Protein AF-A0A9K3PEV1-F1 (afdb_monomer)

Secondary structure (DSSP, 8-state):
--GGGHHHHHHHHHHHHHHHHHHHHHHHHHHH--PPP----------------------------HHHHGGGGG-----HHHHHHHH-TTHHHHHHHTGGG-HHHHHTHHHHHHHHHHHHHHHHHHHHHH-EE-TT-PEEPPSS--TT-------SHHHHHHHHHHHHHHHHHHHHHHHHHHHHHHHHHHHHHHHHHHHHHHHHH---TT--HHHHHHHHHHHHHHHHHHHHHHHHHHS-HHHHHHHHHHHHHHHS-HHHHHHHHH-SSHHHHHHHHHHHHHHHSSS-HHHHHHHHHHHHHHHHHHHHHHHHHHSPSPHHHHHHHHHHHHHHHHHHHHHHTGGGTTSGGGTTHHHHHHHHHHHHHHHHHHHHHHHSHHHHS-HHHHHHHHHHHHHHHHH-S----S---SSGGGTTTTHHHHTTT-SS-----------------PPP------------

Solvent-accessible surface area (backbone atoms only — not comparable to full-atom values): 26932 Å² total; per-residue (Å²): 137,67,73,78,70,46,54,63,50,52,48,50,50,46,50,48,48,51,40,50,52,47,46,50,51,49,38,50,51,48,74,73,49,75,84,80,81,88,80,72,92,74,90,75,92,77,92,80,90,79,91,82,82,92,77,78,82,82,67,78,79,72,86,70,52,68,60,66,68,52,32,61,81,58,38,68,81,86,47,73,68,50,53,51,61,66,70,37,84,66,44,64,63,54,52,62,71,40,49,88,74,34,64,71,55,61,59,46,45,65,62,32,48,50,36,26,49,47,24,48,51,45,48,53,50,28,35,38,39,67,19,43,58,47,98,84,67,48,77,41,75,37,77,52,80,43,96,87,51,73,64,71,68,44,74,49,64,65,56,64,61,47,47,59,57,52,52,50,52,50,51,53,47,32,51,56,12,45,50,50,28,50,51,51,51,47,36,54,49,50,45,58,52,47,52,51,50,47,43,46,46,53,63,73,55,50,55,63,90,88,53,54,72,68,57,53,50,52,52,46,49,47,42,33,49,26,52,36,45,22,53,47,31,43,47,48,71,64,41,61,63,95,77,38,52,71,61,52,54,52,57,34,53,74,72,37,59,63,71,59,30,48,51,28,71,72,36,94,53,31,34,62,47,23,44,50,51,31,52,50,42,56,69,70,47,59,50,58,67,72,60,49,52,57,51,51,55,54,50,52,53,49,52,55,34,47,54,54,45,50,46,54,71,75,54,69,78,64,63,69,55,58,53,49,54,52,49,52,51,50,54,50,53,55,50,41,36,33,24,41,39,71,81,25,60,87,35,76,77,28,56,54,30,33,64,52,42,32,53,53,39,51,54,57,53,43,53,52,52,52,18,60,57,30,56,46,36,65,64,38,48,44,54,63,62,50,38,52,30,48,41,36,51,32,50,24,59,64,68,71,49,95,55,70,83,57,72,70,77,81,74,56,94,58,62,59,62,56,62,72,54,51,80,80,48,86,82,69,96,78,84,94,80,85,90,80,83,87,75,89,82,74,84,84,80,84,84,83,80,88,86,83,86,82,80,90,80,80,81,134

Organism: NCBI:txid303405

InterPro domains:
  IPR044669 Voltage-dependent anion channel-forming protein YneE/VCCN1/2-like [PF25539] (83-395)
  IPR044669 Voltage-dependent anion channel-forming protein YneE/VCCN1/2-like [PTHR33281] (68-400)

Mean predicted aligned error: 14.08 Å

Foldseek 3Di:
DDCPVVVVVCVVVCCVVCVVVVCLVVCLVVVVQDDDDDDDDDDDDDDDDDDDDDPDPPPPPPPDDLLLVCLQVLADDDDPVNVVVVPDPCVVVVVVVCLVVDSLLSVCSVLLVLLLVLLVVLLVLCCQAVFFQDPVRDTDHHVPPDPPRDRQADACVVLVVVVVVLVVLLVVLQVVLQVLLVLLVVLLVLLLVLLLVLLLLLLVQFDPPPDDPVRSLVLSLQLLLLSLQLLLLLLCVLDDCVPPVVVSLVVLVVRDPPVLSCQLNPDPRNNVSSLVSNLVSLVPTPGDVVSSVVSVVSSVSNVVSSVSSVCLSPPFDPVVSLVVSVVSLSVSLNSVSSHQQVVQVVPRSSPVSSVVSSVVSSVSVSSSSSSVSSSSNSSNHNSVLSSQQSSQSSVCSSVVPDTDNSPPDPDCVCVVVVVVPVVVVPPDDDDDDDDDDDPPDDDDDDDDDDDDYDDDDDDD

Nearest PDB structures (foldseek):
  7ek2-assembly1_A  TM=9.112E-01  e=2.661E-16  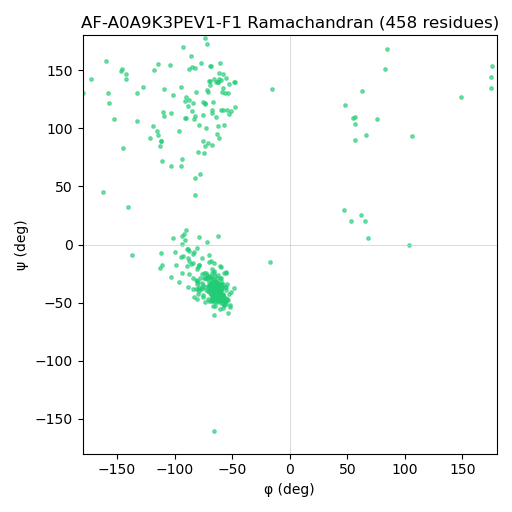Malus domestica
  7ek3-assembly1_A  TM=9.038E-01  e=3.446E-16  Malus domestica
  5x87-assembly1_D  TM=8.751E-01  e=1.471E-10  Klebsiella pneumoniae
  6ivm-assembly1_D  TM=8.769E-01  e=1.748E-10  Klebsiella pneumoniae
  6ivq-assembly1_B  TM=8.432E-01  e=2.219E-09  Klebsiella pneumoniae

pLDDT: mean 75.66, std 26.74, range [22.55, 98.06]

Sequence (460 aa):
MTMRNFLPILSSTILVVVGVVLTASSTIDAFQQSPISPLLHSQSTTTTSSSSALHMDDSPTLDIPYGETSRQYRRTVYTHDDWVKHRSPDRFLRNLASIPASGIYKNMGREIVATTAVATIIFLWNMLVGGYDDFNQVHHDAILQSYYLPPIKLPMAPFTLASSSLGLLLVFRTNTAYQRWDEARKNWGMNINHTRDLVRMGNAFYDSTNVSEAERQADLDRLSKCTWAFVRSMKRHLSPEWEDEASFRLELFERLPESQANAIINAAHRPNRALYDLSMAIENMPMHFMRKNEMHKALTIFEDNLGSSERLLTSPVPLIYNRHTARFLSFWLLLLPAALYDPFKATWNHIGVIPATAMISLFLFGIEELATQMEEPFTILPMQAFCDKIGNWCNEIVSWEDGDNGITTRKSYQGHSKVYFENMGQQNNLPPGVFNGNDNNAFAVKPNGDRQGVFSRYGP

Structure (mmCIF, N/CA/C/O backbone):
data_AF-A0A9K3PEV1-F1
#
_entry.id   AF-A0A9K3PEV1-F1
#
loop_
_atom_site.group_PDB
_atom_site.id
_atom_site.type_symbol
_atom_site.label_atom_id
_atom_site.label_alt_id
_atom_site.label_comp_id
_atom_site.label_asym_id
_atom_site.label_entity_id
_atom_site.label_seq_id
_atom_site.pdbx_PDB_ins_code
_atom_site.Cartn_x
_atom_site.Cartn_y
_atom_site.Cartn_z
_atom_site.occupancy
_atom_site.B_iso_or_equiv
_atom_site.auth_seq_id
_atom_site.auth_comp_id
_atom_site.auth_asym_id
_atom_site.auth_atom_id
_atom_site.pdbx_PDB_model_num
ATOM 1 N N . MET A 1 1 ? 36.847 -15.144 -48.823 1.00 42.34 1 MET A N 1
ATOM 2 C CA . MET A 1 1 ? 37.121 -16.013 -47.656 1.00 42.34 1 MET A CA 1
ATOM 3 C C . MET A 1 1 ? 35.798 -16.307 -46.925 1.00 42.34 1 MET A C 1
ATOM 5 O O . MET A 1 1 ? 35.601 -15.942 -45.783 1.00 42.34 1 MET A O 1
ATOM 9 N N . THR A 1 2 ? 34.764 -16.713 -47.672 1.00 38.91 2 THR A N 1
ATOM 10 C CA . THR A 1 2 ? 34.079 -18.028 -47.597 1.00 38.91 2 THR A CA 1
ATOM 11 C C . THR A 1 2 ? 33.556 -18.419 -46.209 1.00 38.91 2 THR A C 1
ATOM 13 O O . THR A 1 2 ? 34.346 -18.809 -45.355 1.00 38.91 2 THR A O 1
ATOM 16 N N . MET A 1 3 ? 32.217 -18.383 -46.075 1.00 33.72 3 MET A N 1
ATOM 17 C CA . MET A 1 3 ? 31.259 -18.823 -45.027 1.00 33.72 3 MET A CA 1
ATOM 18 C C . MET A 1 3 ? 31.684 -19.829 -43.931 1.00 33.72 3 MET A C 1
ATOM 20 O O . MET A 1 3 ? 30.990 -19.970 -42.927 1.00 33.72 3 MET A O 1
ATOM 24 N N . ARG A 1 4 ? 32.802 -20.536 -44.078 1.00 35.38 4 ARG A N 1
ATOM 25 C CA . ARG A 1 4 ? 33.279 -21.592 -43.181 1.00 35.38 4 ARG A CA 1
ATOM 26 C C . ARG A 1 4 ? 33.794 -21.068 -41.831 1.00 35.38 4 ARG A C 1
ATOM 28 O O . ARG A 1 4 ? 33.687 -21.780 -40.841 1.00 35.38 4 ARG A O 1
ATOM 35 N N . ASN A 1 5 ? 34.257 -19.815 -41.778 1.00 42.22 5 ASN A N 1
ATOM 36 C CA . ASN A 1 5 ? 34.639 -19.135 -40.527 1.00 42.22 5 ASN A CA 1
ATOM 37 C C . ASN A 1 5 ? 33.459 -18.404 -39.859 1.00 42.22 5 ASN A C 1
ATOM 39 O O . ASN A 1 5 ? 33.561 -17.991 -38.709 1.00 42.22 5 ASN A O 1
ATOM 43 N N . PHE A 1 6 ? 32.336 -18.263 -40.571 1.00 39.62 6 PHE A N 1
ATOM 44 C CA . PHE A 1 6 ? 31.150 -17.538 -40.117 1.00 39.62 6 PHE A CA 1
ATOM 45 C C . PHE A 1 6 ? 30.246 -18.425 -39.253 1.00 39.62 6 PHE A C 1
ATOM 47 O O . PHE A 1 6 ? 29.756 -17.969 -38.230 1.00 39.62 6 PHE A O 1
ATOM 54 N N . LEU A 1 7 ? 30.098 -19.715 -39.589 1.00 37.66 7 LEU A N 1
ATOM 55 C CA . LEU A 1 7 ? 29.289 -20.659 -38.806 1.00 37.66 7 LEU A CA 1
ATOM 56 C C . LEU A 1 7 ? 29.687 -20.769 -37.323 1.00 37.66 7 LEU A C 1
ATOM 58 O O . LEU A 1 7 ? 28.783 -20.715 -36.503 1.00 37.66 7 LEU A O 1
ATOM 62 N N . PRO A 1 8 ? 30.970 -20.897 -36.929 1.00 37.38 8 PRO A N 1
ATOM 63 C CA . PRO A 1 8 ? 31.329 -21.005 -35.515 1.00 37.38 8 PRO A CA 1
ATOM 64 C C . PRO A 1 8 ? 31.181 -19.680 -34.755 1.00 37.38 8 PRO A C 1
ATOM 66 O O . PRO A 1 8 ? 30.876 -19.719 -33.568 1.00 37.38 8 PRO A O 1
ATOM 69 N N . ILE A 1 9 ? 31.328 -18.522 -35.417 1.00 41.84 9 ILE A N 1
ATOM 70 C CA . ILE A 1 9 ? 31.182 -17.191 -34.800 1.00 41.84 9 ILE A CA 1
ATOM 71 C C . ILE A 1 9 ? 29.707 -16.821 -34.676 1.00 41.84 9 ILE A C 1
ATOM 73 O O . ILE A 1 9 ? 29.288 -16.472 -33.582 1.00 41.84 9 ILE A O 1
ATOM 77 N N . LEU A 1 10 ? 28.900 -17.000 -35.730 1.00 35.81 10 LEU A N 1
ATOM 78 C CA . LEU A 1 10 ? 27.441 -16.886 -35.661 1.00 35.81 10 LEU A CA 1
ATOM 79 C C . LEU A 1 10 ? 26.872 -17.915 -34.686 1.00 35.81 10 LEU A C 1
ATOM 81 O O . LEU A 1 10 ? 25.998 -17.577 -33.913 1.00 35.81 10 LEU A O 1
ATOM 85 N N . SER A 1 11 ? 27.396 -19.144 -34.656 1.00 35.81 11 SER A N 1
ATOM 86 C CA . SER A 1 11 ? 27.019 -20.155 -33.666 1.00 35.81 11 SER A CA 1
ATOM 87 C C . SER A 1 11 ? 27.353 -19.690 -32.260 1.00 35.81 11 SER A C 1
ATOM 89 O O . SER A 1 11 ? 26.520 -19.882 -31.398 1.00 35.81 11 SER A O 1
ATOM 91 N N . SER A 1 12 ? 28.509 -19.075 -31.999 1.00 35.91 12 SER A N 1
ATOM 92 C CA . SER A 1 12 ? 28.885 -18.631 -30.649 1.00 35.91 12 SER A CA 1
ATOM 93 C C . SER A 1 12 ? 28.243 -17.302 -30.241 1.00 35.91 12 SER A C 1
ATOM 95 O O . SER A 1 12 ? 27.894 -17.166 -29.079 1.00 35.91 12 SER A O 1
ATOM 97 N N . THR A 1 13 ? 27.963 -16.365 -31.155 1.00 39.25 13 THR A N 1
ATOM 98 C CA . THR A 1 13 ? 27.180 -15.148 -30.849 1.00 39.25 13 THR A CA 1
ATOM 99 C C . THR A 1 13 ? 25.684 -15.419 -30.801 1.00 39.25 13 THR A C 1
ATOM 101 O O . THR A 1 13 ? 25.028 -14.890 -29.918 1.00 39.25 13 THR A O 1
ATOM 104 N N . ILE A 1 14 ? 25.134 -16.292 -31.650 1.00 37.38 14 ILE A N 1
ATOM 105 C CA . ILE A 1 14 ? 23.761 -16.793 -31.506 1.00 37.38 14 ILE A CA 1
ATOM 106 C C . ILE A 1 14 ? 23.670 -17.675 -30.260 1.00 37.38 14 ILE A C 1
ATOM 108 O O . ILE A 1 14 ? 22.710 -17.510 -29.539 1.00 37.38 14 ILE A O 1
ATOM 112 N N . LEU A 1 15 ? 24.650 -18.514 -29.897 1.00 33.59 15 LEU A N 1
ATOM 113 C CA . LEU A 1 15 ? 24.645 -19.235 -28.606 1.00 33.59 15 LEU A CA 1
ATOM 114 C C . LEU A 1 15 ? 24.837 -18.313 -27.403 1.00 33.59 15 LEU A C 1
ATOM 116 O O . LEU A 1 15 ? 24.344 -18.647 -26.337 1.00 33.59 15 LEU A O 1
ATOM 120 N N . VAL A 1 16 ? 25.510 -17.170 -27.540 1.00 36.88 16 VAL A N 1
ATOM 121 C CA . VAL A 1 16 ? 25.613 -16.162 -26.472 1.00 36.88 16 VAL A CA 1
ATOM 122 C C . VAL A 1 16 ? 24.354 -15.300 -26.410 1.00 36.88 16 VAL A C 1
ATOM 124 O O . VAL A 1 16 ? 23.943 -14.953 -25.319 1.00 36.88 16 VAL A O 1
ATOM 127 N N . VAL A 1 17 ? 23.680 -14.999 -27.522 1.00 37.28 17 VAL A N 1
ATOM 128 C CA . VAL A 1 17 ? 22.443 -14.192 -27.564 1.00 37.28 17 VAL A CA 1
ATOM 129 C C . VAL A 1 17 ? 21.209 -15.038 -27.265 1.00 37.28 17 VAL A C 1
ATOM 131 O O . VAL A 1 17 ? 20.407 -14.648 -26.433 1.00 37.28 17 VAL A O 1
ATOM 134 N N . VAL A 1 18 ? 21.075 -16.225 -27.854 1.00 35.72 18 VAL A N 1
ATOM 135 C CA . VAL A 1 18 ? 20.146 -17.280 -27.415 1.00 35.72 18 VAL A CA 1
ATOM 136 C C . VAL A 1 18 ? 20.537 -17.731 -26.020 1.00 35.72 18 VAL A C 1
ATOM 138 O O . VAL A 1 18 ? 19.658 -17.989 -25.226 1.00 35.72 18 VAL A O 1
ATOM 141 N N . GLY A 1 19 ? 21.817 -17.721 -25.656 1.00 33.12 19 GLY A N 1
ATOM 142 C CA . GLY A 1 19 ? 22.261 -17.919 -24.281 1.00 33.12 19 GLY A CA 1
ATOM 143 C C . GLY A 1 19 ? 21.822 -16.794 -23.358 1.00 33.12 19 GLY A C 1
ATOM 144 O O . GLY A 1 19 ? 21.414 -17.100 -22.261 1.00 33.12 19 GLY A O 1
ATOM 145 N N . VAL A 1 20 ? 21.812 -15.524 -23.767 1.00 39.06 20 VAL A N 1
ATOM 146 C CA . VAL A 1 20 ? 21.374 -14.362 -22.965 1.00 39.06 20 VAL A CA 1
ATOM 147 C C . VAL A 1 20 ? 19.852 -14.234 -22.939 1.00 39.06 20 VAL A C 1
ATOM 149 O O . VAL A 1 20 ? 19.304 -13.841 -21.923 1.00 39.06 20 VAL A O 1
ATOM 152 N N . VAL A 1 21 ? 19.146 -14.628 -23.999 1.00 35.97 21 VAL A N 1
ATOM 153 C CA . VAL A 1 21 ? 17.677 -14.651 -24.089 1.00 35.97 21 VAL A CA 1
ATOM 154 C C . VAL A 1 21 ? 17.097 -15.909 -23.437 1.00 35.97 21 VAL A C 1
ATOM 156 O O . VAL A 1 21 ? 16.083 -15.811 -22.753 1.00 35.97 21 VAL A O 1
ATOM 159 N N . LEU A 1 22 ? 17.743 -17.074 -23.574 1.00 33.66 22 LEU A N 1
ATOM 160 C CA . LEU A 1 22 ? 17.410 -18.288 -22.823 1.00 33.66 22 LEU A CA 1
ATOM 161 C C . LEU A 1 22 ? 17.897 -18.198 -21.394 1.00 33.66 22 LEU A C 1
ATOM 163 O O . LEU A 1 22 ? 17.168 -18.679 -20.561 1.00 33.66 22 LEU A O 1
ATOM 167 N N . THR A 1 23 ? 19.031 -17.573 -21.066 1.00 37.69 23 THR A N 1
ATOM 168 C CA . THR A 1 23 ? 19.348 -17.271 -19.659 1.00 37.69 23 THR A CA 1
ATOM 169 C C . THR A 1 23 ? 18.465 -16.165 -19.134 1.00 37.69 23 THR A C 1
ATOM 171 O O . THR A 1 23 ? 18.143 -16.236 -17.973 1.00 37.69 23 THR A O 1
ATOM 174 N N . ALA A 1 24 ? 17.981 -15.197 -19.914 1.00 34.69 24 ALA A N 1
ATOM 175 C CA . ALA A 1 24 ? 16.961 -14.251 -19.448 1.00 34.69 24 ALA A CA 1
ATOM 176 C C . ALA A 1 24 ? 15.604 -14.939 -19.237 1.00 34.69 24 ALA A C 1
ATOM 178 O O . ALA A 1 24 ? 14.948 -14.674 -18.243 1.00 34.69 24 ALA A O 1
ATOM 179 N N . SER A 1 25 ? 15.200 -15.868 -20.108 1.00 32.25 25 SER A N 1
ATOM 180 C CA . SER A 1 25 ? 13.945 -16.629 -19.973 1.00 32.25 25 SER A CA 1
ATOM 181 C C . SER A 1 25 ? 14.046 -17.738 -18.919 1.00 32.25 25 SER A C 1
ATOM 183 O O . SER A 1 25 ? 13.133 -17.919 -18.130 1.00 32.25 25 SER A O 1
ATOM 185 N N . SER A 1 26 ? 15.186 -18.421 -18.824 1.00 33.41 26 SER A N 1
ATOM 186 C CA . SER A 1 26 ? 15.487 -19.436 -17.811 1.00 33.41 26 SER A CA 1
ATOM 187 C C . SER A 1 26 ? 15.916 -18.815 -16.491 1.00 33.41 26 SER A C 1
ATOM 189 O O . SER A 1 26 ? 15.835 -19.491 -15.482 1.00 33.41 26 SER A O 1
ATOM 191 N N . THR A 1 27 ? 16.385 -17.562 -16.458 1.00 38.03 27 THR A N 1
ATOM 192 C CA . THR A 1 27 ? 16.434 -16.773 -15.220 1.00 38.03 27 THR A CA 1
ATOM 193 C C . THR A 1 27 ? 15.049 -16.281 -14.894 1.00 38.03 27 THR A C 1
ATOM 195 O O . THR A 1 27 ? 14.719 -16.367 -13.742 1.00 38.03 27 THR A O 1
ATOM 198 N N . ILE A 1 28 ? 14.169 -15.887 -15.814 1.00 39.78 28 ILE A N 1
ATOM 199 C CA . ILE A 1 28 ? 12.763 -15.651 -15.445 1.00 39.78 28 ILE A CA 1
ATOM 200 C C . ILE A 1 28 ? 12.167 -16.915 -14.800 1.00 39.78 28 ILE A C 1
ATOM 202 O O . ILE A 1 28 ? 11.655 -16.817 -13.687 1.00 39.78 28 ILE A O 1
ATOM 206 N N . ASP A 1 29 ? 12.355 -18.096 -15.394 1.00 34.03 29 ASP A N 1
ATOM 207 C CA . ASP A 1 29 ? 11.878 -19.358 -14.820 1.00 34.03 29 ASP A CA 1
ATOM 208 C C . ASP A 1 29 ? 12.655 -19.779 -13.559 1.00 34.03 29 ASP A C 1
ATOM 210 O O . ASP A 1 29 ? 12.027 -20.219 -12.611 1.00 34.03 29 ASP A O 1
ATOM 214 N N . ALA A 1 30 ? 13.976 -19.581 -13.449 1.00 36.31 30 ALA A N 1
ATOM 215 C CA . ALA A 1 30 ? 14.773 -19.925 -12.251 1.00 36.31 30 ALA A CA 1
ATOM 216 C C . ALA A 1 30 ? 14.763 -18.851 -11.138 1.00 36.31 30 ALA A C 1
ATOM 218 O O . ALA A 1 30 ? 15.141 -19.112 -9.997 1.00 36.31 30 ALA A O 1
ATOM 219 N N . PHE A 1 31 ? 14.347 -17.623 -11.446 1.00 36.81 31 PHE A N 1
ATOM 220 C CA . PHE A 1 31 ? 14.158 -16.505 -10.511 1.00 36.81 31 PHE A CA 1
ATOM 221 C C . PHE A 1 31 ? 12.702 -16.471 -10.027 1.00 36.81 31 PHE A C 1
ATOM 223 O O . PHE A 1 31 ? 12.453 -16.004 -8.915 1.00 36.81 31 PHE A O 1
ATOM 230 N N . GLN A 1 32 ? 11.759 -17.019 -10.814 1.00 38.12 32 GLN A N 1
ATOM 231 C CA . GLN A 1 32 ? 10.418 -17.408 -10.364 1.00 38.12 32 GLN A CA 1
ATOM 232 C C . GLN A 1 32 ? 10.398 -18.787 -9.672 1.00 38.12 32 GLN A C 1
ATOM 234 O O . GLN A 1 32 ? 9.602 -18.969 -8.754 1.00 38.12 32 GLN A O 1
ATOM 239 N N . GLN A 1 33 ? 11.279 -19.729 -10.034 1.00 38.09 33 GLN A N 1
ATOM 240 C CA . GLN A 1 33 ? 11.368 -21.074 -9.447 1.00 38.09 33 GLN A CA 1
ATOM 241 C C . GLN A 1 33 ? 12.732 -21.321 -8.781 1.00 38.09 33 GLN A C 1
ATOM 243 O O . GLN A 1 33 ? 13.720 -21.669 -9.421 1.00 38.09 33 GLN A O 1
ATOM 248 N N . SER A 1 34 ? 12.773 -21.230 -7.453 1.00 30.77 34 SER A N 1
ATOM 249 C CA . SER A 1 34 ? 13.769 -21.916 -6.614 1.00 30.77 34 SER A CA 1
ATOM 250 C C . SER A 1 34 ? 13.075 -22.401 -5.326 1.00 30.77 34 SER A C 1
ATOM 252 O O . SER A 1 34 ? 12.068 -21.817 -4.928 1.00 30.77 34 SER A O 1
ATOM 254 N N . PRO A 1 35 ? 13.488 -23.542 -4.745 1.00 30.23 35 PRO A N 1
ATOM 255 C CA . PRO A 1 35 ? 12.805 -24.817 -4.940 1.00 30.23 35 PRO A CA 1
ATOM 256 C C . PRO A 1 35 ? 11.771 -25.122 -3.848 1.00 30.23 35 PRO A C 1
ATOM 258 O O . PRO A 1 35 ? 12.059 -25.046 -2.656 1.00 30.23 35 PRO A O 1
ATOM 261 N N . ILE A 1 36 ? 10.601 -25.598 -4.272 1.00 28.98 36 ILE A N 1
ATOM 262 C CA . ILE A 1 36 ? 9.785 -26.508 -3.465 1.00 28.98 36 ILE A CA 1
ATOM 263 C C . ILE A 1 36 ? 10.341 -27.910 -3.735 1.00 28.98 36 ILE A C 1
ATOM 265 O O . ILE A 1 36 ? 10.422 -28.336 -4.887 1.00 28.98 36 ILE A O 1
ATOM 269 N N . SER A 1 37 ? 10.782 -28.609 -2.690 1.00 28.45 37 SER A N 1
ATOM 270 C CA . SER A 1 37 ? 11.226 -30.003 -2.778 1.00 28.45 37 SER A CA 1
ATOM 271 C C . SER A 1 37 ? 10.141 -30.879 -3.425 1.00 28.45 37 SER A C 1
ATOM 273 O O . SER A 1 37 ? 8.998 -30.846 -2.964 1.00 28.45 37 SER A O 1
ATOM 275 N N . PRO A 1 38 ? 10.462 -31.701 -4.439 1.00 37.12 38 PRO A N 1
ATOM 276 C CA . PRO A 1 38 ? 9.513 -32.646 -4.998 1.00 37.12 38 PRO A CA 1
ATOM 277 C C . PRO A 1 38 ? 9.501 -33.888 -4.105 1.00 37.12 38 PRO A C 1
ATOM 279 O O . PRO A 1 38 ? 10.474 -34.640 -4.069 1.00 37.12 38 PRO A O 1
ATOM 282 N N . LEU A 1 39 ? 8.415 -34.124 -3.372 1.00 26.72 39 LEU A N 1
ATOM 283 C CA . LEU A 1 39 ? 8.203 -35.402 -2.694 1.00 26.72 39 LEU A CA 1
ATOM 284 C C . LEU A 1 39 ? 6.980 -36.114 -3.274 1.00 26.72 39 LEU A C 1
ATOM 286 O O . LEU A 1 39 ? 5.841 -35.862 -2.907 1.00 26.72 39 LEU A O 1
ATOM 290 N N . LEU A 1 40 ? 7.328 -37.035 -4.179 1.00 26.25 40 LEU A N 1
ATOM 291 C CA . LEU A 1 40 ? 6.727 -38.345 -4.434 1.00 26.25 40 LEU A CA 1
ATOM 292 C C . LEU A 1 40 ? 5.295 -38.395 -4.984 1.00 26.25 40 LEU A C 1
ATOM 294 O O . LEU A 1 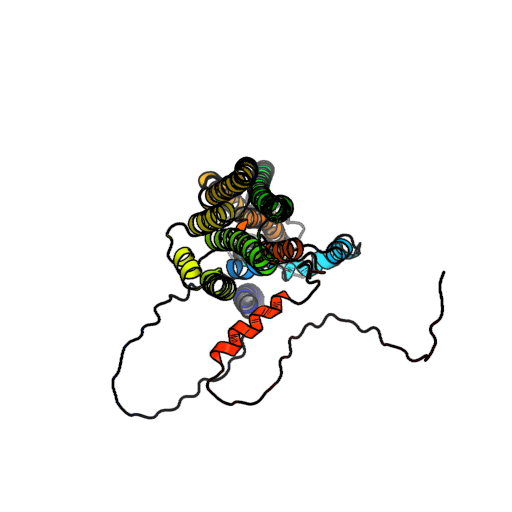40 ? 4.315 -38.572 -4.271 1.00 26.25 40 LEU A O 1
ATOM 298 N N . HIS A 1 41 ? 5.234 -38.483 -6.315 1.00 26.72 41 HIS A N 1
ATOM 299 C CA . HIS A 1 41 ? 4.410 -39.505 -6.956 1.00 26.72 41 HIS A CA 1
ATOM 300 C C . HIS A 1 41 ? 4.778 -40.886 -6.389 1.00 26.72 41 HIS A C 1
ATOM 302 O O . HIS A 1 41 ? 5.860 -41.403 -6.670 1.00 26.72 41 HIS A O 1
ATOM 308 N N . SER A 1 42 ? 3.866 -41.512 -5.651 1.00 25.23 42 SER A N 1
ATOM 309 C CA . SER A 1 42 ? 3.772 -42.967 -5.615 1.00 25.23 42 SER A CA 1
ATOM 310 C C . SER A 1 42 ? 2.502 -43.375 -6.355 1.00 25.23 42 SER A C 1
ATOM 312 O O . SER A 1 42 ? 1.377 -43.118 -5.938 1.00 25.23 42 SER A O 1
ATOM 314 N N . GLN A 1 43 ? 2.702 -43.991 -7.517 1.00 26.28 43 GLN A N 1
ATOM 315 C CA . GLN A 1 43 ? 1.680 -44.816 -8.137 1.00 26.28 43 GLN A CA 1
ATOM 316 C C . GLN A 1 43 ? 1.467 -46.039 -7.239 1.00 26.28 43 GLN A C 1
ATOM 318 O O . GLN A 1 43 ? 2.406 -46.796 -6.996 1.00 26.28 43 GLN A O 1
ATOM 323 N N . SER A 1 44 ? 0.238 -46.262 -6.785 1.00 24.16 44 SER A N 1
ATOM 324 C CA . SER A 1 44 ? -0.221 -47.590 -6.387 1.00 24.16 44 SER A CA 1
ATOM 325 C C . SER A 1 44 ? -1.587 -47.856 -7.013 1.00 24.16 44 SER A C 1
ATOM 327 O O . SER A 1 44 ? -2.622 -47.296 -6.664 1.00 24.16 44 SER A O 1
ATOM 329 N N . THR A 1 45 ? -1.561 -48.718 -8.018 1.00 23.03 45 THR A N 1
ATOM 330 C CA . THR A 1 45 ? -2.712 -49.385 -8.607 1.00 23.03 45 THR A CA 1
ATOM 331 C C . THR A 1 45 ? -3.296 -50.362 -7.592 1.00 23.03 45 THR A C 1
ATOM 333 O O . THR A 1 45 ? -2.655 -51.359 -7.285 1.00 23.03 45 THR A O 1
ATOM 336 N N . THR A 1 46 ? -4.533 -50.140 -7.136 1.00 22.55 46 THR A N 1
ATOM 337 C CA . THR A 1 46 ? -5.448 -51.251 -6.815 1.00 22.55 46 THR A CA 1
ATOM 338 C C . THR A 1 46 ? -6.907 -50.805 -6.877 1.00 22.55 46 THR A C 1
ATOM 340 O O . THR A 1 46 ? -7.340 -49.882 -6.196 1.00 22.55 46 THR A O 1
ATOM 343 N N . THR A 1 47 ? -7.655 -51.492 -7.730 1.00 24.33 47 THR A N 1
ATOM 344 C CA . THR A 1 47 ? -9.112 -51.509 -7.871 1.00 24.33 47 THR A CA 1
ATOM 345 C C . THR A 1 47 ? -9.820 -51.948 -6.589 1.00 24.33 47 THR A C 1
ATOM 347 O O . THR A 1 47 ? -9.496 -53.025 -6.105 1.00 24.33 47 THR A O 1
ATOM 350 N N . THR A 1 48 ? -10.846 -51.215 -6.132 1.00 22.86 48 THR A N 1
ATOM 351 C CA . THR A 1 48 ? -12.215 -51.745 -5.915 1.00 22.86 48 THR A CA 1
ATOM 352 C C . THR A 1 48 ? -13.211 -50.636 -5.554 1.00 22.86 48 THR A C 1
ATOM 354 O O . THR A 1 48 ? -12.904 -49.690 -4.841 1.00 22.86 48 THR A O 1
ATOM 357 N N . SER A 1 49 ? -14.416 -50.797 -6.090 1.00 25.31 49 SER A N 1
ATOM 358 C CA . SER A 1 49 ? -15.648 -50.016 -5.958 1.00 25.31 49 SER A CA 1
ATOM 359 C C . SER A 1 49 ? -16.087 -49.650 -4.534 1.00 25.31 49 SER A C 1
ATOM 361 O O . SER A 1 49 ? -16.170 -50.527 -3.678 1.00 25.31 49 SER A O 1
ATOM 363 N N . SER A 1 50 ? -16.578 -48.424 -4.329 1.00 23.92 50 SER A N 1
ATOM 364 C CA . SER A 1 50 ? -17.997 -48.148 -4.019 1.00 23.92 50 SER A CA 1
ATOM 365 C C . SER A 1 50 ? -18.235 -46.661 -3.707 1.00 23.92 50 SER A C 1
ATOM 367 O O . SER A 1 50 ? -17.395 -45.958 -3.163 1.00 23.92 50 SER A O 1
ATOM 369 N N . SER A 1 51 ? -19.399 -46.201 -4.149 1.00 29.38 51 SER A N 1
ATOM 370 C CA . SER A 1 51 ? -20.007 -44.871 -4.065 1.00 29.38 51 SER A CA 1
ATOM 371 C C . SER A 1 51 ? -19.982 -44.201 -2.687 1.00 29.38 51 SER A C 1
ATOM 373 O O . SER A 1 51 ? -20.371 -44.856 -1.723 1.00 29.38 51 SER A O 1
ATOM 375 N N . SER A 1 52 ? -19.715 -42.883 -2.632 1.00 25.94 52 SER A N 1
ATOM 376 C CA . SER A 1 52 ? -20.506 -41.876 -1.883 1.00 25.94 52 SER A CA 1
ATOM 377 C C . SER A 1 52 ? -19.949 -40.446 -2.034 1.00 25.94 52 SER A C 1
ATOM 379 O O . SER A 1 52 ? -18.772 -40.218 -1.803 1.00 25.94 52 SER A O 1
ATOM 381 N N . ALA A 1 53 ? -20.850 -39.516 -2.376 1.00 27.48 53 ALA A N 1
ATOM 382 C CA . ALA A 1 53 ? -20.802 -38.055 -2.205 1.00 27.48 53 ALA A CA 1
ATOM 383 C C . ALA A 1 53 ? -19.620 -37.255 -2.806 1.00 27.48 53 ALA A C 1
ATOM 385 O O . ALA A 1 53 ? -18.538 -37.147 -2.239 1.00 27.48 53 ALA A O 1
ATOM 386 N N . LEU A 1 54 ? -19.905 -36.581 -3.926 1.00 28.06 54 LEU A N 1
ATOM 387 C CA . LEU A 1 54 ? -19.133 -35.456 -4.460 1.00 28.06 54 LEU A CA 1
ATOM 388 C C . LEU A 1 54 ? -19.149 -34.281 -3.466 1.00 28.06 54 LEU A C 1
ATOM 390 O O . LEU A 1 54 ? -20.122 -33.533 -3.414 1.00 28.06 54 LEU A O 1
ATOM 394 N N . HIS A 1 55 ? -18.064 -34.092 -2.721 1.00 28.53 55 HIS A N 1
ATOM 395 C CA . HIS A 1 55 ? -17.651 -32.764 -2.275 1.00 28.53 55 HIS A CA 1
ATOM 396 C C . HIS A 1 55 ? -16.606 -32.265 -3.280 1.00 28.53 55 HIS A C 1
ATOM 398 O O . HIS A 1 55 ? -15.448 -32.669 -3.227 1.00 28.53 55 HIS A O 1
ATOM 404 N N . MET A 1 56 ? -17.037 -31.444 -4.243 1.00 30.61 56 MET A N 1
ATOM 405 C CA . MET A 1 56 ? -16.118 -30.592 -4.999 1.00 30.61 56 MET A CA 1
ATOM 406 C C . MET A 1 56 ? -15.722 -29.442 -4.075 1.00 30.61 56 MET A C 1
ATOM 408 O O . MET A 1 56 ? -16.558 -28.616 -3.711 1.00 30.61 56 MET A O 1
ATOM 412 N N . ASP A 1 57 ? -14.461 -29.427 -3.658 1.00 31.77 57 ASP A N 1
ATOM 413 C CA . ASP A 1 57 ? -13.811 -28.237 -3.116 1.00 31.77 57 ASP A CA 1
ATOM 414 C C . ASP A 1 57 ? -13.516 -27.297 -4.297 1.00 31.77 57 ASP A C 1
ATOM 416 O O . ASP A 1 57 ? -12.423 -27.284 -4.858 1.00 31.77 57 ASP A O 1
ATOM 420 N N . ASP A 1 58 ? -14.551 -26.588 -4.757 1.00 34.53 58 ASP A N 1
ATOM 421 C CA . ASP A 1 58 ? -14.479 -25.571 -5.814 1.00 34.53 58 ASP A CA 1
ATOM 422 C C . ASP A 1 58 ? -14.015 -24.224 -5.230 1.00 34.53 58 ASP A C 1
ATOM 424 O O . ASP A 1 58 ? -14.689 -23.198 -5.348 1.00 34.53 58 ASP A O 1
ATOM 428 N N . SER A 1 59 ? -12.843 -24.196 -4.592 1.00 36.69 59 SER A N 1
ATOM 429 C CA . SER A 1 59 ? -12.102 -22.941 -4.478 1.00 36.69 59 SER A CA 1
ATOM 430 C C . SER A 1 59 ? -11.160 -22.852 -5.683 1.00 36.69 59 SER A C 1
ATOM 432 O O . SER A 1 59 ? -10.212 -23.632 -5.779 1.00 36.69 59 SER A O 1
ATOM 434 N N . PRO A 1 60 ? -11.401 -21.957 -6.664 1.00 38.84 60 PRO A N 1
ATOM 435 C CA . PRO A 1 60 ? -10.421 -21.740 -7.713 1.00 38.84 60 PRO A CA 1
ATOM 436 C C . PRO A 1 60 ? -9.143 -21.277 -7.020 1.00 38.84 60 PRO A C 1
ATOM 438 O O . PRO A 1 60 ? -9.130 -20.220 -6.384 1.00 38.84 60 PRO A O 1
ATOM 441 N N . THR A 1 61 ? -8.077 -22.071 -7.111 1.00 44.34 61 THR A N 1
ATOM 442 C CA . THR A 1 61 ? -6.737 -21.628 -6.739 1.00 44.34 61 THR A CA 1
ATOM 443 C C . THR A 1 61 ? -6.408 -20.462 -7.659 1.00 44.34 61 THR A C 1
ATOM 445 O O . THR A 1 61 ? -5.983 -20.653 -8.797 1.00 44.34 61 THR A O 1
ATOM 448 N N . LEU A 1 62 ? -6.718 -19.246 -7.210 1.00 53.12 62 LEU A N 1
ATOM 449 C CA . LEU A 1 62 ? -6.310 -18.024 -7.876 1.00 53.12 62 LEU A CA 1
ATOM 450 C C . LEU A 1 62 ? -4.791 -18.120 -8.022 1.00 53.12 62 LEU A C 1
ATOM 452 O O . LEU A 1 62 ? -4.082 -18.191 -7.019 1.00 53.12 62 LEU A O 1
ATOM 456 N N . ASP A 1 63 ? -4.293 -18.167 -9.256 1.00 59.00 63 ASP A N 1
ATOM 457 C CA . ASP A 1 63 ? -2.864 -18.034 -9.535 1.00 59.00 63 ASP A CA 1
ATOM 458 C C . ASP A 1 63 ? -2.464 -16.599 -9.175 1.00 59.00 63 ASP A C 1
ATOM 460 O O . ASP A 1 63 ? -2.521 -15.675 -9.990 1.00 59.00 63 ASP A O 1
ATOM 464 N N . ILE A 1 64 ? -2.147 -16.388 -7.898 1.00 62.72 64 ILE A N 1
ATOM 465 C CA . ILE A 1 64 ? -1.781 -15.083 -7.361 1.00 62.72 64 ILE A CA 1
ATOM 466 C C . ILE A 1 64 ? -0.361 -14.764 -7.855 1.00 62.72 64 ILE A C 1
ATOM 468 O O . ILE A 1 64 ? 0.579 -15.504 -7.546 1.00 62.72 64 ILE A O 1
ATOM 472 N N . PRO A 1 65 ? -0.155 -13.659 -8.597 1.00 70.38 65 PRO A N 1
ATOM 473 C CA . PRO A 1 65 ? 1.172 -13.279 -9.063 1.00 70.38 65 PRO A CA 1
ATOM 474 C C . PRO A 1 65 ? 2.153 -13.098 -7.897 1.00 70.38 65 PRO A C 1
ATOM 476 O O . PRO A 1 65 ? 1.781 -12.592 -6.838 1.00 70.38 65 PRO A O 1
ATOM 479 N N . TYR A 1 66 ? 3.436 -13.418 -8.113 1.00 67.62 66 TYR A N 1
ATOM 480 C CA . TYR A 1 66 ? 4.506 -13.226 -7.116 1.00 67.62 66 TYR A CA 1
ATOM 481 C C . TYR A 1 66 ? 4.493 -11.826 -6.479 1.00 67.62 66 TYR A C 1
ATOM 483 O O . TYR A 1 66 ? 4.743 -11.663 -5.285 1.00 67.62 66 TYR A O 1
ATOM 491 N N . GLY A 1 67 ? 4.172 -10.799 -7.271 1.00 66.69 67 GLY A N 1
ATOM 492 C CA . GLY A 1 67 ? 4.108 -9.435 -6.767 1.00 66.69 67 GLY A CA 1
ATOM 493 C C . GLY A 1 67 ? 3.082 -9.234 -5.669 1.00 66.69 67 GLY A C 1
ATOM 494 O O . GLY A 1 67 ? 3.375 -8.509 -4.720 1.00 66.69 67 GLY A O 1
ATOM 495 N N . GLU A 1 68 ? 1.960 -9.940 -5.745 1.00 73.75 68 GLU A N 1
ATOM 496 C CA . GLU A 1 68 ? 0.867 -9.853 -4.790 1.00 73.75 68 GLU A CA 1
ATOM 497 C C . GLU A 1 68 ? 1.166 -10.657 -3.517 1.00 73.75 68 GLU A C 1
ATOM 499 O O . GLU A 1 68 ? 1.041 -10.128 -2.413 1.00 73.75 68 GLU A O 1
ATOM 504 N N . THR A 1 69 ? 1.714 -11.872 -3.641 1.00 70.62 69 THR A N 1
ATOM 505 C CA . THR A 1 69 ? 2.161 -12.653 -2.471 1.00 70.62 69 THR A CA 1
ATOM 506 C C . THR A 1 69 ? 3.302 -11.965 -1.717 1.00 70.62 69 THR A C 1
ATOM 508 O O . THR A 1 69 ? 3.364 -12.004 -0.487 1.00 70.62 69 THR A O 1
ATOM 511 N N . SER A 1 70 ? 4.184 -11.250 -2.425 1.00 73.38 70 SER A N 1
ATOM 512 C CA . SER A 1 70 ? 5.326 -10.565 -1.811 1.00 73.38 70 SER A CA 1
ATOM 513 C C . SER A 1 70 ? 4.957 -9.344 -0.953 1.00 73.38 70 SER A C 1
ATOM 515 O O . SER A 1 70 ? 5.795 -8.867 -0.180 1.00 73.38 70 SER A O 1
ATOM 517 N N . ARG A 1 71 ? 3.727 -8.816 -1.063 1.00 75.06 71 ARG A N 1
ATOM 518 C CA . ARG A 1 71 ? 3.298 -7.605 -0.339 1.00 75.06 71 ARG A CA 1
ATOM 519 C C . ARG A 1 71 ? 3.312 -7.789 1.173 1.00 75.06 71 ARG A C 1
ATOM 521 O O . ARG A 1 71 ? 3.653 -6.856 1.899 1.00 75.06 71 ARG A O 1
ATOM 528 N N . GLN A 1 72 ? 3.023 -9.001 1.645 1.00 72.75 72 GLN A N 1
ATOM 529 C CA . GLN A 1 72 ? 2.996 -9.328 3.071 1.00 72.75 72 GLN A CA 1
ATOM 530 C C . GLN A 1 72 ? 4.345 -9.054 3.754 1.00 72.75 72 GLN A C 1
ATOM 532 O O . GLN A 1 72 ? 4.377 -8.530 4.865 1.00 72.75 72 GLN A O 1
ATOM 537 N N . TYR A 1 73 ? 5.465 -9.295 3.064 1.00 70.19 73 TYR A N 1
ATOM 538 C CA . TYR A 1 73 ? 6.813 -9.055 3.598 1.00 70.19 73 TYR A CA 1
ATOM 539 C C . TYR A 1 73 ? 7.166 -7.568 3.765 1.00 70.19 73 TYR A C 1
ATOM 541 O O . TYR A 1 73 ? 8.198 -7.239 4.348 1.00 70.19 73 TYR A O 1
ATOM 549 N N . ARG A 1 74 ? 6.332 -6.654 3.256 1.00 71.19 74 ARG A N 1
ATOM 550 C CA . ARG A 1 74 ? 6.538 -5.198 3.344 1.00 71.19 74 ARG A CA 1
ATOM 551 C C . ARG A 1 74 ? 5.848 -4.585 4.565 1.00 71.19 74 ARG A C 1
ATOM 553 O O . ARG A 1 74 ? 6.121 -3.435 4.909 1.00 71.19 74 ARG A O 1
ATOM 560 N N . ARG A 1 75 ? 5.006 -5.365 5.251 1.00 80.00 75 ARG A N 1
ATOM 561 C CA . ARG A 1 75 ? 4.289 -4.983 6.473 1.00 80.00 75 ARG A CA 1
ATOM 562 C C . ARG A 1 75 ? 5.252 -4.943 7.646 1.00 80.00 75 ARG A C 1
ATOM 564 O O . ARG A 1 75 ? 5.411 -5.912 8.381 1.00 80.00 75 ARG A O 1
ATOM 571 N N . THR A 1 76 ? 5.931 -3.818 7.806 1.00 76.44 76 THR A N 1
ATOM 572 C CA . THR A 1 76 ? 6.946 -3.656 8.847 1.00 76.44 76 THR A CA 1
ATOM 573 C C . THR A 1 76 ? 6.459 -2.715 9.939 1.00 76.44 76 THR A C 1
ATOM 575 O O . THR A 1 76 ? 5.926 -1.639 9.673 1.00 76.44 76 THR A O 1
ATOM 578 N N . VAL A 1 77 ? 6.658 -3.124 11.191 1.00 80.62 77 VAL A N 1
ATOM 579 C CA . VAL A 1 77 ? 6.541 -2.252 12.362 1.00 80.62 77 VAL A CA 1
ATOM 580 C C . VAL A 1 77 ? 7.958 -1.914 12.792 1.00 80.62 77 VAL A C 1
ATOM 582 O O . VAL A 1 77 ? 8.712 -2.796 13.190 1.00 80.62 77 VAL A O 1
ATOM 585 N N . TYR A 1 78 ? 8.336 -0.644 12.667 1.00 78.75 78 TYR A N 1
ATOM 586 C CA . TYR A 1 78 ? 9.698 -0.207 12.957 1.00 78.75 78 TYR A CA 1
ATOM 587 C C . TYR A 1 78 ? 9.967 -0.194 14.462 1.00 78.75 78 TYR A C 1
ATOM 589 O O . TYR A 1 78 ? 9.299 0.522 15.212 1.00 78.75 78 TYR A O 1
ATOM 597 N N . THR A 1 79 ? 10.972 -0.950 14.895 1.00 81.88 79 THR A N 1
ATOM 598 C CA . THR A 1 79 ? 11.467 -0.928 16.276 1.00 81.88 79 THR A CA 1
ATOM 599 C C . THR A 1 79 ? 12.628 0.059 16.440 1.00 81.88 79 THR A C 1
ATOM 601 O O . THR A 1 79 ? 13.182 0.577 15.467 1.00 81.88 79 THR A O 1
ATOM 604 N N . HIS A 1 80 ? 13.029 0.332 17.685 1.00 81.44 80 HIS A N 1
ATOM 605 C CA . HIS A 1 80 ? 14.199 1.172 17.969 1.00 81.44 80 HIS A CA 1
ATOM 606 C C . HIS A 1 80 ? 15.486 0.596 17.355 1.00 81.44 80 HIS A C 1
ATOM 608 O O . HIS A 1 80 ? 16.278 1.345 16.780 1.00 81.44 80 HIS A O 1
ATOM 614 N N . ASP A 1 81 ? 15.657 -0.727 17.390 1.00 83.44 81 ASP A N 1
ATOM 615 C CA . ASP A 1 81 ? 16.792 -1.408 16.760 1.00 83.44 81 ASP A CA 1
ATOM 616 C C . ASP A 1 81 ? 16.779 -1.245 15.237 1.00 83.44 81 ASP A C 1
ATOM 618 O O . ASP A 1 81 ? 17.827 -1.041 14.616 1.00 83.44 81 ASP A O 1
ATOM 622 N N . ASP A 1 82 ? 15.593 -1.273 14.624 1.00 82.88 82 ASP A N 1
ATOM 623 C CA . ASP A 1 82 ? 15.447 -1.027 13.190 1.00 82.88 82 ASP A CA 1
ATOM 624 C C . ASP A 1 82 ? 15.835 0.408 12.837 1.00 82.88 82 ASP A C 1
ATOM 626 O O . ASP A 1 82 ? 16.523 0.622 11.842 1.00 82.88 82 ASP A O 1
ATOM 630 N N . TRP A 1 83 ? 15.507 1.392 13.682 1.00 86.56 83 TRP A N 1
ATOM 631 C CA . TRP A 1 83 ? 15.977 2.774 13.521 1.00 86.56 83 TRP A CA 1
ATOM 632 C C . TRP A 1 83 ? 17.496 2.911 13.638 1.00 86.56 83 TRP A C 1
ATOM 634 O O . TRP A 1 83 ? 18.097 3.742 12.949 1.00 86.56 83 TRP A O 1
ATOM 644 N N . VAL A 1 84 ? 18.147 2.121 14.493 1.00 88.00 84 VAL A N 1
ATOM 645 C CA . VAL A 1 84 ? 19.616 2.081 14.575 1.00 88.00 84 VAL A CA 1
ATOM 646 C C . VAL A 1 84 ? 20.194 1.489 13.289 1.00 88.00 84 VAL A C 1
ATOM 648 O O . VAL A 1 84 ? 21.049 2.110 12.654 1.00 88.00 84 VAL A O 1
ATOM 651 N N . LYS A 1 85 ? 19.666 0.348 12.832 1.00 85.50 85 LYS A N 1
ATOM 652 C CA . LYS A 1 85 ? 20.069 -0.283 11.566 1.00 85.50 85 LYS A CA 1
ATOM 653 C C . LYS A 1 85 ? 19.812 0.625 10.360 1.00 85.50 85 LYS A C 1
ATOM 655 O O . LYS A 1 85 ? 20.624 0.663 9.436 1.00 85.50 85 LYS A O 1
ATOM 660 N N . HIS A 1 86 ? 18.714 1.376 10.371 1.00 85.00 86 HIS A N 1
ATOM 661 C CA . HIS A 1 86 ? 18.360 2.324 9.322 1.00 85.00 86 HIS A CA 1
ATOM 662 C C . HIS A 1 86 ? 19.357 3.475 9.242 1.00 85.00 86 HIS A C 1
ATOM 664 O O . HIS A 1 86 ? 19.720 3.887 8.146 1.00 85.00 86 HIS A O 1
ATOM 670 N N . ARG A 1 87 ? 19.825 3.992 10.382 1.00 89.81 87 ARG A N 1
ATOM 671 C CA . ARG A 1 87 ? 20.772 5.117 10.445 1.00 89.81 87 ARG A CA 1
ATOM 672 C C . ARG A 1 87 ? 22.236 4.708 10.276 1.00 89.81 87 ARG A C 1
ATOM 674 O O . ARG A 1 87 ? 23.087 5.584 10.179 1.00 89.81 87 ARG A O 1
ATOM 681 N N . SER A 1 88 ? 22.541 3.410 10.227 1.00 90.00 88 SER A N 1
ATOM 682 C CA . SER A 1 88 ? 23.924 2.937 10.131 1.00 90.00 88 SER A CA 1
ATOM 683 C C . SER A 1 88 ? 24.614 3.425 8.842 1.00 90.00 88 SER A C 1
ATOM 685 O O . SER A 1 88 ? 23.982 3.380 7.778 1.00 90.00 88 SER A O 1
ATOM 687 N N . PRO A 1 89 ? 25.909 3.774 8.892 1.00 88.69 89 PRO A N 1
ATOM 688 C CA . PRO A 1 89 ? 26.657 4.276 7.737 1.00 88.69 89 PRO A CA 1
ATOM 689 C C . PRO A 1 89 ? 26.796 3.244 6.605 1.00 88.69 89 PRO A C 1
ATOM 691 O O . PRO A 1 89 ? 26.715 3.607 5.434 1.00 88.69 89 PRO A O 1
ATOM 694 N N . ASP A 1 90 ? 26.866 1.946 6.924 1.00 88.38 90 ASP A N 1
ATOM 695 C CA . ASP A 1 90 ? 27.011 0.863 5.932 1.00 88.38 90 ASP A CA 1
ATOM 696 C C . ASP A 1 90 ? 25.749 0.610 5.090 1.00 88.38 90 ASP A C 1
ATOM 698 O O . ASP A 1 90 ? 25.707 -0.294 4.250 1.00 88.38 90 ASP A O 1
ATOM 702 N N . ARG A 1 91 ? 24.683 1.396 5.303 1.00 87.31 91 ARG A N 1
ATOM 703 C CA . ARG A 1 91 ? 23.413 1.267 4.580 1.00 87.31 91 ARG A CA 1
ATOM 704 C C . ARG A 1 91 ? 23.605 1.341 3.069 1.00 87.31 91 ARG A C 1
ATOM 706 O O . ARG A 1 91 ? 22.919 0.620 2.355 1.00 87.31 91 ARG A O 1
ATOM 713 N N . PHE A 1 92 ? 24.524 2.177 2.590 1.00 87.56 92 PHE A N 1
ATOM 714 C CA . PHE A 1 92 ? 24.759 2.354 1.157 1.00 87.56 92 PHE A CA 1
ATOM 715 C C . PHE A 1 92 ? 25.124 1.032 0.464 1.00 87.56 92 PHE A C 1
ATOM 717 O O . PHE A 1 92 ? 24.428 0.608 -0.457 1.00 87.56 92 PHE A O 1
ATOM 724 N N . LEU A 1 93 ? 26.155 0.340 0.959 1.00 88.38 93 LEU A N 1
ATOM 725 C CA . LEU A 1 93 ? 26.624 -0.916 0.367 1.00 88.38 93 LEU A CA 1
ATOM 726 C C . LEU A 1 93 ? 25.592 -2.034 0.509 1.00 88.38 93 LEU A C 1
ATOM 728 O O . LEU A 1 93 ? 25.355 -2.778 -0.439 1.00 88.38 93 LEU A O 1
ATOM 732 N N . ARG A 1 94 ? 24.926 -2.121 1.667 1.00 87.56 94 ARG A N 1
ATOM 733 C CA . ARG A 1 94 ? 23.869 -3.119 1.884 1.00 87.56 94 ARG A CA 1
ATOM 734 C C . ARG A 1 94 ? 22.684 -2.918 0.945 1.00 87.56 94 ARG A C 1
ATOM 736 O O . ARG A 1 94 ? 22.144 -3.903 0.457 1.00 87.56 94 ARG A O 1
ATOM 743 N N . ASN A 1 95 ? 22.294 -1.669 0.690 1.00 87.25 95 ASN A N 1
ATOM 744 C CA . ASN A 1 95 ? 21.189 -1.356 -0.211 1.00 87.25 95 ASN A CA 1
ATOM 745 C C . ASN A 1 95 ? 21.535 -1.682 -1.663 1.00 87.25 95 ASN A C 1
ATOM 747 O O . ASN A 1 95 ? 20.686 -2.208 -2.367 1.00 87.25 95 ASN A O 1
ATOM 751 N N . LEU A 1 96 ? 22.767 -1.407 -2.107 1.00 86.50 96 LEU A N 1
ATOM 752 C CA . LEU A 1 96 ? 23.213 -1.799 -3.447 1.00 86.50 96 LEU A CA 1
ATOM 753 C C . LEU A 1 96 ? 23.235 -3.322 -3.607 1.00 86.50 96 LEU A C 1
ATOM 755 O O . LEU A 1 96 ? 22.714 -3.848 -4.587 1.00 86.50 96 LEU A O 1
ATOM 759 N N . ALA A 1 97 ? 23.782 -4.034 -2.618 1.00 87.12 97 ALA A N 1
ATOM 760 C CA . ALA A 1 97 ? 23.850 -5.492 -2.636 1.00 87.12 97 ALA A CA 1
ATOM 761 C C . ALA A 1 97 ? 22.462 -6.159 -2.600 1.00 87.12 97 ALA A C 1
ATOM 763 O O . ALA A 1 97 ? 22.305 -7.268 -3.104 1.00 87.12 97 ALA A O 1
ATOM 764 N N . SER A 1 98 ? 21.448 -5.498 -2.030 1.00 83.88 98 SER A N 1
ATOM 765 C CA . SER A 1 98 ? 20.085 -6.030 -1.943 1.00 83.88 98 SER A CA 1
ATOM 766 C C . SER A 1 98 ? 19.191 -5.699 -3.143 1.00 83.88 98 SER A C 1
ATOM 768 O O . SER A 1 98 ? 18.075 -6.219 -3.200 1.00 83.88 98 SER A O 1
ATOM 770 N N . ILE A 1 99 ? 19.658 -4.906 -4.122 1.00 82.06 99 ILE A N 1
ATOM 771 C CA . ILE A 1 99 ? 18.891 -4.578 -5.340 1.00 82.06 99 ILE A CA 1
ATOM 772 C C . ILE A 1 99 ? 18.363 -5.846 -6.037 1.00 82.06 99 ILE A C 1
ATOM 774 O O . ILE A 1 99 ? 17.153 -5.931 -6.228 1.00 82.06 99 ILE A O 1
ATOM 778 N N . PRO A 1 100 ? 19.176 -6.878 -6.345 1.00 78.62 100 PRO A N 1
ATOM 779 C CA . PRO A 1 100 ? 18.680 -8.052 -7.073 1.00 78.62 100 PRO A CA 1
ATOM 780 C C . PRO A 1 100 ? 17.677 -8.888 -6.263 1.00 78.62 100 PRO A C 1
ATOM 782 O O . PRO A 1 100 ? 16.856 -9.611 -6.821 1.00 78.62 100 PRO A O 1
ATOM 785 N N . ALA A 1 101 ? 17.742 -8.802 -4.933 1.00 76.31 101 ALA A N 1
ATOM 786 C CA . ALA A 1 101 ? 16.893 -9.571 -4.031 1.00 76.31 101 ALA A CA 1
ATOM 787 C C . ALA A 1 101 ? 15.550 -8.884 -3.725 1.00 76.31 101 ALA A C 1
ATOM 789 O O . ALA A 1 101 ? 14.648 -9.529 -3.191 1.00 76.31 101 ALA A O 1
ATOM 790 N N . SER A 1 102 ? 15.401 -7.594 -4.038 1.00 78.75 102 SER A N 1
ATOM 791 C CA . SER A 1 102 ? 14.201 -6.829 -3.692 1.00 78.75 102 SER A CA 1
ATOM 792 C C . SER A 1 102 ? 12.993 -7.235 -4.544 1.00 78.75 102 SER A C 1
ATOM 794 O O . SER A 1 102 ? 13.060 -7.327 -5.771 1.00 78.75 102 SER A O 1
ATOM 796 N N . GLY A 1 103 ? 11.854 -7.444 -3.874 1.00 73.12 103 GLY A N 1
ATOM 797 C CA . GLY A 1 103 ? 10.591 -7.833 -4.510 1.00 73.12 103 GLY A CA 1
ATOM 798 C C . GLY A 1 103 ? 10.049 -6.796 -5.497 1.00 73.12 103 GLY A C 1
ATOM 799 O O . GLY A 1 103 ? 9.385 -7.168 -6.455 1.00 73.12 103 GLY A O 1
ATOM 800 N N . ILE A 1 104 ? 10.386 -5.513 -5.316 1.00 75.12 104 ILE A N 1
ATOM 801 C CA . ILE A 1 104 ? 9.985 -4.436 -6.237 1.00 75.12 104 ILE A CA 1
ATOM 802 C C . ILE A 1 104 ? 10.593 -4.681 -7.623 1.00 75.12 104 ILE A C 1
ATOM 804 O O . ILE A 1 104 ? 9.884 -4.683 -8.621 1.00 75.12 104 ILE A O 1
ATOM 808 N N . TYR A 1 105 ? 11.891 -4.985 -7.688 1.00 76.50 105 TYR A N 1
ATOM 809 C CA . TYR A 1 105 ? 12.564 -5.214 -8.967 1.00 76.50 105 TYR A CA 1
ATOM 810 C C . TYR A 1 105 ? 12.188 -6.553 -9.605 1.00 76.50 105 TYR A C 1
ATOM 812 O O . TYR A 1 105 ? 12.170 -6.663 -10.827 1.00 76.50 105 TYR A O 1
ATOM 820 N N . LYS A 1 106 ? 11.835 -7.556 -8.791 1.00 78.38 106 LYS A N 1
ATOM 821 C CA . LYS A 1 106 ? 11.290 -8.831 -9.279 1.00 78.38 106 LYS A CA 1
ATOM 822 C C . LYS A 1 106 ? 9.962 -8.651 -10.008 1.00 78.38 106 LYS A C 1
ATOM 824 O O . LYS A 1 106 ? 9.754 -9.293 -11.034 1.00 78.38 106 LYS A O 1
ATOM 829 N N . ASN A 1 107 ? 9.097 -7.766 -9.512 1.00 79.94 107 ASN A N 1
ATOM 830 C CA . ASN A 1 107 ? 7.800 -7.492 -10.133 1.00 79.94 107 ASN A CA 1
ATOM 831 C C . ASN A 1 107 ? 7.937 -6.894 -11.531 1.00 79.94 107 ASN A C 1
ATOM 833 O O . ASN A 1 107 ? 7.179 -7.256 -12.421 1.00 79.94 107 ASN A O 1
ATOM 837 N N . MET A 1 108 ? 8.941 -6.043 -11.723 1.00 83.81 108 MET A N 1
ATOM 838 C CA . MET A 1 108 ? 9.162 -5.300 -12.965 1.00 83.81 108 MET A CA 1
ATOM 839 C C . MET A 1 108 ? 10.128 -5.996 -13.937 1.00 83.81 108 MET A C 1
ATOM 841 O O . MET A 1 108 ? 10.602 -5.402 -14.913 1.00 83.81 108 MET A O 1
ATOM 845 N N . GLY A 1 109 ? 10.526 -7.235 -13.634 1.00 84.94 109 GLY A N 1
ATOM 846 C CA . GLY A 1 109 ? 11.541 -7.943 -14.410 1.00 84.94 109 GLY A CA 1
ATOM 847 C C . GLY A 1 109 ? 11.135 -8.112 -15.875 1.00 84.94 109 GLY A C 1
ATOM 848 O O . GLY A 1 109 ? 11.979 -8.011 -16.762 1.00 84.94 109 GLY A O 1
ATOM 849 N N . ARG A 1 110 ? 9.837 -8.296 -16.146 1.00 88.12 110 ARG A N 1
ATOM 850 C CA . ARG A 1 110 ? 9.304 -8.488 -17.503 1.00 88.12 110 ARG A CA 1
ATOM 851 C C . ARG A 1 110 ? 9.453 -7.230 -18.353 1.00 88.12 110 ARG A C 1
ATOM 853 O O . ARG A 1 110 ? 9.873 -7.313 -19.503 1.00 88.12 110 ARG A O 1
ATOM 860 N N . GLU A 1 111 ? 9.162 -6.072 -17.782 1.00 90.62 111 GLU A N 1
ATOM 861 C CA . GLU A 1 111 ? 9.238 -4.765 -18.426 1.00 90.62 111 GLU A CA 1
ATOM 862 C C . GLU A 1 111 ? 10.688 -4.402 -18.751 1.00 90.62 111 GLU A C 1
ATOM 864 O O . GLU A 1 111 ? 10.985 -3.967 -19.864 1.00 90.62 111 GLU A O 1
ATOM 869 N N . ILE A 1 112 ? 11.607 -4.642 -17.809 1.00 91.81 112 ILE A N 1
ATOM 870 C CA . ILE A 1 112 ? 13.043 -4.395 -18.001 1.00 91.81 112 ILE A CA 1
ATOM 871 C C . ILE A 1 112 ? 13.612 -5.334 -19.067 1.00 91.81 112 ILE A C 1
ATOM 873 O O . ILE A 1 112 ? 14.386 -4.903 -19.925 1.00 91.81 112 ILE A O 1
ATOM 877 N N . VAL A 1 113 ? 13.227 -6.613 -19.046 1.00 91.69 113 VAL A N 1
ATOM 878 C CA . VAL A 1 113 ? 13.647 -7.579 -20.069 1.00 91.69 113 VAL A CA 1
ATOM 879 C C . VAL A 1 113 ? 13.103 -7.176 -21.435 1.00 91.69 113 VAL A C 1
ATOM 881 O O . VAL A 1 113 ? 13.850 -7.223 -22.406 1.00 91.69 113 VAL A O 1
ATOM 884 N N . ALA A 1 114 ? 11.856 -6.708 -21.525 1.00 94.06 114 ALA A N 1
ATOM 885 C CA . ALA A 1 114 ? 11.272 -6.249 -22.780 1.00 94.06 114 ALA A CA 1
ATOM 886 C C . ALA A 1 114 ? 12.024 -5.043 -23.372 1.00 94.06 114 ALA A C 1
ATOM 888 O O . ALA A 1 114 ? 12.386 -5.067 -24.550 1.00 94.06 114 ALA A O 1
ATOM 889 N N . THR A 1 115 ? 12.320 -4.008 -22.578 1.00 95.44 115 THR A N 1
ATOM 890 C CA . THR A 1 115 ? 13.065 -2.834 -23.073 1.00 95.44 115 THR A CA 1
ATOM 891 C C . THR A 1 115 ? 14.509 -3.180 -23.429 1.00 95.44 115 THR A C 1
ATOM 893 O O . THR A 1 115 ? 15.028 -2.718 -24.447 1.00 95.44 115 THR A O 1
ATOM 896 N N . THR A 1 116 ? 15.145 -4.052 -22.646 1.00 94.81 116 THR A N 1
ATOM 897 C CA . THR A 1 116 ? 16.502 -4.545 -22.925 1.00 94.81 116 THR A CA 1
ATOM 898 C C . THR A 1 116 ? 16.534 -5.406 -24.187 1.00 94.81 116 THR A C 1
ATOM 900 O O . THR A 1 116 ? 17.439 -5.254 -25.002 1.00 94.81 116 THR A O 1
ATOM 903 N N . ALA A 1 117 ? 15.522 -6.246 -24.411 1.00 95.94 117 ALA A N 1
ATOM 904 C CA . ALA A 1 117 ? 15.393 -7.046 -25.625 1.00 95.94 117 ALA A CA 1
ATOM 905 C C . ALA A 1 117 ? 15.254 -6.159 -26.869 1.00 95.94 117 ALA A C 1
ATOM 907 O O . ALA A 1 117 ? 15.925 -6.407 -27.869 1.00 95.94 117 ALA A O 1
ATOM 908 N N . VAL A 1 118 ? 14.461 -5.083 -26.802 1.00 96.75 118 VAL A N 1
ATOM 909 C CA . VAL A 1 118 ? 14.383 -4.093 -27.890 1.00 96.75 118 VAL A CA 1
ATOM 910 C C . VAL A 1 118 ? 15.742 -3.432 -28.135 1.00 96.75 118 VAL A C 1
ATOM 912 O O . VAL A 1 118 ? 16.158 -3.311 -29.287 1.00 96.75 118 VAL A O 1
ATOM 915 N N . ALA A 1 119 ? 16.478 -3.068 -27.079 1.00 96.19 119 ALA A N 1
ATOM 916 C CA . ALA A 1 119 ? 17.835 -2.535 -27.215 1.00 96.19 119 ALA A CA 1
ATOM 917 C C . ALA A 1 119 ? 18.783 -3.524 -27.910 1.00 96.19 119 ALA A C 1
ATOM 919 O O . ALA A 1 119 ? 19.527 -3.133 -28.810 1.00 96.19 119 ALA A O 1
ATOM 920 N N . THR A 1 120 ? 18.726 -4.807 -27.544 1.00 95.38 120 THR A N 1
ATOM 921 C CA . THR A 1 120 ? 19.507 -5.870 -28.188 1.00 95.38 120 THR A CA 1
ATOM 922 C C . THR A 1 120 ? 19.118 -6.049 -29.655 1.00 95.38 120 THR A C 1
ATOM 924 O O . THR A 1 120 ? 20.001 -6.162 -30.499 1.00 95.38 120 THR A O 1
ATOM 927 N N . ILE A 1 121 ? 17.823 -6.024 -29.985 1.00 95.81 121 ILE A N 1
ATOM 928 C CA . ILE A 1 121 ? 17.342 -6.129 -31.370 1.00 95.81 121 ILE A CA 1
ATOM 929 C C . ILE A 1 121 ? 17.870 -4.966 -32.215 1.00 95.81 121 ILE A C 1
ATOM 931 O O . ILE A 1 121 ? 18.376 -5.197 -33.310 1.00 95.81 121 ILE A O 1
ATOM 935 N N . ILE A 1 122 ? 17.800 -3.733 -31.709 1.00 94.31 122 ILE A N 1
ATOM 936 C CA . ILE A 1 122 ? 18.290 -2.543 -32.421 1.00 94.31 122 ILE A CA 1
ATOM 937 C C . ILE A 1 122 ? 19.807 -2.607 -32.616 1.00 94.31 122 ILE A C 1
ATOM 939 O O . ILE A 1 122 ? 20.289 -2.349 -33.717 1.00 94.31 122 ILE A O 1
ATOM 943 N N . PHE A 1 123 ? 20.552 -2.989 -31.577 1.00 93.81 123 PHE A N 1
ATOM 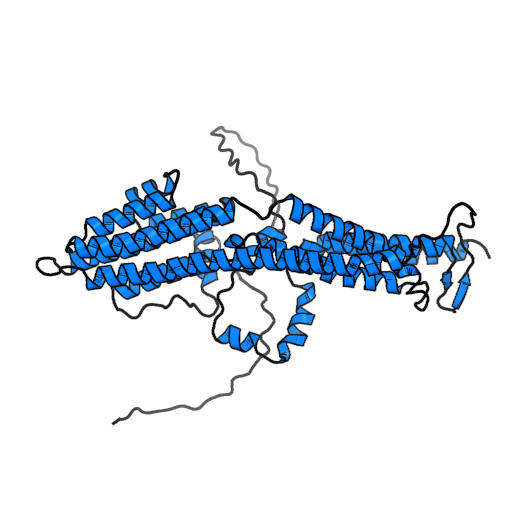944 C CA . PHE A 1 123 ? 22.000 -3.188 -31.654 1.00 93.81 123 PHE A CA 1
ATOM 945 C C . PHE A 1 123 ? 22.369 -4.212 -32.738 1.00 93.81 123 PHE A C 1
ATOM 947 O O . PHE A 1 123 ? 23.149 -3.901 -33.636 1.00 93.81 123 PHE A O 1
ATOM 954 N N . LEU A 1 124 ? 21.753 -5.398 -32.713 1.00 92.38 124 LEU A N 1
ATOM 955 C CA . LEU A 1 124 ? 22.023 -6.454 -33.692 1.00 92.38 124 LEU A CA 1
ATOM 956 C C . LEU A 1 124 ? 21.617 -6.041 -35.109 1.00 92.38 124 LEU A C 1
ATOM 958 O O . LEU A 1 124 ? 22.370 -6.267 -36.053 1.00 92.38 124 LEU A O 1
ATOM 962 N N . TRP A 1 125 ? 20.451 -5.412 -35.268 1.00 92.88 125 TRP A N 1
ATOM 963 C CA . TRP A 1 125 ? 19.988 -4.921 -36.564 1.00 92.88 125 TRP A CA 1
ATOM 964 C C . TRP A 1 125 ? 20.970 -3.915 -37.167 1.00 92.88 125 TRP A C 1
ATOM 966 O O . TRP A 1 125 ? 21.360 -4.040 -38.329 1.00 92.88 125 TRP A O 1
ATOM 976 N N . ASN A 1 126 ? 21.417 -2.949 -36.365 1.00 92.12 126 ASN A N 1
ATOM 977 C CA . ASN A 1 126 ? 22.338 -1.922 -36.829 1.00 92.12 126 ASN A CA 1
ATOM 978 C C . ASN A 1 126 ? 23.725 -2.486 -37.151 1.00 92.12 126 ASN A C 1
ATOM 980 O O . ASN A 1 126 ? 24.328 -2.024 -38.113 1.00 92.12 126 ASN A O 1
ATOM 984 N N . MET A 1 127 ? 24.195 -3.521 -36.448 1.00 89.00 127 MET A N 1
ATOM 985 C CA . MET A 1 127 ? 25.418 -4.238 -36.834 1.00 89.00 127 MET A CA 1
ATOM 986 C C . MET A 1 127 ? 25.268 -4.982 -38.171 1.00 89.00 127 MET A C 1
ATOM 988 O O . MET A 1 127 ? 26.180 -4.974 -38.995 1.00 89.00 127 MET A O 1
ATOM 992 N N . LEU A 1 128 ? 24.119 -5.622 -38.420 1.00 89.31 128 LEU A N 1
ATOM 993 C CA . LEU A 1 128 ? 23.878 -6.375 -39.661 1.00 89.31 128 LEU A CA 1
ATOM 994 C C . LEU A 1 128 ? 23.814 -5.471 -40.902 1.00 89.31 128 LEU A C 1
ATOM 996 O O . LEU A 1 128 ? 24.256 -5.870 -41.983 1.00 89.31 128 LEU A O 1
ATOM 1000 N N . VAL A 1 129 ? 23.242 -4.278 -40.741 1.00 89.62 129 VAL A N 1
ATOM 1001 C CA . VAL A 1 129 ? 22.961 -3.318 -41.820 1.00 89.62 129 VAL A CA 1
ATOM 1002 C C . VAL A 1 129 ? 24.047 -2.247 -41.965 1.00 89.62 129 VAL A C 1
ATOM 1004 O O . VAL A 1 129 ? 24.281 -1.762 -43.067 1.00 89.62 129 VAL A O 1
ATOM 1007 N N . GLY A 1 130 ? 24.696 -1.855 -40.869 1.00 84.12 130 GLY A N 1
ATOM 1008 C CA . GLY A 1 130 ? 25.697 -0.786 -40.824 1.00 84.12 130 GLY A CA 1
ATOM 1009 C C . GLY A 1 130 ? 27.150 -1.262 -40.839 1.00 84.12 130 GLY A C 1
ATOM 1010 O O . GLY A 1 130 ? 28.040 -0.424 -40.945 1.00 84.12 130 GLY A O 1
ATOM 1011 N N . GLY A 1 131 ? 27.385 -2.575 -40.751 1.00 84.69 131 GLY A N 1
ATOM 1012 C CA . GLY A 1 131 ? 28.717 -3.141 -40.535 1.00 84.69 131 GLY A CA 1
ATOM 1013 C C . GLY A 1 131 ? 29.084 -3.186 -39.051 1.00 84.69 131 GLY A C 1
ATOM 1014 O O . GLY A 1 131 ? 28.389 -2.625 -38.200 1.00 84.69 131 GLY A O 1
ATOM 1015 N N . TYR A 1 132 ? 30.164 -3.891 -38.727 1.00 88.94 132 TYR A N 1
ATOM 1016 C CA . TYR A 1 132 ? 30.644 -4.012 -37.352 1.00 88.94 132 TYR A CA 1
ATOM 1017 C C . TYR A 1 132 ? 32.164 -4.105 -37.286 1.00 88.94 132 TYR A C 1
ATOM 1019 O O . TYR A 1 132 ? 32.805 -4.679 -38.163 1.00 88.94 132 TYR A O 1
ATOM 1027 N N . ASP A 1 133 ? 32.731 -3.605 -36.195 1.00 87.69 133 ASP A N 1
ATOM 1028 C CA . ASP A 1 133 ? 34.149 -3.751 -35.893 1.00 87.69 133 ASP A CA 1
ATOM 1029 C C . ASP A 1 133 ? 34.366 -5.027 -35.080 1.00 87.69 133 ASP A C 1
ATOM 1031 O O . ASP A 1 133 ? 33.721 -5.247 -34.047 1.00 87.69 133 ASP A O 1
ATOM 1035 N N . ASP A 1 134 ? 35.268 -5.899 -35.519 1.00 87.56 134 ASP A N 1
ATOM 1036 C CA . ASP A 1 134 ? 35.643 -7.064 -34.721 1.00 87.56 134 ASP A CA 1
ATOM 1037 C C . ASP A 1 134 ? 36.525 -6.684 -33.514 1.00 87.56 134 ASP A C 1
ATOM 1039 O O . ASP A 1 134 ? 36.887 -5.526 -33.297 1.00 87.56 134 ASP A O 1
ATOM 1043 N N . PHE A 1 135 ? 36.881 -7.668 -32.684 1.00 86.44 135 PHE A N 1
ATOM 1044 C CA . PHE A 1 135 ? 37.748 -7.439 -31.520 1.00 86.44 135 PHE A CA 1
ATOM 1045 C C . PHE A 1 135 ? 39.178 -7.015 -31.888 1.00 86.44 135 PHE A C 1
ATOM 1047 O O . PHE A 1 135 ? 39.893 -6.494 -31.034 1.00 86.44 135 PHE A O 1
ATOM 1054 N N . ASN A 1 136 ? 39.587 -7.211 -33.144 1.00 86.19 136 ASN A N 1
ATOM 1055 C CA . ASN A 1 136 ? 40.864 -6.746 -33.673 1.00 86.19 136 ASN A CA 1
ATOM 1056 C C . ASN A 1 136 ? 40.744 -5.354 -34.318 1.00 86.19 136 ASN A C 1
ATOM 1058 O O . ASN A 1 136 ? 41.701 -4.898 -34.940 1.00 86.19 136 ASN A O 1
ATOM 1062 N N . GLN A 1 137 ? 39.596 -4.680 -34.156 1.00 83.50 137 GLN A N 1
ATOM 1063 C CA . GLN A 1 137 ? 39.284 -3.363 -34.722 1.00 83.50 137 GLN A CA 1
ATOM 1064 C C . GLN A 1 137 ? 39.300 -3.338 -36.256 1.00 83.50 137 GLN A C 1
ATOM 1066 O O . GLN A 1 137 ? 39.527 -2.294 -36.868 1.00 83.50 137 GLN A O 1
ATOM 1071 N N . VAL A 1 138 ? 39.060 -4.484 -36.892 1.00 87.50 138 VAL A N 1
ATOM 1072 C CA . VAL A 1 138 ? 38.854 -4.549 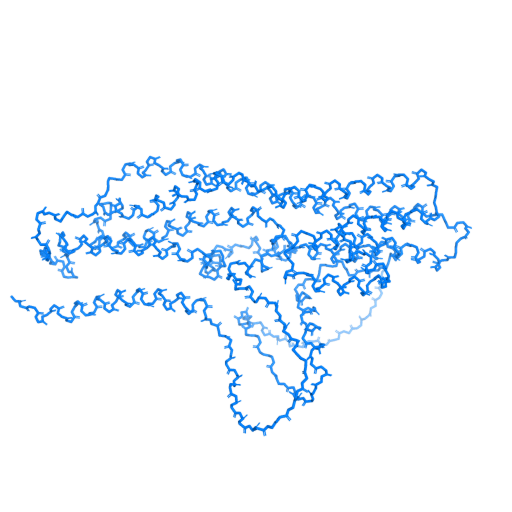-38.336 1.00 87.50 138 VAL A CA 1
ATOM 1073 C C . VAL A 1 138 ? 37.374 -4.325 -38.613 1.00 87.50 138 VAL A C 1
ATOM 1075 O O . VAL A 1 138 ? 36.523 -5.043 -38.082 1.00 87.50 138 VAL A O 1
ATOM 1078 N N . HIS A 1 139 ? 37.083 -3.333 -39.452 1.00 87.31 139 HIS A N 1
ATOM 1079 C CA . HIS A 1 139 ? 35.727 -3.039 -39.894 1.00 87.31 139 HIS A CA 1
ATOM 1080 C C . HIS A 1 139 ? 35.273 -4.076 -40.921 1.00 87.31 139 HIS A C 1
ATOM 1082 O O . HIS A 1 139 ? 35.919 -4.265 -41.956 1.00 87.31 139 HIS A O 1
ATOM 1088 N N . HIS A 1 140 ? 34.163 -4.747 -40.634 1.00 86.12 140 HIS A N 1
ATOM 1089 C CA . HIS A 1 140 ? 33.486 -5.649 -41.555 1.00 86.12 140 HIS A CA 1
ATOM 1090 C C . HIS A 1 140 ? 32.286 -4.931 -42.153 1.00 86.12 140 HIS A C 1
ATOM 1092 O O . HIS A 1 140 ? 31.443 -4.400 -41.426 1.00 86.12 140 HIS A O 1
ATOM 1098 N N . ASP A 1 141 ? 32.199 -4.954 -43.481 1.00 83.75 141 ASP A N 1
ATOM 1099 C CA . ASP A 1 141 ? 31.080 -4.361 -44.200 1.00 83.75 141 ASP A CA 1
ATOM 1100 C C . ASP A 1 141 ? 29.746 -5.019 -43.816 1.00 83.75 141 ASP A C 1
ATOM 1102 O O . ASP A 1 141 ? 29.678 -6.181 -43.400 1.00 83.75 141 ASP A O 1
ATOM 1106 N N . ALA A 1 142 ? 28.659 -4.272 -44.006 1.00 84.81 142 ALA A N 1
ATOM 1107 C CA . ALA A 1 142 ? 27.310 -4.755 -43.753 1.00 84.81 142 ALA A CA 1
ATOM 1108 C C . ALA A 1 142 ? 27.021 -6.081 -44.475 1.00 84.81 142 ALA A C 1
ATOM 1110 O O . ALA A 1 142 ? 27.352 -6.269 -45.646 1.00 84.81 142 ALA A O 1
ATOM 1111 N N . ILE A 1 143 ? 26.347 -6.991 -43.777 1.00 81.31 143 ILE A N 1
ATOM 1112 C CA . ILE A 1 143 ? 25.962 -8.299 -44.321 1.00 81.31 143 ILE A CA 1
ATOM 1113 C C . ILE A 1 143 ? 24.718 -8.146 -45.201 1.00 81.31 143 ILE A C 1
ATOM 1115 O O . ILE A 1 143 ? 24.599 -8.781 -46.247 1.00 81.31 143 ILE A O 1
ATOM 1119 N N . LEU A 1 144 ? 23.791 -7.282 -44.783 1.00 80.06 144 LEU A N 1
ATOM 1120 C CA . LEU A 1 144 ? 22.559 -6.972 -45.502 1.00 80.06 144 LEU A CA 1
ATOM 1121 C C . LEU A 1 144 ? 22.697 -5.617 -46.204 1.00 80.06 144 LEU A C 1
ATOM 1123 O O . LEU A 1 144 ? 22.032 -4.648 -45.847 1.00 80.06 144 LEU A O 1
ATOM 1127 N N . GLN A 1 145 ? 23.574 -5.540 -47.208 1.00 65.81 145 GLN A N 1
ATOM 1128 C CA . GLN A 1 145 ? 23.716 -4.348 -48.050 1.00 65.81 145 GLN A CA 1
ATOM 1129 C C . GLN A 1 145 ? 22.497 -4.196 -48.966 1.00 65.81 145 GLN A C 1
ATOM 1131 O O . GLN A 1 145 ? 22.477 -4.675 -50.098 1.00 65.81 145 GLN A O 1
ATOM 1136 N N . SER A 1 146 ? 21.456 -3.527 -48.476 1.00 69.69 146 SER A N 1
ATOM 1137 C CA . SER A 1 146 ? 20.329 -3.091 -49.297 1.00 69.69 146 SER A CA 1
ATOM 1138 C C . SER A 1 146 ? 20.005 -1.639 -48.995 1.00 69.69 146 SER A C 1
ATOM 1140 O O . SER A 1 146 ? 19.811 -1.265 -47.842 1.00 69.69 146 SER A O 1
ATOM 1142 N N . TYR A 1 147 ? 19.885 -0.829 -50.048 1.00 68.12 147 TYR A N 1
ATOM 1143 C CA . TYR A 1 147 ? 19.508 0.585 -49.956 1.00 68.12 147 TYR A CA 1
ATOM 1144 C C . TYR A 1 147 ? 18.172 0.802 -49.217 1.00 68.12 147 TYR A C 1
ATOM 1146 O O . TYR A 1 147 ? 17.943 1.858 -48.634 1.00 68.12 147 TYR A O 1
ATOM 1154 N N . TYR A 1 148 ? 17.299 -0.210 -49.205 1.00 75.56 148 TYR A N 1
ATOM 1155 C CA . TYR A 1 148 ? 15.977 -0.153 -48.578 1.00 75.56 148 TYR A CA 1
ATOM 1156 C C . TYR A 1 148 ? 15.960 -0.521 -47.087 1.00 75.56 148 TYR A C 1
ATOM 1158 O O . TYR A 1 148 ? 14.909 -0.412 -46.458 1.00 75.56 148 TYR A O 1
ATOM 1166 N N . LEU A 1 149 ? 17.085 -0.955 -46.512 1.00 81.19 149 LEU A N 1
ATOM 1167 C CA . LEU A 1 149 ? 17.188 -1.323 -45.099 1.00 81.19 149 LEU A CA 1
ATOM 1168 C C . LEU A 1 149 ? 18.073 -0.297 -44.379 1.00 81.19 149 LEU A C 1
ATOM 1170 O O . LEU A 1 149 ? 19.283 -0.480 -44.339 1.00 81.19 149 LEU A O 1
ATOM 1174 N N . PRO A 1 150 ? 17.525 0.809 -43.843 1.00 85.75 150 PRO A N 1
ATOM 1175 C CA . PRO A 1 150 ? 18.320 1.767 -43.083 1.00 85.75 150 PRO A CA 1
ATOM 1176 C C . PRO A 1 150 ? 18.613 1.266 -41.655 1.00 85.75 150 PRO A C 1
ATOM 1178 O O . PRO A 1 150 ? 17.845 0.469 -41.099 1.00 85.75 150 PRO A O 1
ATOM 1181 N N . PRO A 1 151 ? 19.689 1.767 -41.015 1.00 87.12 151 PRO A N 1
ATOM 1182 C CA . PRO A 1 151 ? 19.895 1.566 -39.586 1.00 87.12 151 PRO A CA 1
ATOM 1183 C C . PRO A 1 151 ? 18.753 2.212 -38.790 1.00 87.12 151 PRO A C 1
ATOM 1185 O O . PRO A 1 151 ? 18.301 3.319 -39.096 1.00 87.12 151 PRO A O 1
ATOM 1188 N N . ILE A 1 152 ? 18.302 1.526 -37.743 1.00 92.25 152 ILE A N 1
ATOM 1189 C CA . ILE A 1 152 ? 17.288 2.013 -36.811 1.00 92.25 152 ILE A CA 1
ATOM 1190 C C . ILE A 1 152 ? 17.968 2.977 -35.846 1.00 92.25 152 ILE A C 1
ATOM 1192 O O . ILE A 1 152 ? 18.655 2.573 -34.907 1.00 92.25 152 ILE A O 1
ATOM 1196 N N . LYS A 1 153 ? 17.759 4.268 -36.078 1.00 92.56 153 LYS A N 1
ATOM 1197 C CA . LYS A 1 153 ? 18.192 5.339 -35.184 1.00 92.56 153 LYS A CA 1
ATOM 1198 C C . LYS A 1 153 ? 17.145 6.438 -35.133 1.00 92.56 153 LYS A C 1
ATOM 1200 O O . LYS A 1 153 ? 16.520 6.756 -36.144 1.00 92.56 153 LYS A O 1
ATOM 1205 N N . LEU A 1 154 ? 16.958 7.013 -33.952 1.00 95.38 154 LEU A N 1
ATOM 1206 C CA . LEU A 1 154 ? 16.059 8.140 -33.728 1.00 95.38 154 LEU A CA 1
ATOM 1207 C C . LEU A 1 154 ? 16.854 9.350 -33.228 1.00 95.38 154 LEU A C 1
ATOM 1209 O O . LEU A 1 154 ? 17.872 9.186 -32.558 1.00 95.38 154 LEU A O 1
ATOM 1213 N N . PRO A 1 155 ? 16.412 10.584 -33.520 1.00 95.75 155 PRO A N 1
ATOM 1214 C CA . PRO A 1 155 ? 17.038 11.762 -32.939 1.00 95.75 155 PRO A CA 1
ATOM 1215 C C . PRO A 1 155 ? 16.854 11.769 -31.414 1.00 95.75 155 PRO A C 1
ATOM 1217 O O . PRO A 1 155 ? 15.770 11.484 -30.912 1.00 95.75 155 PRO A O 1
ATOM 1220 N N . MET A 1 156 ? 17.890 12.168 -30.671 1.00 94.62 156 MET A N 1
ATOM 1221 C CA . MET A 1 156 ? 17.825 12.294 -29.204 1.00 94.62 156 MET A CA 1
ATOM 1222 C C . MET A 1 156 ? 16.951 13.460 -28.722 1.00 94.62 156 MET A C 1
ATOM 1224 O O . MET A 1 156 ? 16.415 13.411 -27.616 1.00 94.62 156 MET A O 1
ATOM 1228 N N . ALA A 1 157 ? 16.798 14.514 -29.529 1.00 95.62 157 ALA A N 1
ATOM 1229 C CA . ALA A 1 157 ? 16.147 15.754 -29.100 1.00 95.62 157 ALA A CA 1
ATOM 1230 C C . ALA A 1 157 ? 14.705 15.562 -28.567 1.00 95.62 157 ALA A C 1
ATOM 1232 O O . ALA A 1 157 ? 14.425 16.073 -27.481 1.00 95.62 157 ALA A O 1
ATOM 1233 N N . PRO A 1 158 ? 13.807 14.791 -29.221 1.00 94.50 158 PRO A N 1
ATOM 1234 C CA . PRO A 1 158 ? 12.475 14.509 -28.679 1.00 94.50 158 PRO A CA 1
ATOM 1235 C C . PRO A 1 158 ? 12.495 13.815 -27.311 1.00 94.50 158 PRO A C 1
ATOM 1237 O O . PRO A 1 158 ? 11.683 14.144 -26.450 1.00 94.50 158 PRO A O 1
ATOM 1240 N N . PHE A 1 159 ? 13.438 12.897 -27.076 1.00 95.31 159 PHE A N 1
ATOM 1241 C CA . PHE A 1 159 ? 13.546 12.169 -25.807 1.00 95.31 159 PHE A CA 1
ATOM 1242 C C . PHE A 1 159 ? 14.014 13.078 -24.676 1.00 95.31 159 PHE A C 1
ATOM 1244 O O . PHE A 1 159 ? 13.465 13.005 -23.577 1.00 95.31 159 PHE A O 1
ATOM 1251 N N . THR A 1 160 ? 14.975 13.962 -24.955 1.00 94.56 160 THR A N 1
ATOM 1252 C CA . THR A 1 160 ? 15.457 14.967 -24.000 1.00 94.56 160 THR A CA 1
ATOM 1253 C C . THR A 1 160 ? 14.373 15.982 -23.643 1.00 94.56 160 THR A C 1
ATOM 1255 O O . THR A 1 160 ? 14.258 16.364 -22.484 1.00 94.56 160 THR A O 1
ATOM 1258 N N . LEU A 1 161 ? 13.548 16.405 -24.607 1.00 95.19 161 LEU A N 1
ATOM 1259 C CA . LEU A 1 161 ? 12.420 17.301 -24.334 1.00 95.19 161 LEU A CA 1
ATOM 1260 C C . LEU A 1 161 ? 11.346 16.598 -23.486 1.00 95.19 161 LEU A C 1
ATOM 1262 O O . LEU A 1 161 ? 10.888 17.146 -22.482 1.00 95.19 161 LEU A O 1
ATOM 1266 N N . ALA A 1 162 ? 10.997 15.360 -23.851 1.00 95.19 162 ALA A N 1
ATOM 1267 C CA . ALA A 1 162 ? 9.971 14.563 -23.183 1.00 95.19 162 ALA A CA 1
ATOM 1268 C C . ALA A 1 162 ? 10.357 14.107 -21.763 1.00 95.19 162 ALA A C 1
ATOM 1270 O O . ALA A 1 162 ? 9.473 13.929 -20.924 1.00 95.19 162 ALA A O 1
ATOM 1271 N N . SER A 1 163 ? 11.651 13.927 -21.471 1.00 93.81 163 SER A N 1
ATOM 1272 C CA . SER A 1 163 ? 12.122 13.396 -20.182 1.00 93.81 163 SER A CA 1
ATOM 1273 C C . SER A 1 163 ? 11.747 14.291 -18.999 1.00 93.81 163 SER A C 1
ATOM 1275 O O . SER A 1 163 ? 11.389 13.784 -17.937 1.00 93.81 163 SER A O 1
ATOM 1277 N N . SER A 1 164 ? 11.760 15.614 -19.189 1.00 92.69 164 SER A N 1
ATOM 1278 C CA . SER A 1 164 ? 11.362 16.579 -18.158 1.00 92.69 164 SER A CA 1
ATOM 1279 C C . SER A 1 164 ? 9.882 16.434 -17.782 1.00 92.69 164 SER A C 1
ATOM 1281 O O . SER A 1 164 ? 9.538 16.358 -16.601 1.00 92.69 164 SER A O 1
ATOM 1283 N N . SER A 1 165 ? 9.007 16.315 -18.785 1.00 93.75 165 SER A N 1
ATOM 1284 C CA . SER A 1 165 ? 7.573 16.096 -18.592 1.00 93.75 165 SER A CA 1
ATOM 1285 C C . SER A 1 165 ? 7.288 14.731 -17.967 1.00 93.75 165 SER A C 1
ATOM 1287 O O . SER A 1 165 ? 6.469 14.636 -17.057 1.00 93.75 165 SER A O 1
ATOM 1289 N N . LEU A 1 166 ? 7.992 13.683 -18.409 1.00 95.12 166 LEU A N 1
ATOM 1290 C CA . LEU A 1 166 ? 7.875 12.341 -17.841 1.00 95.12 166 LEU A CA 1
ATOM 1291 C C . LEU A 1 166 ? 8.289 12.319 -16.363 1.00 95.12 166 LEU A C 1
ATOM 1293 O O . LEU A 1 166 ? 7.569 11.771 -15.533 1.00 95.12 166 LEU A O 1
ATOM 1297 N N . GLY A 1 167 ? 9.404 12.970 -16.019 1.00 93.94 167 GLY A N 1
ATOM 1298 C CA . GLY A 1 167 ? 9.854 13.108 -14.635 1.00 93.94 167 GLY A CA 1
ATOM 1299 C C . GLY A 1 167 ? 8.812 13.799 -13.754 1.00 93.94 167 GLY A C 1
ATOM 1300 O O . GLY A 1 167 ? 8.512 13.315 -12.665 1.00 93.94 167 GLY A O 1
ATOM 1301 N N . LEU A 1 168 ? 8.196 14.878 -14.244 1.00 94.19 168 LEU A N 1
ATOM 1302 C CA . LEU A 1 168 ? 7.140 15.584 -13.518 1.00 94.19 168 LEU A CA 1
ATOM 1303 C C . LEU A 1 168 ? 5.892 14.709 -13.298 1.00 94.19 168 LEU A C 1
ATOM 1305 O O . LEU A 1 168 ? 5.351 14.678 -12.193 1.00 94.19 168 LEU A O 1
ATOM 1309 N N . LEU A 1 169 ? 5.460 13.958 -14.317 1.00 93.75 169 LEU A N 1
ATOM 1310 C CA . LEU A 1 169 ? 4.330 13.027 -14.205 1.00 93.75 169 LEU A CA 1
ATOM 1311 C C . LEU A 1 169 ? 4.595 11.920 -13.179 1.00 93.75 169 LEU A C 1
ATOM 1313 O O . LEU A 1 169 ? 3.707 11.592 -12.389 1.00 93.75 169 LEU A O 1
ATOM 1317 N N . LEU A 1 170 ? 5.818 11.382 -13.152 1.00 94.56 170 LEU A N 1
ATOM 1318 C CA . LEU A 1 170 ? 6.235 10.392 -12.159 1.00 94.56 170 LEU A CA 1
ATOM 1319 C C . LEU A 1 170 ? 6.235 10.969 -10.739 1.00 94.56 170 LEU A C 1
ATOM 1321 O O . LEU A 1 170 ? 5.753 10.309 -9.823 1.00 94.56 170 LEU A O 1
ATOM 1325 N N . VAL A 1 171 ? 6.698 12.210 -10.552 1.00 94.94 171 VAL A N 1
ATOM 1326 C CA . VAL A 1 171 ? 6.662 12.897 -9.248 1.00 94.94 171 VAL A CA 1
ATOM 1327 C C . VAL A 1 171 ? 5.229 13.117 -8.767 1.00 94.94 171 VAL A C 1
ATOM 1329 O O . VAL A 1 171 ? 4.910 12.850 -7.612 1.00 94.94 171 VAL A O 1
ATOM 1332 N N . PHE A 1 172 ? 4.332 13.587 -9.634 1.00 93.19 172 PHE A N 1
ATOM 1333 C CA . PHE A 1 172 ? 2.927 13.739 -9.255 1.00 93.19 172 PHE A CA 1
ATOM 1334 C C . PHE A 1 172 ? 2.284 12.390 -8.926 1.00 93.19 172 PHE A C 1
ATOM 1336 O O . PHE A 1 172 ? 1.565 12.275 -7.936 1.00 93.19 172 PHE A O 1
ATOM 1343 N N . ARG A 1 173 ? 2.604 11.350 -9.702 1.00 93.62 173 ARG A N 1
ATOM 1344 C CA . ARG A 1 173 ? 2.123 9.984 -9.483 1.00 93.62 173 ARG A CA 1
ATOM 1345 C C . ARG A 1 173 ? 2.558 9.432 -8.120 1.00 93.62 173 ARG A C 1
ATOM 1347 O O . ARG A 1 173 ? 1.709 8.921 -7.390 1.00 93.62 173 ARG A O 1
ATOM 1354 N N . THR A 1 174 ? 3.834 9.564 -7.756 1.00 94.75 174 THR A N 1
ATOM 1355 C CA . THR A 1 174 ? 4.338 9.112 -6.449 1.00 94.75 174 THR A CA 1
ATOM 1356 C C . THR A 1 174 ? 3.774 9.933 -5.296 1.00 94.75 174 THR A C 1
ATOM 1358 O O . THR A 1 174 ? 3.398 9.354 -4.281 1.00 94.75 174 THR A O 1
ATOM 1361 N N . ASN A 1 175 ? 3.647 11.253 -5.451 1.00 95.81 175 ASN A N 1
ATOM 1362 C CA . ASN A 1 175 ? 3.088 12.121 -4.414 1.00 95.81 175 ASN A CA 1
ATOM 1363 C C . ASN A 1 175 ? 1.623 11.791 -4.107 1.00 95.81 175 ASN A C 1
ATOM 1365 O O . ASN A 1 175 ? 1.257 11.678 -2.939 1.00 95.81 175 ASN A O 1
ATOM 1369 N N . THR A 1 176 ? 0.785 11.594 -5.128 1.00 94.44 176 THR A N 1
ATOM 1370 C CA . THR A 1 176 ? -0.622 11.218 -4.922 1.00 94.44 176 THR A CA 1
ATOM 1371 C C . THR A 1 176 ? -0.751 9.839 -4.272 1.00 94.44 176 THR A C 1
ATOM 1373 O O . THR A 1 176 ? -1.567 9.659 -3.369 1.00 94.44 176 THR A O 1
ATOM 1376 N N . ALA A 1 177 ? 0.073 8.869 -4.681 1.00 94.50 177 ALA A N 1
ATOM 1377 C CA . ALA A 1 177 ? 0.087 7.550 -4.053 1.00 94.50 177 ALA A CA 1
ATOM 1378 C C . ALA A 1 177 ? 0.527 7.617 -2.580 1.00 94.50 177 ALA A C 1
ATOM 1380 O O . ALA A 1 177 ? -0.111 7.023 -1.713 1.00 94.50 177 ALA A O 1
ATOM 1381 N N . TYR A 1 178 ? 1.564 8.402 -2.280 1.00 95.62 178 TYR A N 1
ATOM 1382 C CA . TYR A 1 178 ? 2.022 8.627 -0.911 1.00 95.62 178 TYR A CA 1
ATOM 1383 C C . TYR A 1 178 ? 0.945 9.283 -0.037 1.00 95.62 178 TYR A C 1
ATOM 1385 O O . TYR A 1 178 ? 0.742 8.854 1.094 1.00 95.62 178 TYR A O 1
ATOM 1393 N N . GLN A 1 179 ? 0.216 10.278 -0.555 1.00 96.50 179 GLN A N 1
ATOM 1394 C CA . GLN A 1 179 ? -0.878 10.930 0.176 1.00 96.50 179 GLN A CA 1
ATOM 1395 C C . GLN A 1 179 ? -1.983 9.944 0.575 1.00 96.50 179 GLN A C 1
ATOM 1397 O O . GLN A 1 179 ? -2.434 9.981 1.717 1.00 96.50 179 GLN A O 1
ATOM 1402 N N . ARG A 1 180 ? -2.375 9.023 -0.319 1.00 96.31 180 ARG A N 1
ATOM 1403 C CA . ARG A 1 180 ? -3.324 7.942 0.017 1.00 96.31 180 ARG A CA 1
ATOM 1404 C C . ARG A 1 180 ? -2.797 7.041 1.123 1.00 96.31 180 ARG A C 1
ATOM 1406 O O . ARG A 1 180 ? -3.541 6.693 2.039 1.00 96.31 180 ARG A O 1
ATOM 1413 N N . TRP A 1 181 ? -1.524 6.659 1.039 1.00 95.75 181 TRP A N 1
ATOM 1414 C CA . TRP A 1 181 ? -0.902 5.832 2.067 1.00 95.75 181 TRP A CA 1
ATOM 1415 C C . TRP A 1 181 ? -0.851 6.529 3.427 1.00 95.75 181 TRP A C 1
ATOM 1417 O O . TRP A 1 181 ? -1.192 5.925 4.446 1.00 95.75 181 TRP A O 1
ATOM 1427 N N . ASP A 1 182 ? -0.484 7.807 3.439 1.00 96.75 182 ASP A N 1
ATOM 1428 C CA . ASP A 1 182 ? -0.440 8.630 4.643 1.00 96.75 182 ASP A CA 1
ATOM 1429 C C . ASP A 1 182 ? -1.840 8.820 5.253 1.00 96.75 182 ASP A C 1
ATOM 1431 O O . ASP A 1 182 ? -2.007 8.658 6.462 1.00 96.75 182 ASP A O 1
ATOM 1435 N N . GLU A 1 183 ? -2.872 9.062 4.437 1.00 97.25 183 GLU A N 1
ATOM 1436 C CA . GLU A 1 183 ? -4.268 9.140 4.893 1.00 97.25 183 GLU A CA 1
ATOM 1437 C C . GLU A 1 183 ? -4.726 7.821 5.536 1.00 97.25 183 GLU A C 1
ATOM 1439 O O . GLU A 1 183 ? -5.210 7.821 6.670 1.00 97.25 183 GLU A O 1
ATOM 1444 N N . ALA A 1 184 ? -4.480 6.679 4.884 1.00 96.88 184 ALA A N 1
ATOM 1445 C CA . ALA A 1 184 ? -4.792 5.367 5.453 1.00 96.88 184 ALA A CA 1
ATOM 1446 C C . ALA A 1 184 ? -4.069 5.143 6.790 1.00 96.88 184 ALA A C 1
ATOM 1448 O O . ALA A 1 184 ? -4.670 4.685 7.768 1.00 96.88 184 ALA A O 1
ATOM 1449 N N . ARG A 1 185 ? -2.778 5.498 6.872 1.00 96.00 185 ARG A N 1
ATOM 1450 C CA . ARG A 1 185 ? -2.009 5.367 8.111 1.00 96.00 185 ARG A CA 1
ATOM 1451 C C . ARG A 1 185 ? -2.560 6.269 9.212 1.00 96.00 185 ARG A C 1
ATOM 1453 O O . ARG A 1 185 ? -2.614 5.817 10.358 1.00 96.00 185 ARG A O 1
ATOM 1460 N N . LYS A 1 186 ? -2.969 7.500 8.900 1.00 97.19 186 LYS A N 1
ATOM 1461 C CA . LYS A 1 186 ? -3.589 8.432 9.853 1.00 97.19 186 LYS A CA 1
ATOM 1462 C C . LYS A 1 186 ? -4.912 7.893 10.389 1.00 97.19 186 LYS A C 1
ATOM 1464 O O . LYS A 1 186 ? -5.071 7.881 11.606 1.00 97.19 186 LYS A O 1
ATOM 1469 N N . ASN A 1 187 ? -5.781 7.342 9.539 1.00 96.69 187 ASN A N 1
ATOM 1470 C CA . ASN A 1 187 ? -7.050 6.729 9.962 1.00 96.69 187 ASN A CA 1
ATOM 1471 C C . ASN A 1 187 ? -6.824 5.563 10.937 1.00 96.69 187 ASN A C 1
ATOM 1473 O O . ASN A 1 187 ? -7.433 5.495 12.005 1.00 96.69 187 ASN A O 1
ATOM 1477 N N . TRP A 1 188 ? -5.873 4.673 10.636 1.00 96.12 188 TRP A N 1
ATOM 1478 C CA . TRP A 1 188 ? -5.475 3.609 11.568 1.00 96.12 188 TRP A CA 1
ATOM 1479 C C . TRP A 1 188 ? -4.844 4.155 12.858 1.00 96.12 188 TRP A C 1
ATOM 1481 O O . TRP A 1 188 ? -5.024 3.587 13.931 1.00 96.12 188 TRP A O 1
ATOM 1491 N N . GLY A 1 189 ? -4.105 5.265 12.781 1.00 95.38 189 GLY A N 1
ATOM 1492 C CA . GLY A 1 189 ? -3.524 5.941 13.945 1.00 95.38 189 GLY A CA 1
ATOM 1493 C C . GLY A 1 189 ? -4.577 6.551 14.866 1.00 95.38 189 GLY A C 1
ATOM 1494 O O . GLY A 1 189 ? -4.466 6.415 16.081 1.00 95.38 189 GLY A O 1
ATOM 1495 N N . MET A 1 190 ? -5.612 7.164 14.294 1.00 95.81 190 MET A N 1
ATOM 1496 C CA . MET A 1 190 ? -6.753 7.688 15.042 1.00 95.81 190 MET A CA 1
ATOM 1497 C C . MET A 1 190 ? -7.514 6.559 15.739 1.00 95.81 190 MET A C 1
ATOM 1499 O O . MET A 1 190 ? -7.748 6.663 16.940 1.00 95.81 190 MET A O 1
ATOM 1503 N N . ASN A 1 191 ? -7.781 5.443 15.050 1.00 95.12 191 ASN A N 1
ATOM 1504 C CA . ASN A 1 191 ? -8.368 4.256 15.681 1.00 95.12 191 ASN A CA 1
ATOM 1505 C C . ASN A 1 191 ? -7.537 3.773 16.879 1.00 95.12 191 ASN A C 1
ATOM 1507 O O . ASN A 1 191 ? -8.072 3.663 17.974 1.00 95.12 191 ASN A O 1
ATOM 1511 N N . ILE A 1 192 ? -6.223 3.582 16.710 1.00 93.94 192 ILE A N 1
ATOM 1512 C CA . ILE A 1 192 ? -5.311 3.177 17.798 1.00 93.94 192 ILE A CA 1
ATOM 1513 C C . ILE A 1 192 ? -5.416 4.096 19.028 1.00 93.94 192 ILE A C 1
ATOM 1515 O O . ILE A 1 192 ? -5.382 3.628 20.168 1.00 93.94 192 ILE A O 1
ATOM 1519 N N . ASN A 1 193 ? -5.490 5.409 18.815 1.00 93.69 193 ASN A N 1
ATOM 1520 C CA . ASN A 1 193 ? -5.574 6.364 19.915 1.00 93.69 193 ASN A CA 1
ATOM 1521 C C . ASN A 1 193 ? -6.938 6.274 20.610 1.00 93.69 193 ASN A C 1
ATOM 1523 O O . ASN A 1 193 ? -7.003 6.134 21.832 1.00 93.69 193 ASN A O 1
ATOM 1527 N N . HIS A 1 194 ? -8.020 6.277 19.832 1.00 94.81 194 HIS A N 1
ATOM 1528 C CA . HIS A 1 194 ? -9.377 6.282 20.365 1.00 94.81 194 HIS A CA 1
ATOM 1529 C C . HIS A 1 194 ? -9.778 4.956 21.022 1.00 94.81 194 HIS A C 1
ATOM 1531 O O . HIS A 1 194 ? -10.543 4.987 21.981 1.00 94.81 194 HIS A O 1
ATOM 1537 N N . THR A 1 195 ? -9.216 3.806 20.622 1.00 95.44 195 THR A N 1
ATOM 1538 C CA . THR A 1 195 ? -9.426 2.537 21.347 1.00 95.44 195 THR A CA 1
ATOM 1539 C C . THR A 1 195 ? -8.857 2.599 22.761 1.00 95.44 195 THR A C 1
ATOM 1541 O O . THR A 1 195 ? -9.508 2.166 23.709 1.00 95.44 195 THR A O 1
ATOM 1544 N N . ARG A 1 196 ? -7.676 3.206 22.934 1.00 93.12 196 ARG A N 1
ATOM 1545 C CA . ARG A 1 196 ? -7.058 3.387 24.258 1.00 93.12 196 ARG A CA 1
ATOM 1546 C C . ARG A 1 196 ? -7.845 4.377 25.106 1.00 93.12 196 ARG A C 1
ATOM 1548 O O . ARG A 1 196 ? -8.071 4.122 26.286 1.00 93.12 196 ARG A O 1
ATOM 1555 N N . ASP A 1 197 ? -8.284 5.483 24.509 1.00 94.06 197 ASP A N 1
ATOM 1556 C CA . ASP A 1 197 ? -9.121 6.459 25.203 1.00 94.06 197 ASP A CA 1
ATOM 1557 C C . ASP A 1 197 ? -10.463 5.872 25.630 1.00 94.06 197 ASP A C 1
ATOM 1559 O O . ASP A 1 197 ? -10.900 6.133 26.748 1.00 94.06 197 ASP A O 1
ATOM 1563 N N . LEU A 1 198 ? -11.092 5.049 24.790 1.00 95.19 198 LEU A N 1
ATOM 1564 C CA . LEU A 1 198 ? -12.373 4.430 25.102 1.00 95.19 198 LEU A CA 1
ATOM 1565 C C . LEU A 1 198 ? -12.275 3.502 26.314 1.00 95.19 198 LEU A C 1
ATOM 1567 O O . LEU A 1 198 ? -13.061 3.638 27.249 1.00 95.19 198 LEU A O 1
ATOM 1571 N N . VAL A 1 199 ? -11.289 2.602 26.334 1.00 94.44 199 VAL A N 1
ATOM 1572 C CA . VAL A 1 199 ? -11.101 1.667 27.454 1.00 94.44 199 VAL A CA 1
ATOM 1573 C C . VAL A 1 199 ? -10.673 2.411 28.722 1.00 94.44 199 VAL A C 1
ATOM 1575 O O . VAL A 1 199 ? -11.196 2.138 29.803 1.00 94.44 199 VAL A O 1
ATOM 1578 N N . ARG A 1 200 ? -9.808 3.428 28.599 1.00 95.25 200 ARG A N 1
ATOM 1579 C CA . ARG A 1 200 ? -9.422 4.300 29.720 1.00 95.25 200 ARG A CA 1
ATOM 1580 C C . ARG A 1 200 ? -10.627 5.039 30.306 1.00 95.25 200 ARG A C 1
ATOM 1582 O O . ARG A 1 200 ? -10.767 5.095 31.526 1.00 95.25 200 ARG A O 1
ATOM 1589 N N . MET A 1 201 ? -11.481 5.620 29.461 1.00 95.31 201 MET A N 1
ATOM 1590 C CA . MET A 1 201 ? -12.713 6.284 29.895 1.00 95.31 201 MET A CA 1
ATOM 1591 C C . MET A 1 201 ? -13.675 5.290 30.533 1.00 95.31 201 MET A C 1
ATOM 1593 O O . MET A 1 201 ? -14.195 5.590 31.599 1.00 95.31 201 MET A O 1
ATOM 1597 N N . GLY A 1 202 ? -13.856 4.104 29.945 1.00 95.12 202 GLY A N 1
ATOM 1598 C CA . GLY A 1 202 ? -14.673 3.038 30.522 1.00 95.12 202 GLY A CA 1
ATOM 1599 C C . GLY A 1 202 ? -14.234 2.688 31.942 1.00 95.12 202 GLY A C 1
ATOM 1600 O O . GLY A 1 202 ? -15.063 2.677 32.844 1.00 95.12 202 GLY A O 1
ATOM 1601 N N . ASN A 1 203 ? -12.926 2.522 32.162 1.00 93.56 203 ASN A N 1
ATOM 1602 C CA . ASN A 1 203 ? -12.365 2.237 33.482 1.00 93.56 203 ASN A CA 1
ATOM 1603 C C . ASN A 1 203 ? -12.574 3.407 34.471 1.00 93.56 203 ASN A C 1
ATOM 1605 O O . ASN A 1 203 ? -13.040 3.205 35.588 1.00 93.56 203 ASN A O 1
ATOM 1609 N N . ALA A 1 204 ? -12.299 4.647 34.049 1.00 93.62 204 ALA A N 1
ATOM 1610 C CA . ALA A 1 204 ? -12.390 5.831 34.911 1.00 93.62 204 ALA A CA 1
ATOM 1611 C C . ALA A 1 204 ? -13.829 6.297 35.209 1.00 93.62 204 ALA A C 1
ATOM 1613 O O . ALA A 1 204 ? -14.080 6.943 36.227 1.00 93.62 204 ALA A O 1
ATOM 1614 N N . PHE A 1 205 ? -14.768 6.046 34.297 1.00 94.75 205 PHE A N 1
ATOM 1615 C CA . PHE A 1 205 ? -16.152 6.516 34.389 1.00 94.75 205 PHE A CA 1
ATOM 1616 C C . PHE A 1 205 ? -17.108 5.504 35.005 1.00 94.75 205 PHE A C 1
ATOM 1618 O O . PHE A 1 205 ? -18.233 5.905 35.331 1.00 94.75 205 PHE A O 1
ATOM 1625 N N . TYR A 1 206 ? -16.660 4.260 35.179 1.00 95.00 206 TYR A N 1
ATOM 1626 C CA . TYR A 1 206 ? -17.409 3.176 35.798 1.00 95.00 206 TYR A CA 1
ATOM 1627 C C . TYR A 1 206 ? -17.882 3.553 37.207 1.00 95.00 206 TYR A C 1
ATOM 1629 O O . TYR A 1 206 ? -17.097 4.029 38.028 1.00 95.00 206 TYR A O 1
ATOM 1637 N N . ASP A 1 207 ? -19.163 3.341 37.495 1.00 94.44 207 ASP A N 1
ATOM 1638 C CA . ASP A 1 207 ? -19.722 3.500 38.834 1.00 94.44 207 ASP A CA 1
ATOM 1639 C C . ASP A 1 207 ? -19.637 2.171 39.597 1.00 94.44 207 ASP A C 1
ATOM 1641 O O . ASP A 1 207 ? -20.343 1.210 39.291 1.00 94.44 207 ASP A O 1
ATOM 1645 N N . SER A 1 208 ? -18.753 2.115 40.593 1.00 90.81 208 SER A N 1
ATOM 1646 C CA . SER A 1 208 ? -18.523 0.930 41.424 1.00 90.81 208 SER A CA 1
ATOM 1647 C C . SER A 1 208 ? -19.396 0.871 42.685 1.00 90.81 208 SER A C 1
ATOM 1649 O O . SER A 1 208 ? -19.245 -0.053 43.479 1.00 90.81 208 SER A O 1
ATOM 1651 N N . THR A 1 209 ? -20.324 1.816 42.890 1.00 89.12 209 THR A N 1
ATOM 1652 C CA . THR A 1 209 ? -21.046 1.979 44.169 1.00 89.12 209 THR A CA 1
ATOM 1653 C C . THR A 1 209 ? -21.869 0.746 44.586 1.00 89.12 209 THR A C 1
ATOM 1655 O O . THR A 1 209 ? -22.038 0.517 45.779 1.00 89.12 209 THR A O 1
ATOM 1658 N N . ASN A 1 210 ? -22.358 -0.068 43.638 1.00 88.12 210 ASN A N 1
ATOM 1659 C CA . ASN A 1 210 ? -23.196 -1.253 43.909 1.00 88.12 210 ASN A CA 1
ATOM 1660 C C . ASN A 1 210 ? -22.859 -2.460 43.012 1.00 88.12 210 ASN A C 1
ATOM 1662 O O . ASN A 1 210 ? -23.753 -3.211 42.626 1.00 88.12 210 ASN A O 1
ATOM 1666 N N . VAL A 1 211 ? -21.595 -2.622 42.629 1.00 92.19 211 VAL A N 1
ATOM 1667 C CA . VAL A 1 211 ? -21.173 -3.654 41.671 1.00 92.19 211 VAL A CA 1
ATOM 1668 C C . VAL A 1 211 ? -20.039 -4.462 42.279 1.00 92.19 211 VAL A C 1
ATOM 1670 O O . VAL A 1 211 ? -19.131 -3.893 42.885 1.00 92.19 211 VAL A O 1
ATOM 1673 N N . SER A 1 212 ? -20.087 -5.787 42.145 1.00 93.25 212 SER A N 1
ATOM 1674 C CA . SER A 1 212 ? -18.978 -6.629 42.593 1.00 93.25 212 SER A CA 1
ATOM 1675 C C . SER A 1 212 ? -17.747 -6.437 41.701 1.00 93.25 212 SER A C 1
ATOM 1677 O O . SER A 1 212 ? -17.859 -6.120 40.517 1.00 93.25 212 SER A O 1
ATOM 1679 N N . GLU A 1 213 ? -16.551 -6.681 42.240 1.00 89.56 213 GLU A N 1
ATOM 1680 C CA . GLU A 1 213 ? -15.318 -6.557 41.448 1.00 89.56 213 GLU A CA 1
ATOM 1681 C C . GLU A 1 213 ? -15.310 -7.508 40.237 1.00 89.56 213 GLU A C 1
ATOM 1683 O O . GLU A 1 213 ? -14.838 -7.152 39.162 1.00 89.56 213 GLU A O 1
ATOM 1688 N N . ALA A 1 214 ? -15.908 -8.696 40.379 1.00 92.50 214 ALA A N 1
ATOM 1689 C CA . ALA A 1 214 ? -16.031 -9.663 39.291 1.00 92.50 214 ALA A CA 1
ATOM 1690 C C . ALA A 1 214 ? -16.948 -9.167 38.158 1.00 92.50 214 ALA A C 1
ATOM 1692 O O . ALA A 1 214 ? -16.624 -9.349 36.986 1.00 92.50 214 ALA A O 1
ATOM 1693 N N . GLU A 1 215 ? -18.070 -8.522 38.490 1.00 93.56 215 GLU A N 1
ATOM 1694 C CA . GLU A 1 215 ? -18.970 -7.919 37.497 1.00 93.56 215 GLU A CA 1
ATOM 1695 C C . GLU A 1 215 ? -18.308 -6.730 36.800 1.00 93.56 215 GLU A C 1
ATOM 1697 O O . GLU A 1 215 ? -18.337 -6.653 35.573 1.00 93.56 215 GLU A O 1
ATOM 1702 N N . ARG A 1 216 ? -17.631 -5.856 37.560 1.00 93.06 216 ARG A N 1
ATOM 1703 C CA . ARG A 1 216 ? -16.838 -4.753 36.999 1.00 93.06 216 ARG A CA 1
ATOM 1704 C C . ARG A 1 216 ? -15.805 -5.270 36.001 1.00 93.06 216 ARG A C 1
ATOM 1706 O O . ARG A 1 216 ? -15.714 -4.755 34.888 1.00 93.06 216 ARG A O 1
ATOM 1713 N N . GLN A 1 217 ? -15.049 -6.295 36.384 1.00 92.12 217 GLN A N 1
ATOM 1714 C CA . GLN A 1 217 ? -14.039 -6.890 35.519 1.00 92.12 217 GLN A CA 1
ATOM 1715 C C . GLN A 1 217 ? -14.661 -7.494 34.253 1.00 92.12 217 GLN A C 1
ATOM 1717 O O . GLN A 1 217 ? -14.121 -7.308 33.166 1.00 92.12 217 GLN A O 1
ATOM 1722 N N . ALA A 1 218 ? -15.805 -8.176 34.368 1.00 93.50 218 ALA A N 1
ATOM 1723 C CA . ALA A 1 218 ? -16.501 -8.766 33.227 1.00 93.50 218 ALA A CA 1
ATOM 1724 C C . ALA A 1 218 ? -17.027 -7.710 32.237 1.00 93.50 218 ALA A C 1
ATOM 1726 O O . ALA A 1 218 ? -16.932 -7.903 31.023 1.00 93.50 218 ALA A O 1
ATOM 1727 N N . ASP A 1 219 ? -17.553 -6.587 32.728 1.00 95.06 219 ASP A N 1
ATOM 1728 C CA . ASP A 1 219 ? -18.047 -5.505 31.872 1.00 95.06 219 ASP A CA 1
ATOM 1729 C C . ASP A 1 219 ? -16.907 -4.748 31.175 1.00 95.06 219 ASP A C 1
ATOM 1731 O O . ASP A 1 219 ? -17.001 -4.451 29.979 1.00 95.06 219 ASP A O 1
ATOM 1735 N N . LEU A 1 220 ? -15.797 -4.496 31.875 1.00 94.69 220 LEU A N 1
ATOM 1736 C CA . LEU A 1 220 ? -14.604 -3.885 31.281 1.00 94.69 220 LEU A CA 1
ATOM 1737 C C . LEU A 1 220 ? -13.911 -4.819 30.273 1.00 94.69 220 LEU A C 1
ATOM 1739 O O . LEU A 1 220 ? -13.484 -4.367 29.209 1.00 94.69 220 LEU A O 1
ATOM 1743 N N . ASP A 1 221 ? -13.852 -6.121 30.555 1.00 94.00 221 ASP A N 1
ATOM 1744 C CA . ASP A 1 221 ? -13.369 -7.138 29.614 1.00 94.00 221 ASP A CA 1
ATOM 1745 C C . ASP A 1 221 ? -14.256 -7.207 28.360 1.00 94.00 221 ASP A C 1
ATOM 1747 O O . ASP A 1 221 ? -13.751 -7.228 27.234 1.00 94.00 221 ASP A O 1
ATOM 1751 N N . ARG A 1 222 ? -15.586 -7.127 28.519 1.00 95.69 222 ARG A N 1
ATOM 1752 C CA . ARG A 1 222 ? -16.516 -7.018 27.384 1.00 95.69 222 ARG A CA 1
ATOM 1753 C C . ARG A 1 222 ? -16.243 -5.761 26.554 1.00 95.69 222 ARG A C 1
ATOM 1755 O O . ARG A 1 222 ? -16.201 -5.854 25.328 1.00 95.69 222 ARG A O 1
ATOM 1762 N N . LEU A 1 223 ? -16.029 -4.605 27.189 1.00 96.00 223 LEU A N 1
ATOM 1763 C CA . LEU A 1 223 ? -15.667 -3.366 26.491 1.00 96.00 223 LEU A CA 1
ATOM 1764 C C . LEU A 1 223 ? -14.361 -3.533 25.695 1.00 96.00 223 LEU A C 1
ATOM 1766 O O . LEU A 1 223 ? -14.323 -3.172 24.518 1.00 96.00 223 LEU A O 1
ATOM 1770 N N . SER A 1 224 ? -13.319 -4.107 26.306 1.00 95.44 224 SER A N 1
ATOM 1771 C CA . SER A 1 224 ? -12.029 -4.398 25.657 1.00 95.44 224 SER A CA 1
ATOM 1772 C C . SER A 1 224 ? -12.209 -5.290 24.424 1.00 95.44 224 SER A C 1
ATOM 1774 O O . SER A 1 224 ? -11.813 -4.924 23.312 1.00 95.44 224 SER A O 1
ATOM 1776 N N . LYS A 1 225 ? -12.899 -6.424 24.587 1.00 95.38 225 LYS A N 1
ATOM 1777 C CA . LYS A 1 225 ? -13.150 -7.397 23.518 1.00 95.38 225 LYS A CA 1
ATOM 1778 C C . LYS A 1 225 ? -13.975 -6.817 22.374 1.00 95.38 225 LYS A C 1
ATOM 1780 O O . LYS A 1 225 ? -13.606 -7.014 21.219 1.00 95.38 225 LYS A O 1
ATOM 1785 N N . CYS A 1 226 ? -15.039 -6.064 22.660 1.00 97.12 226 CYS A N 1
ATOM 1786 C CA . CYS A 1 226 ? -15.826 -5.389 21.623 1.00 97.12 226 CYS A CA 1
ATOM 1787 C C . CYS A 1 226 ? -15.011 -4.304 20.896 1.00 97.12 226 CYS A C 1
ATOM 1789 O O . CYS A 1 226 ? -15.132 -4.153 19.681 1.00 97.12 226 CYS A O 1
ATOM 1791 N N . THR A 1 227 ? -14.140 -3.584 21.614 1.00 96.88 227 THR A N 1
ATOM 1792 C CA . THR A 1 227 ? -13.249 -2.566 21.029 1.00 96.88 227 THR A CA 1
ATOM 1793 C C . THR A 1 227 ? -12.266 -3.205 20.048 1.00 96.88 227 THR A C 1
ATOM 1795 O O . THR A 1 227 ? -12.112 -2.742 18.916 1.00 96.88 227 THR A O 1
ATOM 1798 N N . TRP A 1 228 ? -11.639 -4.313 20.450 1.00 96.62 228 TRP A N 1
ATOM 1799 C CA . TRP A 1 228 ? -10.769 -5.098 19.577 1.00 96.62 228 TRP A CA 1
ATOM 1800 C C . TRP A 1 228 ? -11.537 -5.708 18.391 1.00 96.62 228 TRP A C 1
ATOM 1802 O O . TRP A 1 228 ? -11.064 -5.656 17.254 1.00 96.62 228 TRP A O 1
ATOM 1812 N N . ALA A 1 229 ? -12.746 -6.231 18.620 1.00 97.62 229 ALA A N 1
ATOM 1813 C CA . ALA A 1 229 ? -13.561 -6.854 17.579 1.00 97.62 229 ALA A CA 1
ATOM 1814 C C . ALA A 1 229 ? -13.912 -5.877 16.450 1.00 97.62 229 ALA A C 1
ATOM 1816 O O . ALA A 1 229 ? -13.909 -6.271 15.280 1.00 97.62 229 ALA A O 1
ATOM 1817 N N . PHE A 1 230 ? -14.155 -4.601 16.772 1.00 97.81 230 PHE A N 1
ATOM 1818 C CA . PHE A 1 230 ? -14.356 -3.554 15.771 1.00 97.81 230 PHE A CA 1
ATOM 1819 C C . PHE A 1 230 ? -13.127 -3.391 14.867 1.00 97.81 230 PHE A C 1
ATOM 1821 O O . PHE A 1 230 ? -13.239 -3.554 13.651 1.00 97.81 230 PHE A O 1
ATOM 1828 N N . VAL A 1 231 ? -11.939 -3.147 15.433 1.00 97.19 231 VAL A N 1
ATOM 1829 C CA . VAL A 1 231 ? -10.725 -2.926 14.623 1.00 97.19 231 VAL A CA 1
ATOM 1830 C C . VAL A 1 231 ? -10.299 -4.180 13.860 1.00 97.19 231 VAL A C 1
ATOM 1832 O O . VAL A 1 231 ? -9.831 -4.085 12.724 1.00 97.19 231 VAL A O 1
ATOM 1835 N N . ARG A 1 232 ? -10.530 -5.370 14.428 1.00 97.38 232 ARG A N 1
ATOM 1836 C CA . ARG A 1 232 ? -10.266 -6.644 13.755 1.00 97.38 232 ARG A CA 1
ATOM 1837 C C . ARG A 1 232 ? -11.216 -6.881 12.580 1.00 97.38 232 ARG A C 1
ATOM 1839 O O . ARG A 1 232 ? -10.777 -7.371 11.534 1.00 97.38 232 ARG A O 1
ATOM 1846 N N . SER A 1 233 ? -12.484 -6.492 12.733 1.00 97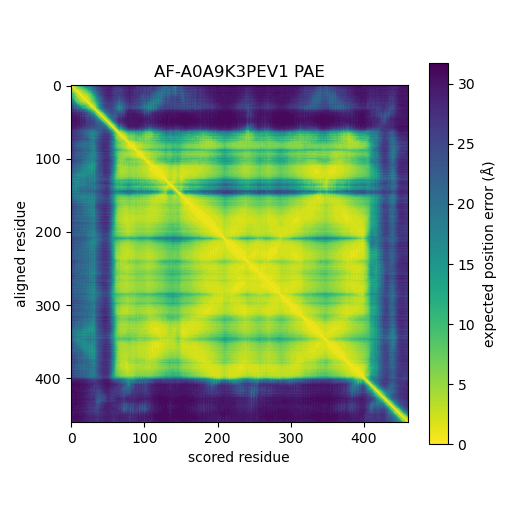.75 233 SER A N 1
ATOM 1847 C CA . SER A 1 233 ? -13.485 -6.504 11.660 1.00 97.75 233 SER A CA 1
ATOM 1848 C C . SER A 1 233 ? -13.161 -5.473 10.582 1.00 97.75 233 SER A C 1
ATOM 1850 O O . SER A 1 233 ? -13.258 -5.795 9.401 1.00 97.75 233 SER A O 1
ATOM 1852 N N . MET A 1 234 ? -12.704 -4.275 10.964 1.00 97.25 234 MET A N 1
ATOM 1853 C CA . MET A 1 234 ? -12.227 -3.243 10.038 1.00 97.25 234 MET A CA 1
ATOM 1854 C C . MET A 1 234 ? -11.030 -3.736 9.221 1.00 97.25 234 MET A C 1
ATOM 1856 O O . MET A 1 234 ? -11.047 -3.623 7.998 1.00 97.25 234 MET A O 1
ATOM 1860 N N . LYS A 1 235 ? -10.020 -4.348 9.858 1.00 95.94 235 LYS A N 1
ATOM 1861 C CA . LYS A 1 235 ? -8.906 -4.992 9.143 1.00 95.94 235 LYS A CA 1
ATOM 1862 C C . LYS A 1 235 ? -9.434 -5.967 8.102 1.00 95.94 235 LYS A C 1
ATOM 1864 O O . LYS A 1 235 ? -9.063 -5.868 6.938 1.00 95.94 235 LYS A O 1
ATOM 1869 N N . ARG A 1 236 ? -10.292 -6.901 8.527 1.00 95.88 236 ARG A N 1
ATOM 1870 C CA . ARG A 1 236 ? -10.807 -7.931 7.631 1.00 95.88 236 ARG A CA 1
ATOM 1871 C C . ARG A 1 236 ? -11.550 -7.308 6.453 1.00 95.88 236 ARG A C 1
ATOM 1873 O O . ARG A 1 236 ? -11.315 -7.721 5.326 1.00 95.88 236 ARG A O 1
ATOM 1880 N N . HIS A 1 237 ? -12.392 -6.310 6.707 1.00 96.25 237 HIS A N 1
ATOM 1881 C CA . HIS A 1 237 ? -13.150 -5.591 5.684 1.00 96.25 237 HIS A CA 1
ATOM 1882 C C . HIS A 1 237 ? -12.251 -4.893 4.648 1.00 96.25 237 HIS A C 1
ATOM 1884 O O . HIS A 1 237 ? -12.584 -4.864 3.468 1.00 96.25 237 HIS A O 1
ATOM 1890 N N . LEU A 1 238 ? -11.091 -4.380 5.069 1.00 95.50 238 LEU A N 1
ATOM 1891 C CA . LEU A 1 238 ? -10.127 -3.690 4.203 1.00 95.50 238 LEU A CA 1
ATOM 1892 C C . LEU A 1 238 ? -9.105 -4.628 3.532 1.00 95.50 238 LEU A C 1
ATOM 1894 O O . LEU A 1 238 ? -8.281 -4.170 2.737 1.00 95.50 238 LEU A O 1
ATOM 1898 N N . SER A 1 239 ? -9.135 -5.923 3.853 1.00 92.50 239 SER A N 1
ATOM 1899 C CA . SER A 1 239 ? -8.233 -6.942 3.309 1.00 92.50 239 SER A CA 1
ATOM 1900 C C . SER A 1 239 ? -8.920 -7.816 2.248 1.00 92.50 239 SER A C 1
ATOM 1902 O O . SER A 1 239 ? -10.135 -8.025 2.302 1.00 92.50 239 SER A O 1
ATOM 1904 N N . PRO A 1 240 ? -8.161 -8.406 1.307 1.00 89.38 240 PRO A N 1
ATOM 1905 C CA . PRO A 1 240 ? -8.687 -9.424 0.400 1.00 89.38 240 PRO A CA 1
ATOM 1906 C C . PRO A 1 240 ? -9.196 -10.663 1.148 1.00 89.38 240 PRO A C 1
ATOM 1908 O O . PRO A 1 240 ? -8.652 -11.047 2.183 1.00 89.38 240 PRO A O 1
ATOM 1911 N N . GLU A 1 241 ? -10.234 -11.313 0.617 1.00 88.31 241 GLU A N 1
ATOM 1912 C CA . GLU A 1 241 ? -10.896 -12.442 1.289 1.00 88.31 241 GLU A CA 1
ATOM 1913 C C . GLU A 1 241 ? -10.016 -13.663 1.493 1.00 88.31 241 GLU A C 1
ATOM 1915 O O . GLU A 1 241 ? -9.910 -14.169 2.611 1.00 88.31 241 GLU A O 1
ATOM 1920 N N . TRP A 1 242 ? -9.313 -14.058 0.441 1.00 85.94 242 TRP A N 1
ATOM 1921 C CA . TRP A 1 242 ? -8.367 -15.167 0.462 1.00 85.94 242 TRP A CA 1
ATOM 1922 C C . TRP A 1 242 ? -7.215 -14.966 1.457 1.00 85.94 242 TRP A C 1
ATOM 1924 O O . TRP A 1 242 ? -6.548 -15.930 1.818 1.00 85.94 242 TRP A O 1
ATOM 1934 N N . GLU A 1 243 ? -6.961 -13.731 1.896 1.00 85.25 243 GLU A N 1
ATOM 1935 C CA . GLU A 1 243 ? -5.825 -13.417 2.755 1.00 85.25 243 GLU A CA 1
ATOM 1936 C C . GLU A 1 243 ? -6.141 -13.568 4.250 1.00 85.25 243 GLU A C 1
ATOM 1938 O O . GLU A 1 243 ? -5.273 -13.960 5.027 1.00 85.25 243 GLU A O 1
ATOM 1943 N N . ASP A 1 244 ? -7.364 -13.227 4.672 1.00 89.94 244 ASP A N 1
ATOM 1944 C CA . ASP A 1 244 ? -7.649 -12.986 6.092 1.00 89.94 244 ASP A CA 1
ATOM 1945 C C . ASP A 1 244 ? -8.955 -13.596 6.622 1.00 89.94 244 ASP A C 1
ATOM 1947 O O . ASP A 1 244 ? -9.181 -13.587 7.831 1.00 89.94 244 ASP A O 1
ATOM 1951 N N . GLU A 1 245 ? -9.828 -14.135 5.766 1.00 92.31 245 GLU A N 1
ATOM 1952 C CA . GLU A 1 245 ? -11.145 -14.633 6.196 1.00 92.31 245 GLU A CA 1
ATOM 1953 C C . GLU A 1 245 ? -11.045 -15.748 7.249 1.00 92.31 245 GLU A C 1
ATOM 1955 O O . GLU A 1 245 ? -11.742 -15.702 8.263 1.00 92.31 245 GLU A O 1
ATOM 1960 N N . ALA A 1 246 ? -10.156 -16.725 7.048 1.00 91.94 246 ALA A N 1
ATOM 1961 C CA . ALA A 1 246 ? -9.996 -17.850 7.969 1.00 91.94 246 ALA A CA 1
ATOM 1962 C C . ALA A 1 246 ? -9.485 -17.404 9.352 1.00 91.94 246 ALA A C 1
ATOM 1964 O O . ALA A 1 246 ? -10.089 -17.736 10.374 1.00 91.94 246 ALA A O 1
ATOM 1965 N N . SER A 1 247 ? -8.417 -16.600 9.381 1.00 90.81 247 SER A N 1
ATOM 1966 C CA . SER A 1 247 ? -7.821 -16.071 10.616 1.00 90.81 247 SER A CA 1
ATOM 1967 C C . SER A 1 247 ? -8.798 -15.177 11.377 1.00 90.81 247 SER A C 1
ATOM 1969 O O . SER A 1 247 ? -8.940 -15.299 12.590 1.00 90.81 247 SER A O 1
ATOM 1971 N N . PHE A 1 248 ? -9.539 -14.327 10.660 1.00 95.31 248 PHE A N 1
ATOM 1972 C CA . PHE A 1 248 ? -10.560 -13.462 11.245 1.00 95.31 248 PHE A CA 1
ATOM 1973 C C . PHE A 1 248 ? -11.626 -14.250 12.009 1.00 95.31 248 PHE A C 1
ATOM 1975 O O . PHE A 1 248 ? -11.951 -13.909 13.146 1.00 95.31 248 PHE A O 1
ATOM 1982 N N . ARG A 1 249 ? -12.155 -15.317 11.399 1.00 95.19 249 ARG A N 1
ATOM 1983 C CA . ARG A 1 249 ? -13.180 -16.158 12.028 1.00 95.19 249 ARG A CA 1
ATOM 1984 C C . ARG A 1 249 ? -12.638 -16.832 13.285 1.00 95.19 249 ARG A C 1
ATOM 1986 O O . ARG A 1 249 ? -13.303 -16.790 14.315 1.00 95.19 249 ARG A O 1
ATOM 1993 N N . LEU A 1 250 ? -11.435 -17.401 13.211 1.00 93.88 250 LEU A N 1
ATOM 1994 C CA . LEU A 1 250 ? -10.795 -18.067 14.346 1.00 93.88 250 LEU A CA 1
ATOM 1995 C C . LEU A 1 250 ? -10.591 -17.109 15.526 1.00 93.88 250 LEU A C 1
ATOM 1997 O O . LEU A 1 250 ? -11.009 -17.417 16.639 1.00 93.88 250 LEU A O 1
ATOM 2001 N N . GLU A 1 251 ? -10.014 -15.931 15.282 1.00 93.62 251 GLU A N 1
ATOM 2002 C CA . GLU A 1 251 ? -9.733 -14.957 16.343 1.00 93.62 251 GLU A CA 1
ATOM 2003 C C . GLU A 1 251 ? -11.018 -14.419 17.003 1.00 93.62 251 GLU A C 1
ATOM 2005 O O . GLU A 1 251 ? -11.012 -14.132 18.203 1.00 93.62 251 GLU A O 1
ATOM 2010 N N . LEU A 1 252 ? -12.117 -14.287 16.244 1.00 95.00 252 LEU A N 1
ATOM 2011 C CA . LEU A 1 252 ? -13.421 -13.905 16.794 1.00 95.00 252 LEU A CA 1
ATOM 2012 C C . LEU A 1 252 ? -13.999 -14.992 17.706 1.00 95.00 252 LEU A C 1
ATOM 2014 O O . LEU A 1 252 ? -14.453 -14.661 18.799 1.00 95.00 252 LEU A O 1
ATOM 2018 N N . PHE A 1 253 ? -13.976 -16.262 17.288 1.00 96.00 253 PHE A N 1
ATOM 2019 C CA . PHE A 1 253 ? -14.471 -17.373 18.113 1.00 96.00 253 PHE A CA 1
ATOM 2020 C C . PHE A 1 253 ? -13.620 -17.611 19.367 1.00 96.00 253 PHE A C 1
ATOM 2022 O O . PHE A 1 253 ? -14.141 -18.065 20.378 1.00 96.00 253 PHE A O 1
ATOM 2029 N N . GLU A 1 254 ? -12.327 -17.284 19.325 1.00 94.00 254 GLU A N 1
ATOM 2030 C CA . GLU A 1 254 ? -11.436 -17.384 20.486 1.00 94.00 254 GLU A CA 1
ATOM 2031 C C . GLU A 1 254 ? -11.762 -16.339 21.570 1.00 94.00 254 GLU A C 1
ATOM 2033 O O . GLU A 1 254 ? -11.649 -16.618 22.763 1.00 94.00 254 GLU A O 1
ATOM 2038 N N . ARG A 1 255 ? -12.151 -15.120 21.170 1.00 93.00 255 ARG A N 1
ATOM 2039 C CA . ARG A 1 255 ? -12.295 -13.975 22.091 1.00 93.00 255 ARG A CA 1
ATOM 2040 C C . ARG A 1 255 ? -13.737 -13.640 22.459 1.00 93.00 255 ARG A C 1
ATOM 2042 O O . ARG A 1 255 ? -13.955 -13.075 23.532 1.00 93.00 255 ARG A O 1
ATOM 2049 N N . LEU A 1 256 ? -14.702 -13.939 21.591 1.00 95.50 256 LEU A N 1
ATOM 2050 C CA . LEU A 1 256 ? -16.111 -13.587 21.767 1.00 95.50 256 LEU A CA 1
ATOM 2051 C C . LEU A 1 256 ? -16.993 -14.830 21.942 1.00 95.50 256 LEU A C 1
ATOM 2053 O O . LEU A 1 256 ? -16.671 -15.895 21.421 1.00 95.50 256 LEU A O 1
ATOM 2057 N N . PRO A 1 257 ? -18.158 -14.694 22.601 1.00 96.19 257 PRO A N 1
ATOM 2058 C CA . PRO A 1 257 ? -19.179 -15.736 22.595 1.00 96.19 257 PRO A CA 1
ATOM 2059 C C . PRO A 1 257 ? -19.588 -16.123 21.168 1.00 96.19 257 PRO A C 1
ATOM 2061 O O . PRO A 1 257 ? -19.735 -15.256 20.303 1.00 96.19 257 PRO A O 1
ATOM 2064 N N . GLU A 1 258 ? -19.863 -17.409 20.936 1.00 96.00 258 GLU A N 1
ATOM 2065 C CA . GLU A 1 258 ? -20.191 -17.934 19.602 1.00 96.00 258 GLU A CA 1
ATOM 2066 C C . GLU A 1 258 ? -21.364 -17.206 18.933 1.00 96.00 258 GLU A C 1
ATOM 2068 O O . GLU A 1 258 ? -21.336 -16.953 17.729 1.00 96.00 258 GLU A O 1
ATOM 2073 N N . SER A 1 259 ? -22.397 -16.839 19.695 1.00 96.50 259 SER A N 1
ATOM 2074 C CA . SER A 1 259 ? -23.556 -16.106 19.173 1.00 96.50 259 SER A CA 1
ATOM 2075 C C . SER A 1 259 ? -23.174 -14.719 18.651 1.00 96.50 259 SER A C 1
ATOM 2077 O O . SER A 1 259 ? -23.632 -14.314 17.582 1.00 96.50 259 SER A O 1
ATOM 2079 N N . GLN A 1 260 ? -22.298 -14.015 19.371 1.00 96.44 260 GLN A N 1
ATOM 2080 C CA . GLN A 1 260 ? -21.799 -12.698 18.995 1.00 96.44 260 GLN A CA 1
ATOM 2081 C C . GLN A 1 260 ? -20.849 -12.788 17.794 1.00 96.44 260 GLN A C 1
ATOM 2083 O O . GLN A 1 260 ? -21.015 -12.054 16.820 1.00 96.44 260 GLN A O 1
ATOM 2088 N N . ALA A 1 261 ? -19.903 -13.732 17.818 1.00 97.31 261 ALA A N 1
ATOM 2089 C CA . ALA A 1 261 ? -18.980 -13.971 16.711 1.00 97.31 261 ALA A CA 1
ATOM 2090 C C . ALA A 1 261 ? -19.735 -14.290 15.410 1.00 97.31 261 ALA A C 1
ATOM 2092 O O . ALA A 1 261 ? -19.485 -13.670 14.377 1.00 97.31 261 ALA A O 1
ATOM 2093 N N . ASN A 1 262 ? -20.725 -15.188 15.467 1.00 97.75 262 ASN A N 1
ATOM 2094 C CA . ASN A 1 262 ? -21.569 -15.510 14.317 1.00 97.75 262 ASN A CA 1
ATOM 2095 C C . ASN A 1 262 ? -22.376 -14.302 13.825 1.00 97.75 262 ASN A C 1
ATOM 2097 O O . ASN A 1 262 ? -22.506 -14.116 12.616 1.00 97.75 262 ASN A O 1
ATOM 2101 N N . ALA A 1 263 ? -22.897 -13.463 14.726 1.00 97.75 263 ALA A N 1
ATOM 2102 C CA . ALA A 1 263 ? -23.612 -12.250 14.336 1.00 97.75 263 ALA A CA 1
ATOM 2103 C C . ALA A 1 263 ? -22.711 -11.283 13.548 1.00 97.75 263 ALA A C 1
ATOM 2105 O O . ALA A 1 263 ? -23.154 -10.736 12.540 1.00 97.75 263 ALA A O 1
ATOM 2106 N N . ILE A 1 264 ? -21.449 -11.113 13.963 1.00 98.06 264 ILE A N 1
ATOM 2107 C CA . ILE A 1 264 ? -20.463 -10.285 13.252 1.00 98.06 264 ILE A CA 1
ATOM 2108 C C . ILE A 1 264 ? -20.083 -10.914 11.907 1.00 98.06 264 ILE A C 1
ATOM 2110 O O . ILE A 1 264 ? -20.106 -10.224 10.892 1.00 98.06 264 ILE A O 1
ATOM 2114 N N . ILE A 1 265 ? -19.759 -12.210 11.872 1.00 97.06 265 ILE A N 1
ATOM 2115 C CA . ILE A 1 265 ? -19.309 -12.909 10.654 1.00 97.06 265 ILE A CA 1
ATOM 2116 C C . ILE A 1 265 ? -20.392 -12.899 9.566 1.00 97.06 265 ILE A C 1
ATOM 2118 O O . ILE A 1 265 ? -20.085 -12.672 8.393 1.00 97.06 265 ILE A O 1
ATOM 2122 N N . ASN A 1 266 ? -21.651 -13.113 9.956 1.00 97.00 266 ASN A N 1
ATOM 2123 C CA . ASN A 1 266 ? -22.785 -13.202 9.034 1.00 97.00 266 ASN A CA 1
ATOM 2124 C C . ASN A 1 266 ? -23.377 -11.835 8.654 1.00 97.00 266 ASN A C 1
ATOM 2126 O O . ASN A 1 266 ? -24.254 -11.766 7.793 1.00 97.00 266 ASN A O 1
ATOM 2130 N N . ALA A 1 267 ? -22.940 -10.744 9.288 1.00 97.56 267 ALA A N 1
ATOM 2131 C CA . ALA A 1 267 ? -23.410 -9.413 8.938 1.00 97.56 267 ALA A CA 1
ATOM 2132 C C . ALA A 1 267 ? -22.896 -8.990 7.556 1.00 97.56 267 ALA A C 1
ATOM 2134 O O . ALA A 1 267 ? -21.726 -9.182 7.227 1.00 97.56 267 ALA A O 1
ATOM 2135 N N . ALA A 1 268 ? -23.755 -8.322 6.779 1.00 95.19 268 ALA A N 1
ATOM 2136 C CA . ALA A 1 268 ? -23.353 -7.711 5.511 1.00 95.19 268 ALA A CA 1
ATOM 2137 C C . ALA A 1 268 ? -22.260 -6.650 5.723 1.00 95.19 268 ALA A C 1
ATOM 2139 O O . ALA A 1 268 ? -21.279 -6.605 4.987 1.00 95.19 268 ALA A O 1
ATOM 2140 N N . HIS A 1 269 ? -22.408 -5.837 6.775 1.00 97.06 269 HIS A N 1
ATOM 2141 C CA . HIS A 1 269 ? -21.410 -4.859 7.198 1.00 97.06 269 HIS A CA 1
ATOM 2142 C C . HIS A 1 269 ? -20.809 -5.249 8.549 1.00 97.06 269 HIS A C 1
ATOM 2144 O O . HIS A 1 269 ? -21.267 -4.822 9.612 1.00 97.06 269 HIS A O 1
ATOM 2150 N N . ARG A 1 270 ? -19.795 -6.118 8.507 1.00 97.31 270 ARG A N 1
ATOM 2151 C CA . ARG A 1 270 ? -19.177 -6.708 9.706 1.00 97.31 270 ARG A CA 1
ATOM 2152 C C . ARG A 1 270 ? -18.610 -5.667 10.686 1.00 97.31 270 ARG A C 1
ATOM 2154 O O . ARG A 1 270 ? -18.905 -5.793 11.875 1.00 97.31 270 ARG A O 1
ATOM 2161 N N . PRO A 1 271 ? -17.874 -4.620 10.248 1.00 97.62 271 PRO A N 1
ATOM 2162 C CA . PRO A 1 271 ? -17.380 -3.594 11.168 1.00 97.62 271 PRO A CA 1
ATOM 2163 C C . PRO A 1 271 ? -18.508 -2.851 11.892 1.00 97.62 271 PRO A C 1
ATOM 2165 O O . PRO A 1 271 ? -18.432 -2.688 13.104 1.00 97.62 271 PRO A O 1
ATOM 2168 N N . ASN A 1 272 ? -19.597 -2.494 11.199 1.00 96.75 272 ASN A N 1
ATOM 2169 C CA . ASN A 1 272 ? -20.717 -1.774 11.829 1.00 96.75 272 ASN A CA 1
ATOM 2170 C C . ASN A 1 272 ? -21.487 -2.671 12.794 1.00 96.75 272 ASN A C 1
ATOM 2172 O O . ASN A 1 272 ? -21.968 -2.201 13.823 1.00 96.75 272 ASN A O 1
ATOM 2176 N N . ARG A 1 273 ? -21.574 -3.976 12.509 1.00 98.00 273 ARG A N 1
ATOM 2177 C CA . ARG A 1 273 ? -22.125 -4.934 13.471 1.00 98.00 273 ARG A CA 1
ATOM 2178 C C . ARG A 1 273 ? -21.273 -5.015 14.739 1.00 98.00 273 ARG A C 1
ATOM 2180 O O . ARG A 1 273 ? -21.832 -4.995 15.831 1.00 98.00 273 ARG A O 1
ATOM 2187 N N . ALA A 1 274 ? -19.949 -5.063 14.601 1.00 97.94 274 ALA A N 1
ATOM 2188 C CA . ALA A 1 274 ? -19.038 -5.027 15.744 1.00 97.94 274 ALA A CA 1
ATOM 2189 C C . ALA A 1 274 ? -19.105 -3.682 16.495 1.00 97.94 274 ALA A C 1
ATOM 2191 O O . ALA A 1 274 ? -19.061 -3.659 17.724 1.00 97.94 274 ALA A O 1
ATOM 2192 N N . LEU A 1 275 ? -19.280 -2.565 15.780 1.00 96.88 275 LEU A N 1
ATOM 2193 C CA . LEU A 1 275 ? -19.457 -1.241 16.376 1.00 96.88 275 LEU A CA 1
ATOM 2194 C C . LEU A 1 275 ? -20.766 -1.145 17.174 1.00 96.88 275 LEU A C 1
ATOM 2196 O O . LEU A 1 275 ? -20.766 -0.604 18.275 1.00 96.88 275 LEU A O 1
ATOM 2200 N N . TYR A 1 276 ? -21.858 -1.735 16.677 1.00 97.38 276 TYR A N 1
ATOM 2201 C CA . TYR A 1 276 ? -23.110 -1.860 17.429 1.00 97.38 276 TYR A CA 1
ATOM 2202 C C . TYR A 1 276 ? -22.915 -2.646 18.733 1.00 97.38 276 TYR A C 1
ATOM 2204 O O . TYR A 1 276 ? -23.384 -2.219 19.788 1.00 97.38 276 TYR A O 1
ATOM 2212 N N . ASP A 1 277 ? -22.199 -3.772 18.688 1.00 97.44 277 ASP A N 1
ATOM 2213 C CA . ASP A 1 277 ? -21.908 -4.557 19.891 1.00 97.44 277 ASP A CA 1
ATOM 2214 C C . ASP A 1 277 ? -21.067 -3.760 20.905 1.00 97.44 277 ASP A C 1
ATOM 2216 O O . ASP A 1 277 ? -21.267 -3.881 22.116 1.00 97.44 277 ASP A O 1
ATOM 2220 N N . LEU A 1 278 ? -20.159 -2.907 20.422 1.00 97.19 278 LEU A N 1
ATOM 2221 C CA . LEU A 1 278 ? -19.401 -1.975 21.255 1.00 97.19 278 LEU A CA 1
ATOM 2222 C C . LEU A 1 278 ? -20.297 -0.893 21.875 1.00 97.19 278 LEU A C 1
ATOM 2224 O O . LEU A 1 278 ? -20.185 -0.629 23.072 1.00 97.19 278 LEU A O 1
ATOM 2228 N N . SER A 1 279 ? -21.227 -0.312 21.112 1.00 96.94 279 SER A N 1
ATOM 2229 C CA . SER A 1 279 ? -22.229 0.617 21.650 1.00 96.94 279 SER A CA 1
ATOM 2230 C C . SER A 1 279 ? -23.074 -0.039 22.741 1.00 96.94 279 SER A C 1
ATOM 2232 O O . SER A 1 279 ? -23.288 0.560 23.793 1.00 96.94 279 SER A O 1
ATOM 2234 N N . MET A 1 280 ? -23.501 -1.288 22.535 1.00 96.94 280 MET A N 1
ATOM 2235 C CA . MET A 1 280 ? -24.248 -2.053 23.537 1.00 96.94 280 MET A CA 1
ATO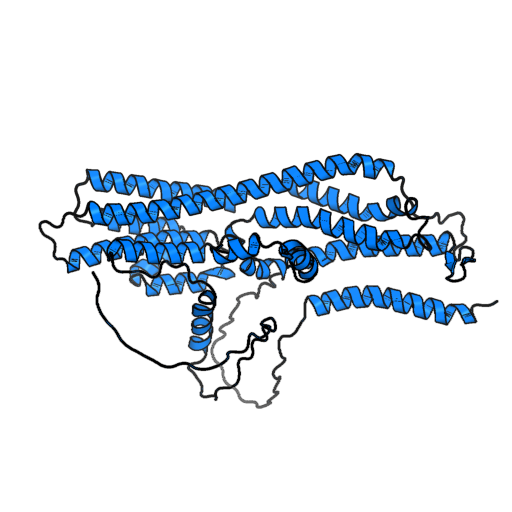M 2236 C C . MET A 1 280 ? -23.414 -2.343 24.789 1.00 96.94 280 MET A C 1
ATOM 2238 O O . MET A 1 280 ? -23.948 -2.295 25.896 1.00 96.94 280 MET A O 1
ATOM 2242 N N . ALA A 1 281 ? -22.111 -2.605 24.648 1.00 96.00 281 ALA A N 1
ATOM 2243 C CA . ALA A 1 281 ? -21.219 -2.762 25.795 1.00 96.00 281 ALA A CA 1
ATOM 2244 C C . ALA A 1 281 ? -21.175 -1.483 26.651 1.00 96.00 281 ALA A C 1
ATOM 2246 O O . ALA A 1 281 ? -21.234 -1.564 27.874 1.00 96.00 281 ALA A O 1
ATOM 2247 N N . ILE A 1 282 ? -21.151 -0.305 26.018 1.00 96.06 282 ILE A N 1
ATOM 2248 C CA . ILE A 1 282 ? -21.181 0.997 26.706 1.00 96.06 282 ILE A CA 1
ATOM 2249 C C . ILE A 1 282 ? -22.529 1.258 27.372 1.00 96.06 282 ILE A C 1
ATOM 2251 O O . ILE A 1 282 ? -22.577 1.712 28.517 1.00 96.06 282 ILE A O 1
ATOM 2255 N N . GLU A 1 283 ? -23.626 0.946 26.686 1.00 95.75 283 GLU A N 1
ATOM 2256 C CA . GLU A 1 283 ? -24.969 1.137 27.232 1.00 95.75 283 GLU A CA 1
ATOM 2257 C C . GLU A 1 283 ? -25.255 0.252 28.442 1.00 95.75 283 GLU A C 1
ATOM 2259 O O . GLU A 1 283 ? -25.920 0.698 29.377 1.00 95.75 283 GLU A O 1
ATOM 2264 N N . ASN A 1 284 ? -24.704 -0.958 28.476 1.00 93.88 284 ASN A N 1
ATOM 2265 C CA . ASN A 1 284 ? -24.904 -1.876 29.592 1.00 93.88 284 ASN A CA 1
ATOM 2266 C C . ASN A 1 284 ? -24.030 -1.553 30.812 1.00 93.88 284 ASN A C 1
ATOM 2268 O O . ASN A 1 284 ? -24.353 -1.998 31.910 1.00 93.88 284 ASN A O 1
ATOM 2272 N N . MET A 1 285 ? -22.966 -0.757 30.659 1.00 93.19 285 MET A N 1
ATOM 2273 C CA . MET A 1 285 ? -22.114 -0.393 31.790 1.00 93.19 285 MET A CA 1
ATOM 2274 C C . MET A 1 285 ? -22.826 0.557 32.776 1.00 93.19 285 MET A C 1
ATOM 2276 O O . MET A 1 285 ? -23.512 1.507 32.356 1.00 93.19 285 MET A O 1
ATOM 2280 N N . PRO A 1 286 ? -22.621 0.369 34.093 1.00 94.00 286 PRO A N 1
ATOM 2281 C CA . PRO A 1 286 ? -23.121 1.263 35.127 1.00 94.00 286 PRO A CA 1
ATOM 2282 C C . PRO A 1 286 ? -22.306 2.559 35.123 1.00 94.00 286 PRO A C 1
ATOM 2284 O O . PRO A 1 286 ? -21.187 2.635 35.623 1.00 94.00 286 PRO A O 1
ATOM 2287 N N . MET A 1 287 ? -22.861 3.601 34.508 1.00 93.94 287 MET A N 1
ATOM 2288 C CA . MET A 1 287 ? -22.292 4.947 34.520 1.00 93.94 287 MET A CA 1
ATOM 2289 C C . MET A 1 287 ? -23.357 5.995 34.186 1.00 93.94 287 MET A C 1
ATOM 2291 O O . MET A 1 287 ? -24.365 5.710 33.535 1.00 93.94 287 MET A O 1
ATOM 2295 N N . HIS A 1 288 ? -23.109 7.239 34.593 1.00 94.44 288 HIS A N 1
ATOM 2296 C CA . HIS A 1 288 ? -23.992 8.365 34.298 1.00 94.44 288 HIS A CA 1
ATOM 2297 C C . HIS A 1 288 ? -24.108 8.626 32.783 1.00 94.44 288 HIS A C 1
ATOM 2299 O O . HIS A 1 288 ? -23.102 8.622 32.073 1.00 94.44 288 HIS A O 1
ATOM 2305 N N . PHE A 1 289 ? -25.310 8.946 32.286 1.00 93.81 289 PHE A N 1
ATOM 2306 C CA . PHE A 1 289 ? -25.578 9.109 30.846 1.00 93.81 289 PHE A CA 1
ATOM 2307 C C . PHE A 1 289 ? -24.698 10.174 30.166 1.00 93.81 289 PHE A C 1
ATOM 2309 O O . PHE A 1 289 ? -24.290 9.997 29.024 1.00 93.81 289 PHE A O 1
ATOM 2316 N N . MET A 1 290 ? -24.331 11.259 30.864 1.00 95.19 290 MET A N 1
ATOM 2317 C CA . MET A 1 290 ? -23.396 12.254 30.308 1.00 95.19 290 MET A CA 1
ATOM 2318 C C . MET A 1 290 ? -22.018 11.649 30.000 1.00 95.19 290 MET A C 1
ATOM 2320 O O . MET A 1 290 ? -21.406 12.027 29.011 1.00 95.19 290 MET A O 1
ATOM 2324 N N . ARG A 1 291 ? -21.543 10.690 30.809 1.00 95.12 291 ARG A N 1
ATOM 2325 C CA . ARG A 1 291 ? -20.272 9.990 30.566 1.00 95.12 291 ARG A CA 1
ATOM 2326 C C . ARG A 1 291 ? -20.398 9.017 29.390 1.00 95.12 291 ARG A C 1
ATOM 2328 O O . ARG A 1 291 ? -19.500 8.982 28.553 1.00 95.12 291 ARG A O 1
ATOM 2335 N N . LYS A 1 292 ? -21.540 8.321 29.266 1.00 95.06 292 LYS A N 1
ATOM 2336 C CA . LYS A 1 292 ? -21.861 7.494 28.083 1.00 95.06 292 LYS A CA 1
ATOM 2337 C C . LYS A 1 292 ? -21.845 8.322 26.804 1.00 95.06 292 LYS A C 1
ATOM 2339 O O . LYS A 1 292 ? -21.232 7.913 25.827 1.00 95.06 292 LYS A O 1
ATOM 2344 N N . ASN A 1 293 ? -22.444 9.513 26.827 1.00 94.62 293 ASN A N 1
ATOM 2345 C CA . ASN A 1 293 ? -22.456 10.411 25.672 1.00 94.62 293 ASN A CA 1
ATOM 2346 C C . ASN A 1 293 ? -21.041 10.807 25.225 1.00 94.62 293 ASN A C 1
ATOM 2348 O O . ASN A 1 293 ? -20.785 10.853 24.025 1.00 94.62 293 ASN A O 1
ATOM 2352 N N . GLU A 1 294 ? -20.110 11.059 26.152 1.00 93.56 294 GLU A N 1
ATOM 2353 C CA . GLU A 1 294 ? -18.710 11.328 25.788 1.00 93.56 294 GLU A CA 1
ATOM 2354 C C . GLU A 1 294 ? -18.018 10.101 25.172 1.00 93.56 294 GLU A C 1
ATOM 2356 O O . GLU A 1 294 ? -17.270 10.240 24.206 1.00 93.56 294 GLU A O 1
ATOM 2361 N N . MET A 1 295 ? -18.310 8.891 25.659 1.00 94.81 295 MET A N 1
ATOM 2362 C CA . MET A 1 295 ? -17.797 7.660 25.047 1.00 94.81 295 MET A CA 1
ATOM 2363 C C . MET A 1 295 ? -18.387 7.420 23.651 1.00 94.81 295 MET A C 1
ATOM 2365 O O . MET A 1 295 ? -17.650 7.079 22.730 1.00 94.81 295 MET A O 1
ATOM 2369 N N . HIS A 1 296 ? -19.684 7.664 23.449 1.00 94.12 296 HIS A N 1
ATOM 2370 C CA . HIS A 1 296 ? -20.320 7.541 22.132 1.00 94.12 296 HIS A CA 1
ATOM 2371 C C . HIS A 1 296 ? -19.774 8.534 21.109 1.00 94.12 296 HIS A C 1
ATOM 2373 O O . HIS A 1 296 ? -19.614 8.174 19.946 1.00 94.12 296 HIS A O 1
ATOM 2379 N N . LYS A 1 297 ? -19.398 9.750 21.526 1.00 92.38 297 LYS A N 1
ATOM 2380 C CA . LYS A 1 297 ? -18.679 10.682 20.640 1.00 92.38 297 LYS A CA 1
ATOM 2381 C C . LYS A 1 297 ? -17.352 10.097 20.154 1.00 92.38 297 LYS A C 1
ATOM 2383 O O . LYS A 1 297 ? -16.992 10.305 19.000 1.00 92.38 297 LYS A O 1
ATOM 2388 N N . ALA A 1 298 ? -16.638 9.348 20.999 1.00 88.56 298 ALA A N 1
ATOM 2389 C CA . ALA A 1 298 ? -15.427 8.646 20.575 1.00 88.56 298 ALA A CA 1
ATOM 2390 C C . ALA A 1 298 ? -15.735 7.510 19.578 1.00 88.56 298 ALA A C 1
ATOM 2392 O O . ALA A 1 298 ? -14.955 7.297 18.654 1.00 88.56 298 ALA A O 1
ATOM 2393 N N . LEU A 1 299 ? -16.884 6.833 19.704 1.00 92.56 299 LEU A N 1
ATOM 2394 C CA . LEU A 1 299 ? -17.336 5.820 18.737 1.00 92.56 299 LEU A CA 1
ATOM 2395 C C . LEU A 1 299 ? -17.673 6.418 17.369 1.00 92.56 299 LEU A C 1
ATOM 2397 O O . LEU A 1 299 ? -17.381 5.790 16.357 1.00 92.56 299 LEU A O 1
ATOM 2401 N N . THR A 1 300 ? -18.240 7.625 17.308 1.00 94.25 300 THR A N 1
ATOM 2402 C CA . THR A 1 300 ? -18.469 8.309 16.022 1.00 94.25 300 THR A CA 1
ATOM 2403 C C . THR A 1 300 ? -17.167 8.457 15.230 1.00 94.25 300 THR A C 1
ATOM 2405 O O . THR A 1 300 ? -17.156 8.239 14.024 1.00 94.25 300 THR A O 1
ATOM 2408 N N . ILE A 1 301 ? -16.043 8.709 15.909 1.00 94.44 301 ILE A N 1
ATOM 2409 C CA . ILE A 1 301 ? -14.730 8.822 15.259 1.00 94.44 301 ILE A CA 1
ATOM 2410 C C . ILE A 1 301 ? -14.282 7.482 14.649 1.00 94.44 301 ILE A C 1
ATOM 2412 O O . ILE A 1 301 ? -13.590 7.464 13.630 1.00 94.44 301 ILE A O 1
ATOM 2416 N N . PHE A 1 302 ? -14.660 6.343 15.233 1.00 95.62 302 PHE A N 1
ATOM 2417 C CA . PHE A 1 302 ? -14.401 5.034 14.626 1.00 95.62 302 PHE A CA 1
ATOM 2418 C C . PHE A 1 302 ? -15.148 4.857 13.304 1.00 95.62 302 PHE A C 1
ATOM 2420 O O . PHE A 1 302 ? -14.532 4.436 12.324 1.00 95.62 302 PHE A O 1
ATOM 2427 N N . GLU A 1 303 ? -16.427 5.236 13.259 1.00 95.50 303 GLU A N 1
ATOM 2428 C CA . GLU A 1 303 ? -17.230 5.199 12.030 1.00 95.50 303 GLU A CA 1
ATOM 2429 C C . GLU A 1 303 ? -16.651 6.141 10.961 1.00 95.50 303 GLU A C 1
ATOM 2431 O O . GLU A 1 303 ? -16.460 5.735 9.816 1.00 95.50 303 GLU A O 1
ATOM 2436 N N . ASP A 1 304 ? -16.262 7.365 11.336 1.00 96.62 304 ASP A N 1
ATOM 2437 C CA . ASP A 1 304 ? -15.651 8.331 10.412 1.00 96.62 304 ASP A CA 1
ATOM 2438 C C . ASP A 1 304 ? -14.339 7.800 9.805 1.00 96.62 304 ASP A C 1
ATOM 2440 O O . ASP A 1 304 ? -14.067 7.964 8.607 1.00 96.62 304 ASP A O 1
ATOM 2444 N N . ASN A 1 305 ? -13.514 7.127 10.616 1.00 96.81 305 ASN A N 1
ATOM 2445 C CA . ASN A 1 305 ? -12.268 6.516 10.156 1.00 96.81 305 ASN A CA 1
ATOM 2446 C C . ASN A 1 305 ? -12.507 5.286 9.273 1.00 96.81 305 ASN A C 1
ATOM 2448 O O . ASN A 1 305 ? -11.736 5.047 8.334 1.00 96.81 305 ASN A O 1
ATOM 2452 N N . LEU A 1 306 ? -13.543 4.500 9.572 1.00 96.88 306 LEU A N 1
ATOM 2453 C CA . LEU A 1 306 ? -13.963 3.360 8.764 1.00 96.88 306 LEU A CA 1
ATOM 2454 C C . LEU A 1 306 ? -14.448 3.833 7.392 1.00 96.88 306 LEU A C 1
ATOM 2456 O O . LEU A 1 306 ? -13.868 3.424 6.388 1.00 96.88 306 LEU A O 1
ATOM 2460 N N . GLY A 1 307 ? -15.386 4.782 7.344 1.00 97.38 307 GLY A N 1
ATOM 2461 C CA . GLY A 1 307 ? -15.894 5.352 6.093 1.00 97.38 307 GLY A CA 1
ATOM 2462 C C . GLY A 1 307 ? -14.797 6.034 5.266 1.00 97.38 307 GLY A C 1
ATOM 2463 O O . GLY A 1 307 ? -14.729 5.882 4.044 1.00 97.38 307 GLY A O 1
ATOM 2464 N N . SER A 1 308 ? -13.853 6.719 5.921 1.00 97.12 308 SER A N 1
ATOM 2465 C CA . SER A 1 308 ? -12.675 7.277 5.238 1.00 97.12 308 SER A CA 1
ATOM 2466 C C . SER A 1 308 ? -11.788 6.182 4.631 1.00 97.12 308 SER A C 1
ATOM 2468 O O . SER A 1 308 ? -11.253 6.349 3.534 1.00 97.12 308 SER A O 1
ATOM 2470 N N . SER A 1 309 ? -11.653 5.041 5.310 1.00 97.25 309 SER A N 1
ATOM 2471 C CA . SER A 1 309 ? -10.877 3.894 4.828 1.00 97.25 309 SER A CA 1
ATOM 2472 C C . SER A 1 309 ? -11.584 3.133 3.700 1.00 97.25 309 SER A C 1
ATOM 2474 O O . SER A 1 309 ? -10.928 2.733 2.740 1.00 97.25 309 SER A O 1
ATOM 2476 N N . GLU A 1 310 ? -12.909 3.004 3.752 1.00 96.94 310 GLU A N 1
ATOM 2477 C CA . GLU A 1 310 ? -13.738 2.463 2.666 1.00 96.94 310 GLU A CA 1
ATOM 2478 C C . GLU A 1 310 ? -13.649 3.326 1.412 1.00 96.94 310 GLU A C 1
ATOM 2480 O O . GLU A 1 310 ? -13.476 2.811 0.307 1.00 96.94 310 GLU A O 1
ATOM 2485 N N . ARG A 1 311 ? -13.690 4.654 1.570 1.00 96.44 311 ARG A N 1
ATOM 2486 C CA . ARG A 1 311 ? -13.467 5.592 0.466 1.00 96.44 311 ARG A CA 1
ATOM 2487 C C . ARG A 1 311 ? -12.090 5.389 -0.155 1.00 96.44 311 ARG A C 1
ATOM 2489 O O . ARG A 1 311 ? -11.983 5.342 -1.379 1.00 96.44 311 ARG A O 1
ATOM 2496 N N . LEU A 1 312 ? -11.045 5.241 0.663 1.00 95.81 312 LEU A N 1
ATOM 2497 C CA . LEU A 1 312 ? -9.708 4.934 0.157 1.00 95.81 312 LEU A CA 1
ATOM 2498 C C . LEU A 1 312 ? -9.695 3.599 -0.590 1.00 95.81 312 LEU A C 1
ATOM 2500 O O . LEU A 1 312 ? -9.152 3.546 -1.683 1.00 95.81 312 LEU A O 1
ATOM 2504 N N . LEU A 1 313 ? -10.324 2.543 -0.079 1.00 94.31 313 LEU A N 1
ATOM 2505 C CA . LEU A 1 313 ? -10.349 1.247 -0.761 1.00 94.31 313 LEU A CA 1
ATOM 2506 C C . LEU A 1 313 ? -11.104 1.301 -2.103 1.00 94.31 313 LEU A C 1
ATOM 2508 O O . LEU A 1 313 ? -10.627 0.776 -3.105 1.00 94.31 313 LEU A O 1
ATOM 2512 N N . THR A 1 314 ? -12.270 1.943 -2.127 1.00 93.62 314 THR A N 1
ATOM 2513 C CA . THR A 1 314 ? -13.215 1.890 -3.257 1.00 93.62 314 THR A CA 1
ATOM 2514 C C . THR A 1 314 ? -12.960 2.939 -4.333 1.00 93.62 314 THR A C 1
ATOM 2516 O O . THR A 1 314 ? -13.328 2.734 -5.489 1.00 93.62 314 THR A O 1
ATOM 2519 N N . SER A 1 315 ? -12.336 4.065 -3.980 1.00 93.06 315 SER A N 1
ATOM 2520 C CA . SER A 1 315 ? -12.113 5.191 -4.891 1.00 93.06 315 SER A CA 1
ATOM 2521 C C . SER A 1 315 ? -10.622 5.341 -5.206 1.00 93.06 315 SER A C 1
ATOM 2523 O O . SER A 1 315 ? -9.931 6.051 -4.474 1.00 93.06 315 SER A O 1
ATOM 2525 N N . PRO A 1 316 ? -10.084 4.683 -6.251 1.00 91.50 316 PRO A N 1
ATOM 2526 C CA . PRO A 1 316 ? -8.676 4.803 -6.635 1.00 91.50 316 PRO A CA 1
ATOM 2527 C C . PRO A 1 316 ? -8.358 6.165 -7.272 1.00 91.50 316 PRO A C 1
ATOM 2529 O O . PRO A 1 316 ? -9.255 6.956 -7.581 1.00 91.50 316 PRO A O 1
ATOM 2532 N N . VAL A 1 317 ? -7.070 6.435 -7.517 1.00 90.25 317 VAL A N 1
ATOM 2533 C CA . VAL A 1 317 ? -6.664 7.601 -8.317 1.00 90.25 317 VAL A CA 1
ATOM 2534 C C . VAL A 1 317 ? -7.298 7.475 -9.712 1.00 90.25 317 VAL A C 1
ATOM 2536 O O . VAL A 1 317 ? -7.367 6.363 -10.244 1.00 90.25 317 VAL A O 1
ATOM 2539 N N . PRO A 1 318 ? -7.777 8.572 -10.337 1.00 90.88 318 PRO A N 1
ATOM 2540 C CA . PRO A 1 318 ? -8.432 8.502 -11.639 1.00 90.88 318 PRO A CA 1
ATOM 2541 C C . PRO A 1 318 ? -7.652 7.656 -12.652 1.00 90.88 318 PRO A C 1
ATOM 2543 O O . PRO A 1 318 ? -6.533 7.989 -13.041 1.00 90.88 318 PRO A O 1
ATOM 2546 N N . LEU A 1 319 ? -8.267 6.566 -13.124 1.00 88.50 319 LEU A N 1
ATOM 2547 C CA . LEU A 1 319 ? -7.584 5.542 -13.926 1.00 88.50 319 LEU A CA 1
ATOM 2548 C C . LEU A 1 319 ? -6.976 6.087 -15.222 1.00 88.50 319 LEU A C 1
ATOM 2550 O O . LEU A 1 319 ? -5.986 5.552 -15.719 1.00 88.50 319 LEU A O 1
ATOM 2554 N N . ILE A 1 320 ? -7.561 7.148 -15.783 1.00 91.12 320 ILE A N 1
ATOM 2555 C CA . ILE A 1 320 ? -7.030 7.823 -16.970 1.00 91.12 320 ILE A CA 1
ATOM 2556 C C . ILE A 1 320 ? -5.628 8.390 -16.724 1.00 91.12 320 ILE A C 1
ATOM 2558 O O . ILE A 1 320 ? -4.776 8.288 -17.605 1.00 91.12 320 ILE A O 1
ATOM 2562 N N . TYR A 1 321 ? -5.374 8.912 -15.521 1.00 88.69 321 TYR A N 1
ATOM 2563 C CA . TYR A 1 321 ? -4.085 9.463 -15.127 1.00 88.69 321 TYR A CA 1
ATOM 2564 C C . TYR A 1 321 ? -3.028 8.357 -15.052 1.00 88.69 321 TYR A C 1
ATOM 2566 O O . TYR A 1 321 ? -2.017 8.424 -15.749 1.00 88.69 321 TYR A O 1
ATOM 2574 N N . ASN A 1 322 ? -3.311 7.286 -14.300 1.00 87.56 322 ASN A N 1
ATOM 2575 C CA . ASN A 1 322 ? -2.394 6.152 -14.147 1.00 87.56 322 ASN A CA 1
ATOM 2576 C C . ASN A 1 322 ? -2.070 5.506 -15.503 1.00 87.56 322 ASN A C 1
ATOM 2578 O O . ASN A 1 322 ? -0.906 5.303 -15.844 1.00 87.56 322 ASN A O 1
ATOM 2582 N N . ARG A 1 323 ? -3.095 5.259 -16.330 1.00 91.25 323 ARG A N 1
ATOM 2583 C CA . ARG A 1 323 ? -2.918 4.652 -17.658 1.00 91.25 323 ARG A CA 1
ATOM 2584 C C . ARG A 1 323 ? -2.114 5.539 -18.602 1.00 91.25 323 ARG A C 1
ATOM 2586 O O . ARG A 1 323 ? -1.319 5.012 -19.375 1.00 91.25 323 ARG A O 1
ATOM 2593 N N . HIS A 1 324 ? -2.335 6.853 -18.590 1.00 93.44 324 HIS A N 1
ATOM 2594 C CA . HIS A 1 324 ? -1.595 7.766 -19.459 1.00 93.44 324 HIS A CA 1
ATOM 2595 C C . HIS A 1 324 ? -0.113 7.819 -19.076 1.00 93.44 324 HIS A C 1
ATOM 2597 O O . HIS A 1 324 ? 0.736 7.632 -19.946 1.00 93.44 324 HIS A O 1
ATOM 2603 N N . THR A 1 325 ? 0.191 7.981 -17.784 1.00 93.19 325 THR A N 1
ATOM 2604 C CA . THR A 1 325 ? 1.569 8.009 -17.272 1.00 93.19 325 THR A CA 1
ATOM 2605 C C . THR A 1 325 ? 2.308 6.704 -17.569 1.00 93.19 325 THR A C 1
ATOM 2607 O O . THR A 1 325 ? 3.403 6.749 -18.127 1.00 93.19 325 THR A O 1
ATOM 2610 N N . ALA A 1 326 ? 1.691 5.549 -17.291 1.00 92.56 326 ALA A N 1
ATOM 2611 C CA . ALA A 1 326 ? 2.292 4.243 -17.566 1.00 92.56 326 ALA A CA 1
ATOM 2612 C C . ALA A 1 326 ? 2.565 4.041 -19.066 1.00 92.56 326 ALA A C 1
ATOM 2614 O O . ALA A 1 326 ? 3.670 3.676 -19.453 1.00 92.56 326 ALA A O 1
ATOM 2615 N N . ARG A 1 327 ? 1.597 4.360 -19.938 1.00 94.94 327 ARG A N 1
ATOM 2616 C CA . ARG A 1 327 ? 1.779 4.255 -21.397 1.00 94.94 327 ARG A CA 1
ATOM 2617 C C . ARG A 1 327 ? 2.882 5.175 -21.897 1.00 94.94 327 ARG A C 1
ATOM 2619 O O . ARG A 1 327 ? 3.707 4.738 -22.692 1.00 94.94 327 ARG A O 1
ATOM 2626 N N . PHE A 1 328 ? 2.902 6.430 -21.451 1.00 95.88 328 PHE A N 1
ATOM 2627 C CA . PHE A 1 328 ? 3.936 7.374 -21.860 1.00 95.88 328 PHE A CA 1
ATOM 2628 C C . PHE A 1 328 ? 5.326 6.883 -21.439 1.00 95.88 328 PHE A C 1
ATOM 2630 O O . PHE A 1 328 ? 6.228 6.850 -22.275 1.00 95.88 328 PHE A O 1
ATOM 2637 N N . LEU A 1 329 ? 5.474 6.405 -20.199 1.00 96.56 329 LEU A N 1
ATOM 2638 C CA . LEU A 1 329 ? 6.709 5.794 -19.714 1.00 96.56 329 LEU A CA 1
ATOM 2639 C C . LEU A 1 329 ? 7.131 4.591 -20.572 1.00 96.56 329 LEU A C 1
ATOM 2641 O O . LEU A 1 329 ? 8.269 4.546 -21.036 1.00 96.56 329 LEU A O 1
ATOM 2645 N N . SER A 1 330 ? 6.220 3.645 -20.825 1.00 95.31 330 SER A N 1
ATOM 2646 C CA . SER A 1 330 ? 6.508 2.446 -21.620 1.00 95.31 330 SER A CA 1
ATOM 2647 C C . SER A 1 330 ? 6.910 2.785 -23.054 1.00 95.31 330 SER A C 1
ATOM 2649 O O . SER A 1 330 ? 7.914 2.271 -23.538 1.00 95.31 330 SER A O 1
ATOM 2651 N N . PHE A 1 331 ? 6.175 3.669 -23.737 1.00 95.88 331 PHE A N 1
ATOM 2652 C CA . PHE A 1 331 ? 6.523 4.093 -25.097 1.00 95.88 331 PHE A CA 1
ATOM 2653 C C . PHE A 1 331 ? 7.874 4.805 -25.141 1.00 95.88 331 PHE A C 1
ATOM 2655 O O . PHE A 1 331 ? 8.683 4.533 -26.028 1.00 95.88 331 PHE A O 1
ATOM 2662 N N . TRP A 1 332 ? 8.137 5.687 -24.176 1.00 97.00 332 TRP A N 1
ATOM 2663 C CA . TRP A 1 332 ? 9.404 6.402 -24.092 1.00 97.00 332 TRP A CA 1
ATOM 2664 C C . TRP A 1 332 ? 10.573 5.431 -23.877 1.00 97.00 332 TRP A C 1
ATOM 2666 O O . TRP A 1 332 ? 11.551 5.503 -24.616 1.00 97.00 332 TRP A O 1
ATOM 2676 N N . LEU A 1 333 ? 10.450 4.471 -22.952 1.00 96.75 333 LEU A N 1
ATOM 2677 C CA . LEU A 1 333 ? 11.493 3.479 -22.661 1.00 96.75 333 LEU A CA 1
ATOM 2678 C C . LEU A 1 333 ? 11.704 2.448 -23.778 1.00 96.75 333 LEU A C 1
ATOM 2680 O O . LEU A 1 333 ? 12.839 2.039 -24.003 1.00 96.75 333 LEU A O 1
ATOM 2684 N N . LEU A 1 334 ? 10.651 2.041 -24.493 1.00 96.31 334 LEU A N 1
ATOM 2685 C CA . LEU A 1 334 ? 10.770 1.111 -25.623 1.00 96.31 334 LEU A CA 1
ATOM 2686 C C . LEU A 1 334 ? 11.470 1.748 -26.829 1.00 96.31 334 LEU A C 1
ATOM 2688 O O . LEU A 1 334 ? 12.202 1.065 -27.540 1.00 96.31 334 LEU A O 1
ATOM 2692 N N . LEU A 1 335 ? 11.265 3.046 -27.067 1.00 96.56 335 LEU A N 1
ATOM 2693 C CA . LEU A 1 335 ? 11.887 3.762 -28.186 1.00 96.56 335 LEU A CA 1
ATOM 2694 C C . LEU A 1 335 ? 13.259 4.359 -27.835 1.00 96.56 335 LEU A C 1
ATOM 2696 O O . LEU A 1 335 ? 14.046 4.656 -28.737 1.00 96.56 335 LEU A O 1
ATOM 2700 N N . LEU A 1 336 ? 13.567 4.509 -26.543 1.00 96.75 336 LEU A N 1
ATOM 2701 C CA . LEU A 1 336 ? 14.821 5.075 -26.044 1.00 96.75 336 LEU A CA 1
ATOM 2702 C C . LEU A 1 336 ? 16.091 4.435 -26.642 1.00 96.75 336 LEU A C 1
ATOM 2704 O O . LEU A 1 336 ? 17.005 5.191 -26.979 1.00 96.75 336 LEU A O 1
ATOM 2708 N N . PRO A 1 337 ? 16.197 3.104 -26.837 1.00 96.56 337 PRO A N 1
ATOM 2709 C CA . PRO A 1 337 ? 17.435 2.503 -27.333 1.00 96.56 337 PRO A CA 1
ATOM 2710 C C . PRO A 1 337 ? 17.791 2.953 -28.753 1.00 96.56 337 PRO A C 1
ATOM 2712 O O . PRO A 1 337 ? 18.967 3.120 -29.068 1.00 96.56 337 PRO A O 1
ATOM 2715 N N . ALA A 1 338 ? 16.784 3.222 -29.595 1.00 96.38 338 ALA A N 1
ATOM 2716 C CA . ALA A 1 338 ? 16.995 3.763 -30.939 1.00 96.38 338 ALA A CA 1
ATOM 2717 C C . ALA A 1 338 ? 17.599 5.173 -30.899 1.00 96.38 338 ALA A C 1
ATOM 2719 O O . ALA A 1 338 ? 18.364 5.550 -31.784 1.00 96.38 338 ALA A O 1
ATOM 2720 N N . ALA A 1 339 ? 17.251 5.957 -29.878 1.00 96.06 339 ALA A N 1
ATOM 2721 C CA . ALA A 1 339 ? 17.781 7.297 -29.686 1.00 96.06 339 ALA A CA 1
ATOM 2722 C C . ALA A 1 339 ? 19.195 7.264 -29.088 1.00 96.06 339 ALA A C 1
ATOM 2724 O O . ALA A 1 339 ? 20.076 8.007 -29.519 1.00 96.06 339 ALA A O 1
ATOM 2725 N N . LEU A 1 340 ? 19.435 6.353 -28.138 1.00 96.06 340 LEU A N 1
ATOM 2726 C CA . LEU A 1 340 ? 20.734 6.170 -27.488 1.00 96.06 340 LEU A CA 1
ATOM 2727 C C . LEU A 1 340 ? 21.815 5.605 -28.420 1.00 96.06 340 LEU A C 1
ATOM 2729 O O . LEU A 1 340 ? 22.994 5.710 -28.087 1.00 96.06 340 LEU A O 1
ATOM 2733 N N . TYR A 1 341 ? 21.455 5.064 -29.586 1.00 94.19 341 TYR A N 1
ATOM 2734 C CA . TYR A 1 341 ? 22.416 4.482 -30.522 1.00 94.19 341 TYR A CA 1
ATOM 2735 C C . TYR A 1 341 ? 23.555 5.452 -30.888 1.00 94.19 341 TYR A C 1
ATOM 2737 O O . TYR A 1 341 ? 24.713 5.172 -30.582 1.00 94.19 341 TYR A O 1
ATOM 2745 N N . ASP A 1 342 ? 23.255 6.622 -31.460 1.00 93.19 342 ASP A N 1
ATOM 2746 C CA . ASP A 1 342 ? 24.283 7.587 -31.890 1.00 93.19 342 ASP A CA 1
ATOM 2747 C C . ASP A 1 342 ? 25.171 8.109 -30.730 1.00 93.19 342 ASP A C 1
ATOM 2749 O O . ASP A 1 342 ? 26.397 8.150 -30.894 1.00 93.19 342 ASP A O 1
ATOM 2753 N N . PRO A 1 343 ? 24.626 8.467 -29.545 1.00 93.62 343 PRO A N 1
ATOM 2754 C CA . PRO A 1 343 ? 25.427 8.823 -28.368 1.00 93.62 343 PRO A CA 1
ATOM 2755 C C . PRO A 1 343 ? 26.454 7.768 -27.937 1.00 93.62 343 PRO A C 1
ATOM 2757 O O . PRO A 1 343 ? 27.535 8.127 -27.472 1.00 93.62 343 PRO A O 1
ATOM 2760 N N . PHE A 1 344 ? 26.152 6.477 -28.104 1.00 94.12 344 PHE A N 1
ATOM 2761 C CA . PHE A 1 344 ? 27.024 5.375 -27.680 1.00 94.12 344 PHE A CA 1
ATOM 2762 C C . PHE A 1 344 ? 28.023 4.907 -28.748 1.00 94.12 344 PHE A C 1
ATOM 2764 O O . PHE A 1 344 ? 28.702 3.900 -28.538 1.00 94.12 344 PHE A O 1
ATOM 2771 N N . LYS A 1 345 ? 28.210 5.662 -29.840 1.00 90.56 345 LYS A N 1
ATOM 2772 C CA . LYS A 1 345 ? 29.165 5.340 -30.923 1.00 90.56 345 LYS A CA 1
ATOM 2773 C C . LYS A 1 345 ? 30.616 5.121 -30.495 1.00 90.56 345 LYS A C 1
ATOM 2775 O O . LYS A 1 345 ? 31.374 4.493 -31.216 1.00 90.56 345 LYS A O 1
ATOM 2780 N N . ALA A 1 346 ? 31.019 5.671 -29.349 1.00 89.62 346 ALA A N 1
ATOM 2781 C CA . ALA A 1 346 ? 32.373 5.505 -28.819 1.00 89.62 346 ALA A CA 1
ATOM 2782 C C . ALA A 1 346 ? 32.586 4.142 -28.137 1.00 89.62 346 ALA A C 1
ATOM 2784 O O . ALA A 1 346 ? 33.721 3.740 -27.899 1.00 89.62 346 ALA A O 1
ATOM 2785 N N . THR A 1 347 ? 31.504 3.445 -27.785 1.00 90.00 347 THR A N 1
ATOM 2786 C CA . THR A 1 347 ? 31.585 2.081 -27.254 1.00 90.00 347 THR A CA 1
ATOM 2787 C C . THR A 1 347 ? 31.699 1.087 -28.400 1.00 90.00 347 THR A C 1
ATOM 2789 O O . THR A 1 347 ? 31.189 1.346 -29.488 1.00 90.00 347 THR A O 1
ATOM 2792 N N . TRP A 1 348 ? 32.342 -0.058 -28.156 1.00 87.69 348 TRP A N 1
ATOM 2793 C CA . TRP A 1 348 ? 32.502 -1.105 -29.166 1.00 87.69 348 TRP A CA 1
ATOM 2794 C C . TRP A 1 348 ? 31.152 -1.466 -29.799 1.00 87.69 348 TRP A C 1
ATOM 2796 O O . TRP A 1 348 ? 30.246 -1.917 -29.098 1.00 87.69 348 TRP A O 1
ATOM 2806 N N . ASN A 1 349 ? 31.000 -1.201 -31.100 1.00 88.06 349 ASN A N 1
ATOM 2807 C CA . ASN A 1 349 ? 29.757 -1.385 -31.858 1.00 88.06 349 ASN A CA 1
ATOM 2808 C C . ASN A 1 349 ? 28.493 -0.817 -31.186 1.00 88.06 349 ASN A C 1
ATOM 2810 O O . ASN A 1 349 ? 27.404 -1.335 -31.401 1.00 88.06 349 ASN A O 1
ATOM 2814 N N . HIS A 1 350 ? 28.594 0.241 -30.376 1.00 92.81 350 HIS A N 1
ATOM 2815 C CA . HIS A 1 350 ? 27.460 0.791 -29.619 1.00 92.81 350 HIS A CA 1
ATOM 2816 C C . HIS A 1 350 ? 26.893 -0.149 -28.530 1.00 92.81 350 HIS A C 1
ATOM 2818 O O . HIS A 1 350 ? 25.771 0.047 -28.060 1.00 92.81 350 HIS A O 1
ATOM 2824 N N . ILE A 1 351 ? 27.654 -1.152 -28.070 1.00 92.06 351 ILE A N 1
ATOM 2825 C CA . ILE A 1 351 ? 27.197 -2.141 -27.074 1.00 92.06 351 ILE A CA 1
ATOM 2826 C C . ILE A 1 351 ? 26.718 -1.507 -25.759 1.00 92.06 351 ILE A C 1
ATOM 2828 O O . ILE A 1 351 ? 25.875 -2.078 -25.066 1.00 92.06 351 ILE A O 1
ATOM 2832 N N . GLY A 1 352 ? 27.199 -0.301 -25.428 1.00 93.25 352 GLY A N 1
ATOM 2833 C CA . GLY A 1 352 ? 26.790 0.443 -24.234 1.00 93.25 352 GLY A CA 1
ATOM 2834 C C . GLY A 1 352 ? 25.291 0.767 -24.165 1.00 93.25 352 GLY A C 1
ATOM 2835 O O . GLY A 1 352 ? 24.774 0.981 -23.069 1.00 93.25 352 GLY A O 1
ATOM 2836 N N . VAL A 1 353 ? 24.571 0.731 -25.294 1.00 95.56 353 VAL A N 1
ATOM 2837 C CA . VAL A 1 353 ? 23.117 0.975 -25.357 1.00 95.56 353 VAL A CA 1
ATOM 2838 C C . VAL A 1 353 ? 22.328 -0.030 -24.513 1.00 95.56 353 VAL A C 1
ATOM 2840 O O . VAL A 1 353 ? 21.348 0.349 -23.868 1.00 95.56 353 VAL A O 1
ATOM 2843 N N . ILE A 1 354 ? 22.754 -1.297 -24.479 1.00 94.50 354 ILE A N 1
ATOM 2844 C CA . ILE A 1 354 ? 22.045 -2.381 -23.782 1.00 94.50 354 ILE A CA 1
ATOM 2845 C C . ILE A 1 354 ? 22.038 -2.155 -22.256 1.00 94.50 354 ILE A C 1
ATOM 2847 O O . ILE A 1 354 ? 20.952 -1.983 -21.695 1.00 94.50 354 ILE A O 1
ATOM 2851 N N . PRO A 1 355 ? 23.194 -2.087 -21.559 1.00 94.69 355 PRO A N 1
ATOM 2852 C CA . PRO A 1 355 ? 23.208 -1.861 -20.114 1.00 94.69 355 PRO A CA 1
ATOM 2853 C C . PRO A 1 355 ? 22.661 -0.481 -19.726 1.00 94.69 355 PRO A C 1
ATOM 2855 O O . PRO A 1 355 ? 22.030 -0.357 -18.678 1.00 94.69 355 PRO A O 1
ATOM 2858 N N . ALA A 1 356 ? 22.839 0.547 -20.567 1.00 95.25 356 ALA A N 1
ATOM 2859 C CA . ALA A 1 356 ? 22.267 1.868 -20.312 1.00 95.25 356 ALA A CA 1
ATOM 2860 C C . ALA A 1 356 ? 20.730 1.837 -20.319 1.00 95.25 356 ALA A C 1
ATOM 2862 O O . ALA A 1 356 ? 20.100 2.364 -19.402 1.00 95.25 356 ALA A O 1
ATOM 2863 N N . THR A 1 357 ? 20.125 1.169 -21.307 1.00 95.81 357 THR A N 1
ATOM 2864 C CA . THR A 1 357 ? 18.665 1.002 -21.388 1.00 95.81 357 THR A CA 1
ATOM 2865 C C . THR A 1 357 ? 18.132 0.216 -20.196 1.00 95.81 357 THR A C 1
ATOM 2867 O O . THR A 1 357 ? 17.149 0.639 -19.582 1.00 95.81 357 THR A O 1
ATOM 2870 N N . ALA A 1 358 ? 18.781 -0.898 -19.845 1.00 93.62 358 ALA A N 1
ATOM 2871 C CA . ALA A 1 358 ? 18.384 -1.727 -18.709 1.00 93.62 358 ALA A CA 1
ATOM 2872 C C . ALA A 1 358 ? 18.400 -0.922 -17.400 1.00 93.62 358 ALA A C 1
ATOM 2874 O O . ALA A 1 358 ? 17.428 -0.936 -16.647 1.00 93.62 358 ALA A O 1
ATOM 2875 N N . MET A 1 359 ? 19.467 -0.152 -17.166 1.00 93.06 359 MET A N 1
ATOM 2876 C CA . MET A 1 359 ? 19.613 0.689 -15.978 1.00 93.06 359 MET A CA 1
ATOM 2877 C C . MET A 1 359 ? 18.559 1.804 -15.915 1.00 93.06 359 MET A C 1
ATOM 2879 O O . MET A 1 359 ? 17.946 2.009 -14.871 1.00 93.06 359 MET A O 1
ATOM 2883 N N . ILE A 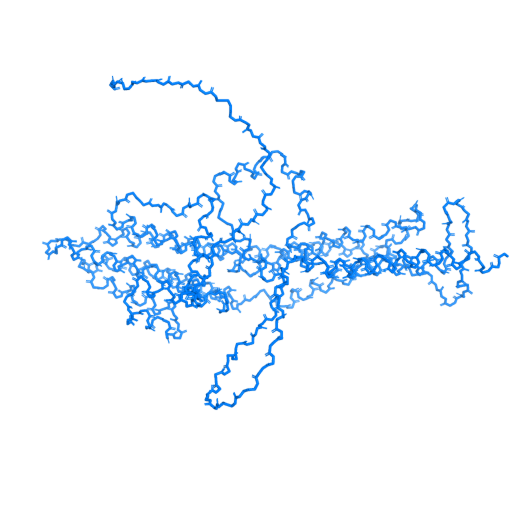1 360 ? 18.313 2.519 -17.017 1.00 94.69 360 ILE A N 1
ATOM 2884 C CA . ILE A 1 360 ? 17.297 3.585 -17.053 1.00 94.69 360 ILE A CA 1
ATOM 2885 C C . ILE A 1 360 ? 15.894 2.999 -16.840 1.00 94.69 360 ILE A C 1
ATOM 2887 O O . ILE A 1 360 ? 15.105 3.555 -16.075 1.00 94.69 360 ILE A O 1
ATOM 2891 N N . SER A 1 361 ? 15.602 1.852 -17.461 1.00 94.19 361 SER A N 1
ATOM 2892 C CA . SER A 1 361 ? 14.325 1.146 -17.297 1.00 94.19 361 SER A CA 1
ATOM 2893 C C . SER A 1 361 ? 14.112 0.706 -15.850 1.00 94.19 361 SER A C 1
ATOM 2895 O O . SER A 1 361 ? 13.039 0.939 -15.302 1.00 94.19 361 SER A O 1
ATOM 2897 N N . LEU A 1 362 ? 15.147 0.145 -15.213 1.00 91.38 362 LEU A N 1
ATOM 2898 C CA . LEU A 1 362 ? 15.128 -0.273 -13.809 1.00 91.38 362 LEU A CA 1
ATOM 2899 C C . LEU A 1 362 ? 14.691 0.867 -12.881 1.00 91.38 362 LEU A C 1
ATOM 2901 O O . LEU A 1 362 ? 13.829 0.672 -12.028 1.00 91.38 362 LEU A O 1
ATOM 2905 N N . PHE A 1 363 ? 15.266 2.061 -13.044 1.00 91.44 363 PHE A N 1
ATOM 2906 C CA . PHE A 1 363 ? 14.949 3.190 -12.172 1.00 91.44 363 PHE A CA 1
ATOM 2907 C C . PHE A 1 363 ? 13.589 3.817 -12.480 1.00 91.44 363 PHE A C 1
ATOM 2909 O O . PHE A 1 363 ? 12.830 4.088 -11.552 1.00 91.44 363 PHE A O 1
ATOM 2916 N N . LEU A 1 364 ? 13.254 4.047 -13.754 1.00 94.31 364 LEU A N 1
ATOM 2917 C CA . LEU A 1 364 ? 12.021 4.761 -14.098 1.00 94.31 364 LEU A CA 1
ATOM 2918 C C . LEU A 1 364 ? 10.766 3.903 -13.925 1.00 94.31 364 LEU A C 1
ATOM 2920 O O . LEU A 1 364 ? 9.801 4.385 -13.334 1.00 94.31 364 LEU A O 1
ATOM 2924 N N . PHE A 1 365 ? 10.783 2.635 -14.352 1.00 94.00 365 PHE A N 1
ATOM 2925 C CA . PHE A 1 365 ? 9.702 1.717 -13.982 1.00 94.00 365 PHE A CA 1
ATOM 2926 C C . PHE A 1 365 ? 9.667 1.504 -12.461 1.00 94.00 365 PHE A C 1
ATOM 2928 O O . PHE A 1 365 ? 8.598 1.300 -11.903 1.00 94.00 365 PHE A O 1
ATOM 2935 N N . GLY A 1 366 ? 10.809 1.616 -11.769 1.00 91.69 366 GLY A N 1
ATOM 2936 C CA . GLY A 1 366 ? 10.886 1.442 -10.315 1.00 91.69 366 GLY A CA 1
ATOM 2937 C C . GLY A 1 366 ? 10.094 2.498 -9.564 1.00 91.69 366 GLY A C 1
ATOM 2938 O O . GLY A 1 366 ? 9.398 2.191 -8.601 1.00 91.69 366 GLY A O 1
ATOM 2939 N N . ILE A 1 367 ? 10.159 3.741 -10.035 1.00 93.19 367 ILE A N 1
ATOM 2940 C CA . ILE A 1 367 ? 9.372 4.851 -9.491 1.00 93.19 367 ILE A CA 1
ATOM 2941 C C . ILE A 1 367 ? 7.870 4.625 -9.718 1.00 93.19 367 ILE A C 1
ATOM 2943 O O . ILE A 1 367 ? 7.067 4.920 -8.832 1.00 93.19 367 ILE A O 1
ATOM 2947 N N . GLU A 1 368 ? 7.490 4.100 -10.884 1.00 93.06 368 GLU A N 1
ATOM 2948 C CA . GLU A 1 368 ? 6.092 3.810 -11.219 1.00 93.06 368 GLU A CA 1
ATOM 2949 C C . GLU A 1 368 ? 5.528 2.666 -10.358 1.00 93.06 368 GLU A C 1
ATOM 2951 O O . GLU A 1 368 ? 4.498 2.849 -9.708 1.00 93.06 368 GLU A O 1
ATOM 2956 N N . GLU A 1 369 ? 6.262 1.559 -10.232 1.00 90.56 369 GLU A N 1
ATOM 2957 C CA . GLU A 1 369 ? 5.885 0.412 -9.396 1.00 90.56 369 GLU A CA 1
ATOM 2958 C C . GLU A 1 369 ? 5.782 0.806 -7.913 1.00 90.56 369 GLU A C 1
ATOM 2960 O O . GLU A 1 369 ? 4.843 0.414 -7.219 1.00 90.56 369 GLU A O 1
ATOM 2965 N N . LEU A 1 370 ? 6.704 1.638 -7.411 1.00 90.25 370 LEU A N 1
ATOM 2966 C CA . LEU A 1 370 ? 6.626 2.184 -6.051 1.00 90.25 370 LEU A CA 1
ATOM 2967 C C . LEU A 1 370 ? 5.322 2.959 -5.818 1.00 90.25 370 LEU A C 1
ATOM 2969 O O . LEU A 1 370 ? 4.697 2.811 -4.766 1.00 90.25 370 LEU A O 1
ATOM 2973 N N . ALA A 1 371 ? 4.900 3.779 -6.784 1.00 92.69 371 ALA A N 1
ATOM 2974 C CA . ALA A 1 371 ? 3.640 4.509 -6.684 1.00 92.69 371 ALA A CA 1
ATOM 2975 C C . ALA A 1 371 ? 2.436 3.559 -6.684 1.00 92.69 371 ALA A C 1
ATOM 2977 O O . ALA A 1 371 ? 1.527 3.726 -5.874 1.00 92.69 371 ALA A O 1
ATOM 2978 N N . THR A 1 372 ? 2.445 2.539 -7.539 1.00 90.44 372 THR A N 1
ATOM 2979 C CA . THR A 1 372 ? 1.374 1.536 -7.607 1.00 90.44 372 THR A CA 1
ATOM 2980 C C . THR A 1 372 ? 1.225 0.773 -6.290 1.00 90.44 372 THR A C 1
ATOM 2982 O O . THR A 1 372 ? 0.112 0.602 -5.799 1.00 90.44 372 THR A O 1
ATOM 2985 N N . GLN A 1 373 ? 2.330 0.422 -5.633 1.00 88.62 373 GLN A N 1
ATOM 2986 C CA . GLN A 1 373 ? 2.288 -0.238 -4.324 1.00 88.62 373 GLN A CA 1
ATOM 2987 C C . GLN A 1 373 ? 1.761 0.664 -3.200 1.00 88.62 373 GLN A C 1
ATOM 2989 O O . GLN A 1 373 ? 1.046 0.193 -2.319 1.00 88.62 373 GLN A O 1
ATOM 2994 N N . MET A 1 374 ? 2.112 1.954 -3.205 1.00 90.56 374 MET A N 1
ATOM 2995 C CA . MET A 1 374 ? 1.617 2.911 -2.205 1.00 90.56 374 MET A CA 1
ATOM 2996 C C . MET A 1 374 ? 0.141 3.281 -2.415 1.00 90.56 374 MET A C 1
ATOM 2998 O O . MET A 1 374 ? -0.531 3.662 -1.459 1.00 90.56 374 MET A O 1
ATOM 3002 N N . GLU A 1 375 ? -0.382 3.155 -3.638 1.00 92.06 375 GLU A N 1
ATOM 3003 C CA . GLU A 1 375 ? -1.785 3.455 -3.951 1.00 92.06 375 GLU A CA 1
ATOM 3004 C C . GLU A 1 375 ? -2.784 2.502 -3.269 1.00 92.06 375 GLU A C 1
ATOM 3006 O O . GLU A 1 375 ? -3.930 2.902 -3.021 1.00 92.06 375 GLU A O 1
ATOM 3011 N N . GLU A 1 376 ? -2.341 1.289 -2.916 1.00 90.56 376 GLU A N 1
ATOM 3012 C CA . GLU A 1 376 ? -3.115 0.248 -2.224 1.00 90.56 376 GLU A CA 1
ATOM 3013 C C . GLU A 1 376 ? -2.611 0.023 -0.783 1.00 90.56 376 GLU A C 1
ATOM 3015 O O . GLU A 1 376 ? -1.999 -1.005 -0.460 1.00 90.56 376 GLU A O 1
ATOM 3020 N N . PRO A 1 377 ? -2.869 0.972 0.133 1.00 93.00 377 PRO A N 1
ATOM 3021 C CA . PRO A 1 377 ? -2.168 1.036 1.410 1.00 93.00 377 PRO A CA 1
ATOM 3022 C C . PRO A 1 377 ? -2.477 -0.120 2.360 1.00 93.00 377 PRO A C 1
ATOM 3024 O O . PRO A 1 377 ? -1.600 -0.545 3.112 1.00 93.00 377 PRO A O 1
ATOM 3027 N N . PHE A 1 378 ? -3.691 -0.667 2.325 1.00 93.56 378 PHE A N 1
ATOM 3028 C CA . PHE A 1 378 ? -4.112 -1.730 3.242 1.00 93.56 378 PHE A CA 1
ATOM 3029 C C . PHE A 1 378 ? -3.362 -3.050 3.012 1.00 93.56 378 PHE A C 1
ATOM 3031 O O . PHE A 1 378 ? -3.219 -3.844 3.935 1.00 93.56 378 PHE A O 1
ATOM 3038 N N . THR A 1 379 ? -2.785 -3.257 1.826 1.00 86.69 379 THR A N 1
ATOM 3039 C CA . THR A 1 379 ? -1.973 -4.452 1.538 1.00 86.69 379 THR A CA 1
ATOM 3040 C C . THR A 1 379 ? -0.572 -4.393 2.160 1.00 86.69 379 THR A C 1
ATOM 3042 O O . THR A 1 379 ? 0.009 -5.440 2.456 1.00 86.69 379 THR A O 1
ATOM 3045 N N . ILE A 1 380 ? -0.038 -3.188 2.401 1.00 88.38 380 ILE A N 1
ATOM 3046 C CA . ILE A 1 380 ? 1.327 -2.952 2.907 1.00 88.38 380 ILE A CA 1
ATOM 3047 C C . ILE A 1 380 ? 1.368 -2.414 4.343 1.00 88.38 380 ILE A C 1
ATOM 3049 O O . ILE A 1 380 ? 2.408 -2.493 4.999 1.00 88.38 380 ILE A O 1
ATOM 3053 N N . LEU A 1 381 ? 0.258 -1.883 4.861 1.00 91.12 381 LEU A N 1
ATOM 3054 C CA . LEU A 1 381 ? 0.147 -1.505 6.267 1.00 91.12 381 LEU A CA 1
ATOM 3055 C C . LEU A 1 381 ? 0.141 -2.761 7.159 1.00 91.12 381 LEU A C 1
ATOM 3057 O O . LEU A 1 381 ? -0.556 -3.731 6.855 1.00 91.12 381 LEU A O 1
ATOM 3061 N N . PRO A 1 382 ? 0.861 -2.762 8.296 1.00 91.19 382 PRO A N 1
ATOM 3062 C CA . PRO A 1 382 ? 0.864 -3.882 9.235 1.00 91.19 382 PRO A CA 1
ATOM 3063 C C . PRO A 1 382 ? -0.408 -3.885 10.106 1.00 91.19 382 PRO A C 1
ATOM 3065 O O . PRO A 1 382 ? -0.342 -3.778 11.328 1.00 91.19 382 PRO A O 1
ATOM 3068 N N . MET A 1 383 ? -1.582 -4.003 9.475 1.00 92.62 383 MET A N 1
ATOM 3069 C CA . MET A 1 383 ? -2.885 -3.893 10.147 1.00 92.62 383 MET A CA 1
ATOM 3070 C C . MET A 1 383 ? -3.093 -4.962 11.225 1.00 92.62 383 MET A C 1
ATOM 3072 O O . MET A 1 383 ? -3.674 -4.650 12.259 1.00 92.62 383 MET A O 1
ATOM 3076 N N . GLN A 1 384 ? -2.602 -6.198 11.032 1.00 91.12 384 GLN A N 1
ATOM 3077 C CA . GLN A 1 384 ? -2.710 -7.216 12.089 1.00 91.12 384 GLN A CA 1
ATOM 3078 C C . GLN A 1 384 ? -1.919 -6.794 13.325 1.00 91.12 384 GLN A C 1
ATOM 3080 O O . GLN A 1 384 ? -2.474 -6.784 14.412 1.00 91.12 384 GLN A O 1
ATOM 3085 N N . ALA A 1 385 ? -0.673 -6.343 13.154 1.00 88.94 385 ALA A N 1
ATOM 3086 C CA . ALA A 1 385 ? 0.132 -5.876 14.278 1.00 88.94 385 ALA A CA 1
ATOM 3087 C C . ALA A 1 385 ? -0.530 -4.690 15.002 1.00 88.94 385 ALA A C 1
ATOM 3089 O O . ALA A 1 385 ? -0.382 -4.549 16.212 1.00 88.94 385 ALA A O 1
ATOM 3090 N N . PHE A 1 386 ? -1.287 -3.842 14.293 1.00 92.62 386 PHE A N 1
ATOM 3091 C CA . PHE A 1 386 ? -2.115 -2.819 14.937 1.00 92.62 386 PHE A CA 1
ATOM 3092 C C . PHE A 1 386 ? -3.261 -3.432 15.751 1.00 92.62 386 PHE A C 1
ATOM 3094 O O . PHE A 1 386 ? -3.462 -3.011 16.886 1.00 92.62 386 PHE A O 1
ATOM 3101 N N . CYS A 1 387 ? -3.976 -4.426 15.214 1.00 93.44 387 CYS A N 1
ATOM 3102 C CA . CYS A 1 387 ? -5.055 -5.124 15.923 1.00 93.44 387 CYS A CA 1
ATOM 3103 C C . CYS A 1 387 ? -4.544 -5.842 17.180 1.00 93.44 387 CYS A C 1
ATOM 3105 O O . CYS A 1 387 ? -5.126 -5.675 18.249 1.00 93.44 387 CYS A O 1
ATOM 3107 N N . ASP A 1 388 ? -3.437 -6.579 17.071 1.00 90.00 388 ASP A N 1
ATOM 3108 C CA . ASP A 1 388 ? -2.816 -7.302 18.188 1.00 90.00 388 ASP A CA 1
ATOM 3109 C C . ASP A 1 388 ? -2.403 -6.327 19.294 1.00 90.00 388 ASP A C 1
ATOM 3111 O O . ASP A 1 388 ? -2.730 -6.508 20.466 1.00 90.00 388 ASP A O 1
ATOM 3115 N N . LYS A 1 389 ? -1.757 -5.222 18.906 1.00 88.94 389 LYS A N 1
ATOM 3116 C CA . LYS A 1 389 ? -1.325 -4.181 19.837 1.00 88.94 389 LYS A CA 1
ATOM 3117 C C . LYS A 1 389 ? -2.499 -3.497 20.533 1.00 88.94 389 LYS A C 1
ATOM 3119 O O . LYS A 1 389 ? -2.423 -3.225 21.727 1.00 88.94 389 LYS A O 1
ATOM 3124 N N . ILE A 1 390 ? -3.581 -3.226 19.802 1.00 91.81 390 ILE A N 1
ATOM 3125 C CA . ILE A 1 390 ? -4.816 -2.696 20.384 1.00 91.81 390 ILE A CA 1
ATOM 3126 C C . ILE A 1 390 ? -5.389 -3.690 21.393 1.00 91.81 390 ILE A C 1
ATOM 3128 O O . ILE A 1 390 ? -5.717 -3.268 22.496 1.00 91.81 390 ILE A O 1
ATOM 3132 N N . GLY A 1 391 ? -5.468 -4.981 21.057 1.00 91.06 391 GLY A N 1
ATOM 3133 C CA . GLY A 1 391 ? -5.948 -6.016 21.976 1.00 91.06 391 GLY A CA 1
ATOM 3134 C C . GLY A 1 391 ? -5.144 -6.053 23.277 1.00 91.06 391 GLY A C 1
ATOM 3135 O O . GLY A 1 391 ? -5.724 -5.977 24.359 1.00 91.06 391 GLY A O 1
ATOM 3136 N N . ASN A 1 392 ? -3.813 -6.067 23.175 1.00 89.38 392 ASN A N 1
ATOM 3137 C CA . ASN A 1 392 ? -2.926 -6.062 24.340 1.00 89.38 392 ASN A CA 1
ATOM 3138 C C . ASN A 1 392 ? -3.102 -4.806 25.198 1.00 89.38 392 ASN A C 1
ATOM 3140 O O . ASN A 1 392 ? -3.267 -4.918 26.408 1.00 89.38 392 ASN A O 1
ATOM 3144 N N . TRP A 1 393 ? -3.129 -3.619 24.586 1.00 89.75 393 TRP A N 1
ATOM 3145 C CA . TRP A 1 393 ? -3.333 -2.370 25.321 1.00 89.75 393 TRP A CA 1
ATOM 3146 C C . TRP A 1 393 ? -4.707 -2.274 25.971 1.00 89.75 393 TRP A C 1
ATOM 3148 O O . TRP A 1 393 ? -4.819 -1.731 27.064 1.00 89.75 393 TRP A O 1
ATOM 3158 N N . CYS A 1 394 ? -5.758 -2.764 25.315 1.00 91.12 394 CYS A N 1
ATOM 3159 C CA . CYS A 1 394 ? -7.084 -2.771 25.921 1.00 91.12 394 CYS A CA 1
ATOM 3160 C C . CYS A 1 394 ? -7.090 -3.677 27.160 1.00 91.12 394 CYS A C 1
ATOM 3162 O O . CYS A 1 394 ? -7.577 -3.256 28.204 1.00 91.12 394 CYS A O 1
ATOM 3164 N N . ASN A 1 395 ? -6.469 -4.858 27.086 1.00 88.75 395 ASN A N 1
ATOM 3165 C CA . ASN A 1 395 ? -6.341 -5.758 28.233 1.00 88.75 395 ASN A CA 1
ATOM 3166 C C . ASN A 1 395 ? -5.497 -5.146 29.363 1.00 88.75 395 ASN A C 1
ATOM 3168 O O . ASN A 1 395 ? -5.933 -5.166 30.509 1.00 88.75 395 ASN A O 1
ATOM 3172 N N . GLU A 1 396 ? -4.354 -4.537 29.036 1.00 88.19 396 GLU A N 1
ATOM 3173 C CA . GLU A 1 396 ? -3.481 -3.832 29.988 1.00 88.19 396 GLU A CA 1
ATOM 3174 C C . GLU A 1 396 ? -4.216 -2.680 30.691 1.00 88.19 396 GLU A C 1
ATOM 3176 O O . GLU A 1 396 ? -4.121 -2.537 31.901 1.00 88.19 396 GLU A O 1
ATOM 3181 N N . ILE A 1 397 ? -4.997 -1.867 29.971 1.00 89.69 397 ILE A N 1
ATOM 3182 C CA . ILE A 1 397 ? -5.744 -0.746 30.575 1.00 89.69 397 ILE A CA 1
ATOM 3183 C C . ILE A 1 397 ? -6.901 -1.248 31.454 1.00 89.69 397 ILE A C 1
ATOM 3185 O O . ILE A 1 397 ? -7.316 -0.556 32.387 1.00 89.69 397 ILE A O 1
ATOM 3189 N N . VAL A 1 398 ? -7.462 -2.424 31.161 1.00 88.50 398 VAL A N 1
ATOM 3190 C CA . VAL A 1 398 ? -8.498 -3.030 32.006 1.00 88.50 398 VAL A CA 1
ATOM 3191 C C . VAL A 1 398 ? -7.891 -3.587 33.295 1.00 88.50 398 VAL A C 1
ATOM 3193 O O . VAL A 1 398 ? -8.407 -3.274 34.368 1.00 88.50 398 VAL A O 1
ATOM 3196 N N . SER A 1 399 ? -6.812 -4.373 33.206 1.00 85.88 399 SER A N 1
ATOM 3197 C CA . SER A 1 399 ? -6.210 -5.041 34.368 1.00 85.88 399 SER A CA 1
ATOM 3198 C C . SER A 1 399 ? -5.239 -4.160 35.164 1.00 85.88 399 SER A C 1
ATOM 3200 O O . SER A 1 399 ? -5.094 -4.361 36.366 1.00 85.88 399 SER A O 1
ATOM 3202 N N . TRP A 1 400 ? -4.582 -3.190 34.518 1.00 82.50 400 TRP A N 1
ATOM 3203 C CA . TRP A 1 400 ? -3.392 -2.472 35.008 1.00 82.50 400 TRP A CA 1
ATOM 3204 C C . TRP A 1 400 ? -2.244 -3.390 35.451 1.00 82.50 400 TRP A C 1
ATOM 3206 O O . TRP A 1 400 ? -1.359 -2.977 36.201 1.00 82.50 400 TRP A O 1
ATOM 3216 N N . GLU A 1 401 ? -2.256 -4.634 34.982 1.00 75.50 401 GLU A N 1
ATOM 3217 C CA . GLU A 1 401 ? -1.155 -5.572 35.145 1.00 75.50 401 GLU A CA 1
ATOM 3218 C C . GLU A 1 401 ? -0.129 -5.350 34.035 1.00 75.50 401 GLU A C 1
ATOM 3220 O O . GLU A 1 401 ? -0.478 -4.906 32.938 1.00 75.50 401 GLU A O 1
ATOM 3225 N N . ASP A 1 402 ? 1.134 -5.680 34.314 1.00 62.16 402 ASP A N 1
ATOM 3226 C CA . ASP A 1 402 ? 2.209 -5.589 33.329 1.00 62.16 402 ASP A CA 1
ATOM 3227 C C . ASP A 1 402 ? 1.861 -6.438 32.092 1.00 62.16 402 ASP A C 1
ATOM 3229 O O . ASP A 1 402 ? 1.946 -7.668 32.100 1.00 62.16 402 ASP A O 1
ATOM 3233 N N . GLY A 1 403 ? 1.443 -5.768 31.018 1.00 57.38 403 GLY A N 1
ATOM 3234 C CA . GLY A 1 403 ? 1.129 -6.386 29.738 1.00 57.38 403 GLY A CA 1
ATOM 3235 C C . GLY A 1 403 ? 2.360 -6.517 28.839 1.00 57.38 403 GLY A C 1
ATOM 3236 O O . GLY A 1 403 ? 3.274 -5.689 28.865 1.00 57.38 403 GLY A O 1
ATOM 3237 N N . ASP A 1 404 ? 2.367 -7.529 27.967 1.00 55.50 404 ASP A N 1
ATOM 3238 C CA . ASP A 1 404 ? 3.264 -7.532 26.809 1.00 55.50 404 ASP A CA 1
ATOM 3239 C C . ASP A 1 404 ? 2.820 -6.406 25.863 1.00 55.50 404 ASP A C 1
ATOM 3241 O O . ASP A 1 404 ? 1.739 -6.453 25.267 1.00 55.50 404 ASP A O 1
ATOM 3245 N N . ASN A 1 405 ? 3.663 -5.382 25.713 1.00 52.16 405 ASN A N 1
ATOM 3246 C CA . ASN A 1 405 ? 3.405 -4.169 24.930 1.00 52.16 405 ASN A CA 1
ATOM 3247 C C . ASN A 1 405 ? 3.197 -4.414 23.415 1.00 52.16 405 ASN A C 1
ATOM 3249 O O . ASN A 1 405 ? 3.122 -3.456 22.631 1.00 52.16 405 ASN A O 1
ATOM 3253 N N . GLY A 1 406 ? 3.120 -5.681 22.988 1.00 47.22 406 GLY A N 1
ATOM 3254 C CA . GLY A 1 406 ? 2.813 -6.112 21.626 1.00 47.22 406 GLY A CA 1
ATOM 3255 C C . GLY A 1 406 ? 3.917 -5.751 20.635 1.00 47.22 406 GLY A C 1
ATOM 3256 O O . GLY A 1 406 ? 3.765 -5.950 19.431 1.00 47.22 406 GLY A O 1
ATOM 3257 N N . ILE A 1 407 ? 5.041 -5.209 21.118 1.00 42.66 407 ILE A N 1
ATOM 3258 C CA . ILE A 1 407 ? 6.257 -5.012 20.337 1.00 42.66 407 ILE A CA 1
ATOM 3259 C C . ILE A 1 407 ? 7.126 -6.229 20.597 1.00 42.66 407 ILE A C 1
ATOM 3261 O O . ILE A 1 407 ? 8.191 -6.157 21.203 1.00 42.66 407 ILE A O 1
ATOM 3265 N N . THR A 1 408 ? 6.674 -7.373 20.112 1.00 37.69 408 THR A N 1
ATOM 3266 C CA . THR A 1 408 ? 7.525 -8.546 20.025 1.00 37.69 408 THR A CA 1
ATOM 3267 C C . THR A 1 408 ? 8.672 -8.245 19.060 1.00 37.69 408 THR A C 1
ATOM 3269 O O . THR A 1 408 ? 8.551 -8.331 17.834 1.00 37.69 408 THR A O 1
ATOM 3272 N N . THR A 1 409 ? 9.795 -7.829 19.630 1.00 34.16 409 THR A N 1
ATOM 3273 C CA . THR A 1 409 ? 11.081 -7.641 18.977 1.00 34.16 409 THR A CA 1
ATOM 3274 C C . THR A 1 409 ? 11.573 -8.999 18.486 1.00 34.16 409 THR A C 1
ATOM 3276 O O . THR A 1 409 ? 11.947 -9.858 19.269 1.00 34.16 409 THR A O 1
ATOM 3279 N N . ARG A 1 410 ? 11.578 -9.184 17.158 1.00 31.16 410 ARG A N 1
ATOM 3280 C CA . ARG A 1 410 ? 12.126 -10.347 16.430 1.00 31.16 410 ARG A CA 1
ATOM 3281 C C . ARG A 1 410 ? 11.538 -11.715 16.850 1.00 31.16 410 ARG A C 1
ATOM 3283 O O . ARG A 1 410 ? 11.946 -12.292 17.845 1.00 31.16 410 ARG A O 1
ATOM 3290 N N . LYS A 1 411 ? 10.738 -12.310 15.947 1.00 31.44 411 LYS A N 1
ATOM 3291 C CA . LYS A 1 411 ? 10.366 -13.752 15.838 1.00 31.44 411 LYS A CA 1
ATOM 3292 C C . LYS A 1 411 ? 8.976 -14.221 16.308 1.00 31.44 411 LYS A C 1
ATOM 3294 O O . LYS A 1 411 ? 8.671 -15.390 16.105 1.00 31.44 411 LYS A O 1
ATOM 3299 N N . SER A 1 412 ? 8.083 -13.385 16.826 1.00 32.50 412 SER A N 1
ATOM 3300 C CA . SER A 1 412 ? 6.747 -13.861 17.265 1.00 32.50 412 SER A CA 1
ATOM 3301 C C . SER A 1 412 ? 5.674 -13.915 16.166 1.00 32.50 412 SER A C 1
ATOM 3303 O O . SER A 1 412 ? 4.688 -14.622 16.328 1.00 32.50 412 SER A O 1
ATOM 3305 N N . TYR A 1 413 ? 5.854 -13.253 15.018 1.00 40.12 413 TYR A N 1
ATOM 3306 C CA . TYR A 1 413 ? 4.904 -13.379 13.901 1.00 40.12 413 TYR A CA 1
ATOM 3307 C C . TYR A 1 413 ? 5.101 -14.686 13.096 1.00 40.12 413 TYR A C 1
ATOM 3309 O O . TYR A 1 413 ? 4.462 -14.917 12.077 1.00 40.12 413 TYR A O 1
ATOM 3317 N N . GLN A 1 414 ? 5.975 -15.579 13.574 1.00 32.59 414 GLN A N 1
ATOM 3318 C CA . GLN A 1 414 ? 5.983 -17.005 13.217 1.00 32.59 414 GLN A CA 1
ATOM 3319 C C . GLN A 1 414 ? 5.178 -17.859 14.224 1.00 32.59 414 GLN A C 1
ATOM 3321 O O . GLN A 1 414 ? 5.086 -19.073 14.069 1.00 32.59 414 GLN A O 1
ATOM 3326 N N . GLY A 1 415 ? 4.583 -17.241 15.252 1.00 30.12 415 GLY A N 1
ATOM 3327 C CA . GLY A 1 415 ? 3.902 -17.913 16.361 1.00 30.12 415 GLY A CA 1
ATOM 3328 C C . GLY A 1 415 ? 2.486 -18.395 16.063 1.00 30.12 415 GLY A C 1
ATOM 3329 O O . GLY A 1 415 ? 2.031 -19.321 16.721 1.00 30.12 415 GLY A O 1
ATOM 3330 N N . HIS A 1 416 ? 1.822 -17.867 15.031 1.00 36.97 416 HIS A N 1
ATOM 3331 C CA . HIS A 1 416 ? 0.558 -18.447 14.572 1.00 36.97 416 HIS A CA 1
ATOM 3332 C C . HIS A 1 416 ? 0.718 -19.373 13.363 1.00 36.97 416 HIS A C 1
ATOM 3334 O O . HIS A 1 416 ? -0.121 -20.247 13.186 1.00 36.97 416 HIS A O 1
ATOM 3340 N N . SER A 1 417 ? 1.827 -19.334 12.605 1.00 32.75 417 SER A N 1
ATOM 3341 C CA . SER A 1 417 ? 2.009 -20.302 11.508 1.00 32.75 417 SER A CA 1
ATOM 3342 C C . SER A 1 417 ? 2.156 -21.749 11.990 1.00 32.75 417 SER A C 1
ATOM 3344 O O . SER A 1 417 ? 1.833 -22.652 11.232 1.00 32.75 417 SER A O 1
ATOM 3346 N N . LYS A 1 418 ? 2.570 -22.004 13.242 1.00 29.34 418 LYS A N 1
ATOM 3347 C CA . LYS A 1 418 ? 2.648 -23.379 13.769 1.00 29.34 418 LYS A CA 1
ATOM 3348 C C . LYS A 1 418 ? 1.290 -23.976 14.146 1.00 29.34 418 LYS A C 1
ATOM 3350 O O . LYS A 1 418 ? 1.071 -25.155 13.890 1.00 29.34 418 LYS A O 1
ATOM 3355 N N . VAL A 1 419 ? 0.344 -23.166 14.624 1.00 29.81 419 VAL A N 1
ATOM 3356 C CA . VAL A 1 419 ? -1.020 -23.647 14.924 1.00 29.81 419 VAL A CA 1
ATOM 3357 C C . VAL A 1 419 ? -1.832 -23.868 13.638 1.00 29.81 419 VAL A C 1
ATOM 3359 O O . VAL A 1 419 ? -2.714 -24.723 13.602 1.00 29.81 419 VAL A O 1
ATOM 3362 N N . TYR A 1 420 ? -1.485 -23.178 12.545 1.00 35.50 420 TYR A N 1
ATOM 3363 C CA . TYR A 1 420 ? -2.162 -23.336 11.251 1.00 35.50 420 TYR A CA 1
ATOM 3364 C C . TYR A 1 420 ? -1.788 -24.611 10.472 1.00 35.50 420 TYR A C 1
ATOM 3366 O O . TYR A 1 420 ? -2.502 -24.957 9.535 1.00 35.50 420 TYR A O 1
ATOM 3374 N N . PHE A 1 421 ? -0.739 -25.347 10.865 1.00 29.22 421 PHE A N 1
ATOM 3375 C CA . PHE A 1 421 ? -0.403 -26.651 10.263 1.00 29.22 421 PHE A CA 1
ATOM 3376 C C . PHE A 1 421 ? -0.584 -27.846 11.214 1.00 29.22 421 PHE A C 1
ATOM 3378 O O . PHE A 1 421 ? -0.751 -28.967 10.741 1.00 29.22 421 PHE A O 1
ATOM 3385 N N . GLU A 1 422 ? -0.609 -27.644 12.537 1.00 28.47 422 GLU A N 1
ATOM 3386 C CA . GLU A 1 422 ? -0.768 -28.754 13.495 1.00 28.47 422 GLU A CA 1
ATOM 3387 C C . GLU A 1 422 ? -2.218 -29.256 13.616 1.00 28.47 422 GLU A C 1
ATOM 3389 O O . GLU A 1 422 ? -2.434 -30.456 13.796 1.00 28.47 422 GLU A O 1
ATOM 3394 N N . ASN A 1 423 ? -3.225 -28.401 13.399 1.00 27.06 423 ASN A N 1
ATOM 3395 C CA . ASN A 1 423 ? -4.636 -28.813 13.473 1.00 27.06 423 ASN A CA 1
ATOM 3396 C C . ASN A 1 423 ? -5.170 -29.514 12.209 1.00 27.06 423 ASN A C 1
ATOM 3398 O O . ASN A 1 423 ? -6.294 -30.008 12.222 1.00 27.06 423 ASN A O 1
ATOM 3402 N N . MET A 1 424 ? -4.359 -29.638 11.150 1.00 28.95 424 MET A N 1
ATOM 3403 C CA . MET A 1 424 ? -4.616 -30.563 10.031 1.00 28.95 424 MET A CA 1
ATOM 3404 C C . MET A 1 424 ? -3.771 -31.850 10.109 1.00 28.95 424 MET A C 1
ATOM 3406 O O . MET A 1 424 ? -3.814 -32.669 9.197 1.00 28.95 424 MET A O 1
ATOM 3410 N N . GLY A 1 425 ? -3.013 -32.048 11.197 1.00 27.61 425 GLY A N 1
ATOM 3411 C CA . GLY A 1 425 ? -2.109 -33.189 11.380 1.00 27.61 425 GLY A CA 1
ATOM 3412 C C . GLY A 1 425 ? -2.518 -34.191 12.465 1.00 27.61 425 GLY A C 1
ATOM 3413 O O . GLY A 1 425 ? -1.911 -35.254 12.560 1.00 27.61 425 GLY A O 1
ATOM 3414 N N . GLN A 1 426 ? -3.553 -33.924 13.270 1.00 27.09 426 GLN A N 1
ATOM 3415 C CA . GLN A 1 426 ? -4.003 -34.860 14.313 1.00 27.09 426 GLN A CA 1
ATOM 3416 C C . GLN A 1 426 ? -4.924 -35.977 13.789 1.00 27.09 426 GLN A C 1
ATOM 3418 O O . GLN A 1 426 ? -5.892 -36.357 14.435 1.00 27.09 426 GLN A O 1
ATOM 3423 N N . GLN A 1 427 ? -4.595 -36.554 12.636 1.00 29.50 427 GLN A N 1
ATOM 3424 C CA . GLN A 1 427 ? -4.946 -37.932 12.290 1.00 29.50 427 GLN A CA 1
ATOM 3425 C C . GLN A 1 427 ? -3.801 -38.515 11.458 1.00 29.50 427 GLN A C 1
ATOM 3427 O O . GLN A 1 427 ? -3.843 -38.477 10.234 1.00 29.50 427 GLN A O 1
ATOM 3432 N N . ASN A 1 428 ? -2.755 -38.997 12.141 1.00 28.05 428 ASN A N 1
ATOM 3433 C CA . ASN A 1 428 ? -1.943 -40.189 11.830 1.00 28.05 428 ASN A CA 1
ATOM 3434 C C . ASN A 1 428 ? -0.480 -40.028 12.289 1.00 28.05 428 ASN A C 1
ATOM 3436 O O . ASN A 1 428 ? 0.215 -39.077 11.949 1.00 28.05 428 ASN A O 1
ATOM 3440 N N . ASN A 1 429 ? -0.021 -41.011 13.070 1.00 31.02 429 ASN A N 1
ATOM 3441 C CA . ASN A 1 429 ? 1.326 -41.147 13.631 1.00 31.02 429 ASN A CA 1
ATOM 3442 C C . ASN A 1 429 ? 2.433 -41.181 12.558 1.00 31.02 429 ASN A C 1
ATOM 3444 O O . ASN A 1 429 ? 2.534 -42.185 11.855 1.00 31.02 429 ASN A O 1
ATOM 3448 N N . LEU A 1 430 ? 3.339 -40.192 12.528 1.00 25.75 430 LEU A N 1
ATOM 3449 C CA . LEU A 1 430 ? 4.663 -40.288 11.880 1.00 25.75 430 LEU A CA 1
ATOM 3450 C C . LEU A 1 430 ? 5.740 -39.480 12.656 1.00 25.75 430 LEU A C 1
ATOM 3452 O O . LEU A 1 430 ? 5.396 -38.517 13.341 1.00 25.75 430 LEU A O 1
ATOM 3456 N N . PRO A 1 431 ? 7.032 -39.886 12.616 1.00 24.55 431 PRO A N 1
ATOM 3457 C CA . PRO A 1 431 ? 8.062 -39.467 13.577 1.00 24.55 431 PRO A CA 1
ATOM 3458 C C . PRO A 1 431 ? 8.764 -38.134 13.222 1.00 24.55 431 PRO A C 1
ATOM 3460 O O . PRO A 1 431 ? 8.723 -37.700 12.070 1.00 24.55 431 PRO A O 1
ATOM 3463 N N . PRO A 1 432 ? 9.446 -37.481 14.190 1.00 27.58 432 PRO A N 1
ATOM 3464 C CA . PRO A 1 432 ? 9.942 -36.112 14.047 1.00 27.58 432 PRO A CA 1
ATOM 3465 C C . PRO A 1 432 ? 11.272 -36.041 13.277 1.00 27.58 432 PRO A C 1
ATOM 3467 O O . PRO A 1 432 ? 12.232 -36.732 13.616 1.00 27.58 432 PRO A O 1
ATOM 3470 N N . GLY A 1 433 ? 11.355 -35.154 12.276 1.00 23.95 433 GLY A N 1
ATOM 3471 C CA . GLY A 1 433 ? 12.565 -34.941 11.478 1.00 23.95 433 GLY A CA 1
ATOM 3472 C C . GLY A 1 433 ? 12.696 -33.532 10.882 1.00 23.95 433 GLY A C 1
ATOM 3473 O O . GLY A 1 433 ? 12.017 -33.193 9.925 1.00 23.95 433 GLY A O 1
ATOM 3474 N N . VAL A 1 434 ? 13.637 -32.765 11.448 1.00 24.77 434 VAL A N 1
ATOM 3475 C CA . VAL A 1 434 ? 14.510 -31.748 10.819 1.00 24.77 434 VAL A CA 1
ATOM 3476 C C . VAL A 1 434 ? 13.847 -30.581 10.057 1.00 24.77 434 VAL A C 1
ATOM 3478 O O . VAL A 1 434 ? 13.733 -30.584 8.836 1.00 24.77 434 VAL A O 1
ATOM 3481 N N . PHE A 1 435 ? 13.577 -29.488 10.780 1.00 24.67 435 PHE A N 1
ATOM 3482 C CA . PHE A 1 435 ? 13.481 -28.142 10.201 1.00 24.67 435 PHE A CA 1
ATOM 3483 C C . PHE A 1 435 ? 14.882 -27.523 10.114 1.00 24.67 435 PHE A C 1
ATOM 3485 O O . PHE A 1 435 ? 15.494 -27.247 11.145 1.00 24.67 435 PHE A O 1
ATOM 3492 N N . ASN A 1 436 ? 15.381 -27.279 8.900 1.00 25.03 436 ASN A N 1
ATOM 3493 C CA . ASN A 1 436 ? 16.594 -26.494 8.669 1.00 25.03 436 ASN A CA 1
ATOM 3494 C C . ASN A 1 436 ? 16.252 -25.288 7.778 1.00 25.03 436 ASN A C 1
ATOM 3496 O O . ASN A 1 436 ? 16.237 -25.384 6.553 1.00 25.03 436 ASN A O 1
ATOM 3500 N N . GLY A 1 437 ? 15.910 -24.165 8.416 1.00 24.23 437 GLY A N 1
ATOM 3501 C CA . GLY A 1 437 ? 15.795 -22.855 7.778 1.00 24.23 437 GLY A CA 1
ATOM 3502 C C . GLY A 1 437 ? 17.181 -22.229 7.692 1.00 24.23 437 GLY A C 1
ATOM 3503 O O . GLY A 1 437 ? 17.768 -21.858 8.706 1.00 24.23 437 GLY A O 1
ATOM 3504 N N . ASN A 1 438 ? 17.721 -22.180 6.482 1.00 23.47 438 ASN A N 1
ATOM 3505 C CA . ASN A 1 438 ? 19.081 -21.752 6.197 1.00 23.47 438 ASN A CA 1
ATOM 3506 C C . ASN A 1 438 ? 19.179 -20.213 6.187 1.00 23.47 438 ASN A C 1
ATOM 3508 O O . ASN A 1 438 ? 19.204 -19.599 5.124 1.00 23.47 438 ASN A O 1
ATOM 3512 N N . ASP A 1 439 ? 19.257 -19.594 7.367 1.00 28.55 439 ASP A N 1
ATOM 3513 C CA . ASP A 1 439 ? 19.656 -18.190 7.537 1.00 28.55 439 ASP A CA 1
ATOM 3514 C C . ASP A 1 439 ? 21.168 -18.113 7.807 1.00 28.55 439 ASP A C 1
ATOM 3516 O O . ASP A 1 439 ? 21.631 -17.846 8.919 1.00 28.55 439 ASP A O 1
ATOM 3520 N N . ASN A 1 440 ? 21.971 -18.336 6.768 1.00 27.61 440 ASN A N 1
ATOM 3521 C CA . ASN A 1 440 ? 23.392 -18.001 6.806 1.00 27.61 440 ASN A CA 1
ATOM 3522 C C . ASN A 1 440 ? 23.565 -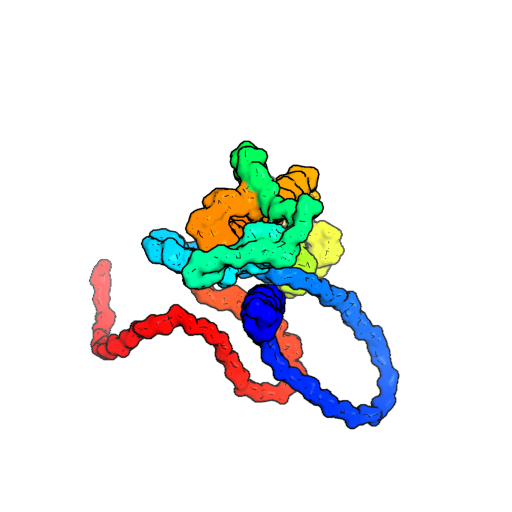16.485 6.663 1.00 27.61 440 ASN A C 1
ATOM 3524 O O . ASN A 1 440 ? 23.702 -15.977 5.555 1.00 27.61 440 ASN A O 1
ATOM 3528 N N . ASN A 1 441 ? 23.551 -15.767 7.792 1.00 27.31 441 ASN A N 1
ATOM 3529 C CA . ASN A 1 441 ? 24.233 -14.474 7.963 1.00 27.31 441 ASN A CA 1
ATOM 3530 C C . ASN A 1 441 ? 24.424 -14.096 9.448 1.00 27.31 441 ASN A C 1
ATOM 3532 O O . ASN A 1 441 ? 24.221 -12.953 9.859 1.00 27.31 441 ASN A O 1
ATOM 3536 N N . ALA A 1 442 ? 24.870 -15.055 10.261 1.00 26.17 442 ALA A N 1
ATOM 3537 C CA . ALA A 1 442 ? 25.468 -14.781 11.564 1.00 26.17 442 ALA A CA 1
ATOM 3538 C C . ALA A 1 442 ? 26.942 -15.203 11.522 1.00 26.17 442 ALA A C 1
ATOM 3540 O O . ALA A 1 442 ? 27.275 -16.367 11.731 1.00 26.17 442 ALA A O 1
ATOM 3541 N N . PHE A 1 443 ? 27.837 -14.259 11.222 1.00 23.42 443 PHE A N 1
ATOM 3542 C CA . PHE A 1 443 ? 29.255 -14.474 11.489 1.00 23.42 443 PHE A CA 1
ATOM 3543 C C . PHE A 1 443 ? 29.497 -14.433 13.000 1.00 23.42 443 PHE A C 1
ATOM 3545 O O . PHE A 1 443 ? 29.018 -13.553 13.715 1.00 23.42 443 PHE A O 1
ATOM 3552 N N . ALA A 1 444 ? 30.216 -15.456 13.450 1.00 23.89 444 ALA A N 1
ATOM 3553 C CA . ALA A 1 444 ? 30.488 -15.819 14.826 1.00 23.89 444 ALA A CA 1
ATOM 3554 C C . ALA A 1 444 ? 31.185 -14.719 15.642 1.00 23.89 444 ALA A C 1
ATOM 3556 O O . ALA A 1 444 ? 32.230 -14.204 15.248 1.00 23.89 444 ALA A O 1
ATOM 3557 N N . VAL A 1 445 ? 30.686 -14.490 16.857 1.00 26.39 445 VAL A N 1
ATOM 3558 C CA . VAL A 1 445 ? 31.506 -14.033 17.984 1.00 26.39 445 VAL A CA 1
ATOM 3559 C C . VAL A 1 445 ? 31.580 -15.205 18.963 1.00 26.39 445 VAL A C 1
ATOM 3561 O O . VAL A 1 445 ? 30.562 -15.650 19.488 1.00 26.39 445 VAL A O 1
ATOM 3564 N N . LYS A 1 446 ? 32.782 -15.765 19.143 1.00 24.30 446 LYS A N 1
ATOM 3565 C CA . LYS A 1 446 ? 33.056 -16.837 20.115 1.00 24.30 446 LYS A CA 1
ATOM 3566 C C . LYS A 1 446 ? 32.879 -16.316 21.552 1.00 24.30 446 LYS A C 1
ATOM 3568 O O . LYS A 1 446 ? 33.347 -15.212 21.827 1.00 24.30 446 LYS A O 1
ATOM 3573 N N . PRO A 1 447 ? 32.332 -17.113 22.486 1.00 28.38 447 PRO A N 1
ATOM 3574 C CA . PRO A 1 447 ? 32.413 -16.821 23.908 1.00 28.38 447 PRO A CA 1
ATOM 3575 C C . PRO A 1 447 ? 33.701 -17.428 24.495 1.00 28.38 447 PRO A C 1
ATOM 3577 O O . PRO A 1 447 ? 33.890 -18.640 24.466 1.00 28.38 447 PRO A O 1
ATOM 3580 N N . ASN A 1 448 ? 34.578 -16.590 25.048 1.00 28.52 448 ASN A N 1
ATOM 3581 C CA . ASN A 1 448 ? 35.393 -16.974 26.208 1.00 28.52 448 ASN A CA 1
ATOM 3582 C C . ASN A 1 448 ? 34.555 -16.533 27.423 1.00 28.52 448 ASN A C 1
ATOM 3584 O O . ASN A 1 448 ? 34.099 -15.395 27.446 1.00 28.52 448 ASN A O 1
ATOM 3588 N N . GLY A 1 449 ? 34.192 -17.368 28.390 1.00 26.92 449 GLY A N 1
ATOM 3589 C CA . GLY A 1 449 ? 35.039 -18.307 29.111 1.00 26.92 449 GLY A CA 1
ATOM 3590 C C . GLY A 1 449 ? 35.251 -17.734 30.514 1.00 26.92 449 GLY A C 1
ATOM 3591 O O . GLY A 1 449 ? 36.129 -16.901 30.697 1.00 26.92 449 GLY A O 1
ATOM 3592 N N . ASP A 1 450 ? 34.386 -18.156 31.439 1.00 27.03 450 ASP A N 1
ATOM 3593 C CA . ASP A 1 450 ? 34.493 -18.151 32.903 1.00 27.03 450 ASP A CA 1
ATOM 3594 C C . ASP A 1 450 ? 34.944 -16.886 33.653 1.00 27.03 450 ASP A C 1
ATOM 3596 O O . ASP A 1 450 ? 36.106 -16.485 33.625 1.00 27.03 450 ASP A O 1
ATOM 3600 N N . ARG A 1 451 ? 34.059 -16.401 34.538 1.00 28.89 451 ARG A N 1
ATOM 3601 C CA . ARG A 1 451 ? 34.382 -16.286 35.971 1.00 28.89 451 ARG A CA 1
ATOM 3602 C C . ARG A 1 451 ? 33.128 -16.233 36.842 1.00 28.89 451 ARG A C 1
ATOM 3604 O O . ARG A 1 451 ? 32.185 -15.492 36.594 1.00 28.89 451 ARG A O 1
ATOM 3611 N N . GLN A 1 452 ? 33.180 -17.089 37.851 1.00 26.72 452 GLN A N 1
ATOM 3612 C CA . GLN A 1 452 ? 32.217 -17.335 38.910 1.00 26.72 452 GLN A CA 1
ATOM 3613 C C . GLN A 1 452 ? 32.088 -16.168 39.899 1.00 26.72 452 GLN A C 1
ATOM 3615 O O . GLN A 1 452 ? 33.073 -15.500 40.205 1.00 26.72 452 GLN A O 1
ATOM 3620 N N . GLY A 1 453 ? 30.900 -16.102 40.507 1.00 26.25 453 GLY A N 1
ATOM 3621 C CA . GLY A 1 453 ? 30.654 -15.647 41.878 1.00 26.25 453 GLY A CA 1
ATOM 3622 C C . GLY A 1 453 ? 30.545 -14.135 42.079 1.00 26.25 453 GLY A C 1
ATOM 3623 O O . GLY A 1 453 ? 31.167 -13.362 41.375 1.00 26.25 453 GLY A O 1
ATOM 3624 N N . VAL A 1 454 ? 29.808 -13.601 43.048 1.00 27.48 454 VAL A N 1
ATOM 3625 C CA . VAL A 1 454 ? 29.064 -14.144 44.190 1.00 27.48 454 VAL A CA 1
ATOM 3626 C C . VAL A 1 454 ? 28.550 -12.887 44.950 1.00 27.48 454 VAL A C 1
ATOM 3628 O O . VAL A 1 454 ? 29.185 -11.840 44.894 1.00 27.48 454 VAL A O 1
ATOM 3631 N N . PHE A 1 455 ? 27.443 -13.023 45.688 1.00 27.95 455 PHE A N 1
ATOM 3632 C CA . PHE A 1 455 ? 26.908 -12.131 46.742 1.00 27.95 455 PHE A CA 1
ATOM 3633 C C . PHE A 1 455 ? 26.195 -10.801 46.397 1.00 27.95 455 PHE A C 1
ATOM 3635 O O . PHE A 1 455 ? 26.784 -9.764 46.120 1.00 27.95 455 PHE A O 1
ATOM 3642 N N . SER A 1 456 ? 24.87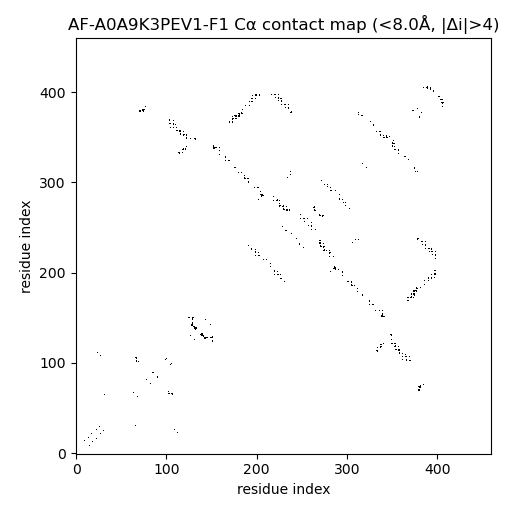3 -10.853 46.615 1.00 28.72 456 SER A N 1
ATOM 3643 C CA . SER A 1 456 ? 24.066 -9.938 47.446 1.00 28.72 456 SER A CA 1
ATOM 3644 C C . SER A 1 456 ? 24.856 -9.039 48.407 1.00 28.72 456 SER A C 1
ATOM 3646 O O . SER A 1 456 ? 25.649 -9.568 49.187 1.00 28.72 456 SER A O 1
ATOM 3648 N N . ARG A 1 457 ? 24.521 -7.735 48.456 1.00 29.14 457 ARG A N 1
ATOM 3649 C CA . ARG A 1 457 ? 24.027 -7.053 49.675 1.00 29.14 457 ARG A CA 1
ATOM 3650 C C . ARG A 1 457 ? 23.822 -5.532 49.512 1.00 29.14 457 ARG A C 1
ATOM 3652 O O . ARG A 1 457 ? 24.726 -4.840 49.075 1.00 29.14 457 ARG A O 1
ATOM 3659 N N . TYR A 1 458 ? 22.666 -5.094 50.025 1.00 31.31 458 TYR A N 1
ATOM 3660 C CA . TYR A 1 458 ? 22.301 -3.797 50.628 1.00 31.31 458 TYR A CA 1
ATOM 3661 C C . TYR A 1 458 ? 22.350 -2.492 49.806 1.00 31.31 458 TYR A C 1
ATOM 3663 O O . TYR A 1 458 ? 23.339 -2.166 49.163 1.00 31.31 458 TYR A O 1
ATOM 3671 N N . GLY A 1 459 ? 21.248 -1.734 49.929 1.00 31.62 459 GLY A N 1
ATOM 3672 C CA . GLY A 1 459 ? 21.122 -0.310 49.585 1.00 31.62 459 GLY A CA 1
ATOM 3673 C C . GLY A 1 459 ? 21.974 0.605 50.482 1.00 31.62 459 GLY A C 1
ATOM 3674 O O . GLY A 1 459 ? 22.910 0.124 51.129 1.00 31.62 459 GLY A O 1
ATOM 3675 N N . PRO A 1 460 ? 21.682 1.913 50.555 1.00 37.62 460 PRO A N 1
ATOM 3676 C CA . PRO A 1 460 ? 20.351 2.531 50.576 1.00 37.62 460 PRO A CA 1
ATOM 3677 C C . PRO A 1 460 ? 19.850 3.086 49.243 1.00 37.62 460 PRO A C 1
ATOM 3679 O O . PRO A 1 460 ? 20.684 3.347 48.348 1.00 37.62 460 PRO A O 1
#

Radius of gyration: 31.24 Å; Cα contacts (8 Å, |Δi|>4): 358; chains: 1; bounding box: 66×69×101 Å